Protein AF-A0A7K1YS25-F1 (afdb_monomer)

Mean predicted aligned error: 20.57 Å

Sequence (494 aa):
AAAEADLADLREGASRGEIESARARVLAAEEDYDLYRFYSTDHTERVAAAAELSLAREALADLLEGASESELDAAEAAVLSAEEALADLLEGASESELDAAEAAVLSAEEALADLLEGASESELDEAEAEVQAALEALDAIENPSEADRMAARAELANAKEALEDLLEGPTPAEIELAEAAVLAADDALADLMAGHSSEEIEALEASVASAEASVASAEADLAELGAGQNSLIVMYGSTPVYRTMKVGSSGEDVRQLEENLAELGHGDEDGFTVDGVFDEATGEAVRGWQAAGGQDPDGMVGVADILFVAGPVRVGSWSQGIEVGQQLASGTALATLTVIQAPVDGQMSTTQRVIASVPLSDRDLVSEGIIVNVELPDDTDIAGTLTSINPSPVLDEQTGENAVEVTILLAEPASEVWIGATVDVEITETLIEDALVVPATALLALVEGGYALEVVAVDGSLRLIGVETGLFVDGDVEVRSPELSAGMSVVVPR

Radius of gyration: 55.9 Å; Cα contacts (8 Å, |Δi|>4): 605; chains: 1; bounding box: 129×67×178 Å

Structure (mmCIF, N/CA/C/O backbone):
data_AF-A0A7K1YS25-F1
#
_entry.id   AF-A0A7K1YS25-F1
#
loop_
_atom_site.group_PDB
_atom_site.id
_atom_site.type_symbol
_atom_site.label_atom_id
_atom_site.label_alt_id
_atom_site.label_comp_id
_atom_site.label_asym_id
_atom_site.label_entity_id
_atom_site.label_seq_id
_atom_site.pdbx_PDB_ins_code
_atom_site.Cartn_x
_atom_site.Cartn_y
_atom_site.Cartn_z
_atom_site.occupancy
_atom_site.B_iso_or_equiv
_atom_site.auth_seq_id
_atom_site.auth_comp_id
_atom_site.auth_asym_id
_atom_site.auth_atom_id
_atom_site.pdbx_PDB_model_num
ATOM 1 N N . ALA A 1 1 ? 22.144 30.565 -17.916 1.00 41.09 1 ALA A N 1
ATOM 2 C CA . ALA A 1 1 ? 21.521 31.825 -18.372 1.00 41.09 1 ALA A CA 1
ATOM 3 C C . ALA A 1 1 ? 20.396 31.568 -19.374 1.00 41.09 1 ALA A C 1
ATOM 5 O O . ALA A 1 1 ? 19.263 31.672 -18.940 1.00 41.09 1 ALA A O 1
ATOM 6 N N . ALA A 1 2 ? 20.647 31.178 -20.637 1.00 27.66 2 ALA A N 1
ATOM 7 C CA . ALA A 1 2 ? 19.565 30.729 -21.540 1.00 27.66 2 ALA A CA 1
ATOM 8 C C . ALA A 1 2 ? 18.945 29.401 -21.048 1.00 27.66 2 ALA A C 1
ATOM 10 O O . ALA A 1 2 ? 17.773 29.371 -20.712 1.00 27.66 2 ALA A O 1
ATOM 11 N N . ALA A 1 3 ? 19.788 28.408 -20.742 1.00 28.44 3 ALA A N 1
ATOM 12 C CA . ALA A 1 3 ? 19.375 27.130 -20.140 1.00 28.44 3 ALA A CA 1
ATOM 13 C C . ALA A 1 3 ? 18.738 27.220 -18.729 1.00 28.44 3 ALA A C 1
ATOM 15 O O . ALA A 1 3 ? 18.203 26.242 -18.231 1.00 28.44 3 ALA A O 1
ATOM 16 N N . GLU A 1 4 ? 18.808 28.375 -18.053 1.00 32.38 4 GLU A N 1
ATOM 17 C CA . GLU A 1 4 ? 18.131 28.575 -16.753 1.00 32.38 4 GLU A CA 1
ATOM 18 C C . GLU A 1 4 ? 16.772 29.271 -16.910 1.00 32.38 4 GLU A C 1
ATOM 20 O O . GLU A 1 4 ? 15.951 29.191 -16.000 1.00 32.38 4 GLU A O 1
ATOM 25 N N . ALA A 1 5 ? 16.540 29.952 -18.040 1.00 30.47 5 ALA A N 1
ATOM 26 C CA . ALA A 1 5 ? 15.239 30.507 -18.397 1.00 30.47 5 ALA A CA 1
ATOM 27 C C . ALA A 1 5 ? 14.325 29.407 -18.962 1.00 30.47 5 ALA A C 1
ATOM 29 O O . ALA A 1 5 ? 13.173 29.325 -18.553 1.00 30.47 5 ALA A O 1
ATOM 30 N N . ASP A 1 6 ? 14.875 28.491 -19.766 1.00 33.34 6 ASP A N 1
ATOM 31 C CA . ASP A 1 6 ? 14.136 27.337 -20.304 1.00 33.34 6 ASP A CA 1
ATOM 32 C C . ASP A 1 6 ? 13.685 26.368 -19.185 1.00 33.34 6 ASP A C 1
ATOM 34 O O . ASP A 1 6 ? 12.600 25.796 -19.235 1.00 33.34 6 ASP A O 1
ATOM 38 N N . LEU A 1 7 ? 14.459 26.265 -18.094 1.00 32.69 7 LEU A N 1
ATOM 39 C CA . LEU A 1 7 ? 14.115 25.472 -16.902 1.00 32.69 7 LEU A CA 1
ATOM 40 C C . LEU A 1 7 ? 12.962 26.073 -16.067 1.00 32.69 7 LEU A C 1
ATOM 42 O O . LEU A 1 7 ? 12.378 25.390 -15.223 1.00 32.69 7 LEU A O 1
ATOM 46 N N . ALA A 1 8 ? 12.678 27.369 -16.229 1.00 30.77 8 ALA A N 1
ATOM 47 C CA . ALA A 1 8 ? 11.583 28.040 -15.531 1.00 30.77 8 ALA A CA 1
ATOM 48 C C . ALA A 1 8 ? 10.253 27.874 -16.280 1.00 30.77 8 ALA A C 1
ATOM 50 O O . ALA A 1 8 ? 9.232 27.701 -15.618 1.00 30.77 8 ALA A O 1
ATOM 51 N N . ASP A 1 9 ? 10.290 27.836 -17.615 1.00 33.88 9 ASP A N 1
ATOM 52 C CA . ASP A 1 9 ? 9.120 27.550 -18.453 1.00 33.88 9 ASP A CA 1
ATOM 53 C C . ASP A 1 9 ? 8.757 26.045 -18.427 1.00 33.88 9 ASP A C 1
ATOM 55 O O . ASP A 1 9 ? 7.580 25.704 -18.380 1.00 33.88 9 ASP A O 1
ATOM 59 N N . LEU A 1 10 ? 9.737 25.134 -18.286 1.00 37.78 10 LEU A N 1
ATOM 60 C CA . LEU A 1 10 ? 9.512 23.683 -18.085 1.00 37.78 10 LEU A CA 1
ATOM 61 C C . LEU A 1 10 ? 8.853 23.304 -16.742 1.00 37.78 10 LEU A C 1
ATOM 63 O O . LEU A 1 10 ? 8.446 22.161 -16.544 1.00 37.78 10 LEU A O 1
ATOM 67 N N . ARG A 1 11 ? 8.768 24.232 -15.779 1.00 37.62 11 ARG A N 1
ATOM 68 C CA . ARG A 1 11 ? 8.165 23.975 -14.457 1.00 37.62 11 ARG A CA 1
ATOM 69 C C . ARG A 1 11 ? 6.666 24.237 -14.392 1.00 37.62 11 ARG A C 1
ATOM 71 O O . ARG A 1 11 ? 6.056 23.918 -13.373 1.00 37.62 11 ARG A O 1
ATOM 78 N N . GLU A 1 12 ? 6.069 24.777 -15.447 1.00 43.41 12 GLU A N 1
ATOM 79 C CA . GLU A 1 12 ? 4.621 24.972 -15.544 1.00 43.41 12 GLU A CA 1
ATOM 80 C C . GLU A 1 12 ? 3.976 23.798 -16.304 1.00 43.41 12 GLU A C 1
ATOM 82 O O . GLU A 1 12 ? 3.230 23.974 -17.259 1.00 43.41 12 GLU A O 1
ATOM 87 N N . GLY A 1 13 ? 4.306 22.568 -15.891 1.00 53.56 13 GLY A N 1
ATOM 88 C CA . GLY A 1 13 ? 3.671 21.349 -16.396 1.00 53.56 13 GLY A CA 1
ATOM 89 C C . GLY A 1 13 ? 2.216 21.232 -15.931 1.00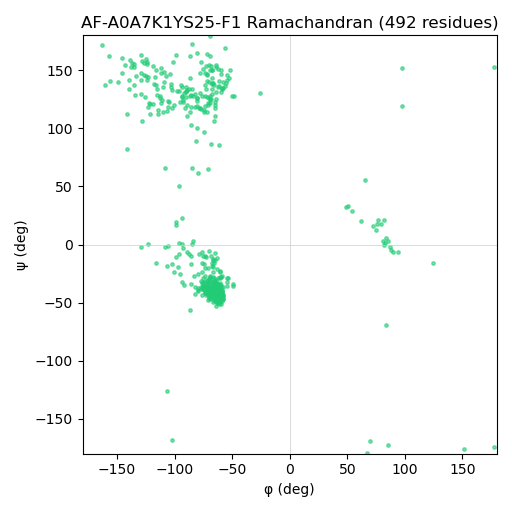 53.56 13 GLY A C 1
ATOM 90 O O . GLY A 1 13 ? 1.847 21.714 -14.854 1.00 53.56 13 GLY A O 1
ATOM 91 N N . ALA A 1 14 ? 1.383 20.585 -16.748 1.00 51.72 14 ALA A N 1
ATOM 92 C CA . ALA A 1 14 ? -0.042 20.423 -16.485 1.00 51.72 14 ALA A CA 1
ATOM 93 C C . ALA A 1 14 ? -0.323 19.712 -15.152 1.00 51.72 14 ALA A C 1
ATOM 95 O O . ALA A 1 14 ? 0.329 18.736 -14.777 1.00 51.72 14 ALA A O 1
ATOM 96 N N . SER A 1 15 ? -1.335 20.180 -14.423 1.00 52.50 15 SER A N 1
ATOM 97 C CA . SER A 1 15 ? -1.722 19.575 -13.154 1.00 52.50 15 SER A CA 1
ATOM 98 C C . SER A 1 15 ? -2.300 18.170 -13.362 1.00 52.50 15 SER A C 1
ATOM 100 O O . SER A 1 15 ? -2.954 17.873 -14.362 1.00 52.50 15 SER A O 1
ATOM 102 N N . ARG A 1 16 ? -2.134 17.290 -12.368 1.00 50.66 16 ARG A N 1
ATOM 103 C CA . ARG A 1 16 ? -2.677 15.918 -12.386 1.00 50.66 16 ARG A CA 1
ATOM 104 C C . ARG A 1 16 ? -4.169 15.851 -12.757 1.00 50.66 16 ARG A C 1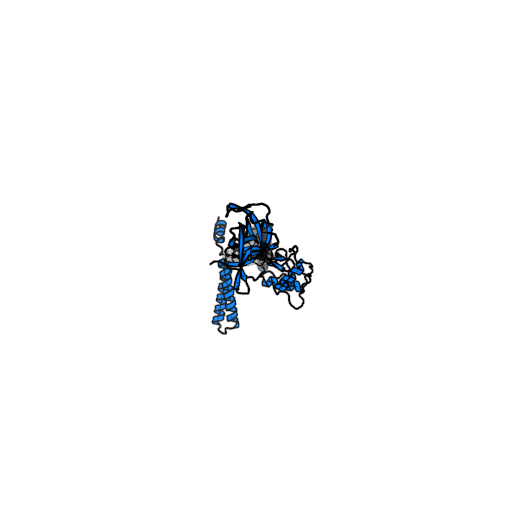
ATOM 106 O O . ARG A 1 16 ? -4.583 14.939 -13.465 1.00 50.66 16 ARG A O 1
ATOM 113 N N . GLY A 1 17 ? -4.965 16.837 -12.334 1.00 51.69 17 GLY A N 1
ATOM 114 C CA . GLY A 1 17 ? -6.389 16.921 -12.682 1.00 51.69 17 GLY A CA 1
ATOM 115 C C . GLY A 1 17 ? -6.656 17.233 -14.161 1.00 51.69 17 GLY A C 1
ATOM 116 O O . GLY A 1 17 ? -7.682 16.818 -14.703 1.00 51.69 17 GLY A O 1
ATOM 117 N N . GLU A 1 18 ? -5.737 17.921 -14.840 1.00 56.31 18 GLU A N 1
ATOM 118 C CA . GLU A 1 18 ? -5.819 18.221 -16.275 1.00 56.31 18 GLU A CA 1
ATOM 119 C C . GLU A 1 18 ? -5.466 16.993 -17.122 1.00 56.31 18 GLU A C 1
ATOM 121 O O . GLU A 1 18 ? -6.172 16.712 -18.093 1.00 56.31 18 GLU A O 1
ATOM 126 N N . ILE A 1 19 ? -4.472 16.205 -16.692 1.00 56.12 19 ILE A N 1
ATOM 127 C CA . ILE A 1 19 ? -4.098 14.925 -17.317 1.00 56.12 19 ILE A CA 1
ATOM 128 C C . ILE A 1 19 ? -5.222 13.893 -17.154 1.00 56.12 19 ILE A C 1
ATOM 130 O O . ILE A 1 19 ? -5.631 13.265 -18.130 1.00 56.12 19 ILE A O 1
ATOM 134 N N . GLU A 1 20 ? -5.789 13.745 -15.951 1.00 57.84 20 GLU A N 1
ATOM 135 C CA . GLU A 1 20 ? -6.926 12.842 -15.708 1.00 57.84 20 GLU A CA 1
ATOM 136 C C . GLU A 1 20 ? -8.157 13.250 -16.542 1.00 57.84 20 GLU A C 1
ATOM 138 O O . GLU A 1 20 ? -8.817 12.404 -17.150 1.00 57.84 20 GLU A O 1
ATOM 143 N N . SER A 1 21 ? -8.415 14.556 -16.677 1.00 63.91 21 SER A N 1
ATOM 144 C CA . SER A 1 21 ? -9.497 15.078 -17.525 1.00 63.91 21 SER A CA 1
ATOM 145 C C . SER A 1 21 ? -9.245 14.890 -19.027 1.00 63.91 21 SER A C 1
ATOM 147 O O . SER A 1 21 ? -10.201 14.834 -19.803 1.00 63.91 21 SER A O 1
ATOM 149 N N . ALA A 1 22 ? -7.987 14.841 -19.470 1.00 66.19 22 ALA A N 1
ATOM 150 C CA . ALA A 1 22 ? -7.620 14.571 -20.860 1.00 66.19 22 ALA A CA 1
ATOM 151 C C . ALA A 1 22 ? -7.679 13.073 -21.188 1.00 66.19 22 ALA A C 1
ATOM 153 O O . ALA A 1 22 ? -8.247 12.703 -22.214 1.00 66.19 22 ALA A O 1
ATOM 154 N N . ARG A 1 23 ? -7.229 12.203 -20.272 1.00 65.56 23 ARG A N 1
ATOM 155 C CA . ARG A 1 23 ? -7.383 10.741 -20.382 1.00 65.56 23 ARG A CA 1
ATOM 156 C C . ARG A 1 23 ? -8.851 10.330 -20.472 1.00 65.56 23 ARG A C 1
ATOM 158 O O . ARG A 1 23 ? -9.210 9.545 -21.342 1.00 65.56 23 ARG A O 1
ATOM 165 N N . ALA A 1 24 ? -9.716 10.921 -19.646 1.00 70.25 24 ALA A N 1
ATOM 166 C CA . ALA A 1 24 ? -11.157 10.671 -19.711 1.00 70.25 24 ALA A CA 1
ATOM 167 C C . ALA A 1 24 ? -11.777 11.098 -21.058 1.00 70.25 24 ALA A C 1
ATOM 169 O O . ALA A 1 24 ? -12.690 10.440 -21.553 1.00 70.25 24 ALA A O 1
ATOM 170 N N . ARG A 1 25 ? -11.268 12.175 -21.675 1.00 73.19 25 ARG A N 1
ATOM 171 C CA . ARG A 1 25 ? -11.704 12.626 -23.008 1.00 73.19 25 ARG A CA 1
ATOM 172 C C . ARG A 1 25 ? -11.261 11.679 -24.122 1.00 73.19 25 ARG A C 1
ATOM 174 O O . ARG A 1 25 ? -12.050 11.447 -25.029 1.00 73.19 25 ARG A O 1
ATOM 181 N N . VAL A 1 26 ? -10.053 11.113 -24.041 1.00 69.19 26 VAL A N 1
ATOM 182 C CA . VAL A 1 26 ? -9.595 10.076 -24.984 1.00 69.19 26 VAL A CA 1
ATOM 183 C C . VAL A 1 26 ? -10.475 8.840 -24.878 1.00 69.19 26 VAL A C 1
ATOM 185 O O . VAL A 1 26 ? -10.994 8.393 -25.891 1.00 69.19 26 VAL A O 1
ATOM 188 N N . LEU A 1 27 ? -10.717 8.346 -23.662 1.00 72.75 27 LEU A N 1
ATOM 189 C CA . LEU A 1 27 ? -11.504 7.129 -23.449 1.00 72.75 27 LEU A CA 1
ATOM 190 C C . LEU A 1 27 ? -12.947 7.275 -23.967 1.00 72.75 27 LEU A C 1
ATOM 192 O O . LEU A 1 27 ? -13.467 6.382 -24.628 1.00 72.75 27 LEU A O 1
ATOM 196 N N . ALA A 1 28 ? -13.570 8.436 -23.733 1.00 73.69 28 ALA A N 1
ATOM 197 C CA . ALA A 1 28 ? -14.894 8.741 -24.272 1.00 73.69 28 ALA A CA 1
ATOM 198 C C . ALA A 1 28 ? -14.896 8.834 -25.811 1.00 73.69 28 ALA A C 1
ATOM 200 O O . ALA A 1 28 ? -15.814 8.335 -26.458 1.00 73.69 28 ALA A O 1
ATOM 201 N N . ALA A 1 29 ? -13.861 9.437 -26.407 1.00 63.75 29 ALA A N 1
ATOM 202 C CA . ALA A 1 29 ? -13.730 9.528 -27.860 1.00 63.75 29 ALA A CA 1
ATOM 203 C C . ALA A 1 29 ? -13.417 8.168 -28.517 1.00 63.75 29 ALA A C 1
ATOM 205 O O . ALA A 1 29 ? -13.814 7.939 -29.659 1.00 63.75 29 ALA A O 1
ATOM 206 N N . GLU A 1 30 ? -12.737 7.256 -27.813 1.00 68.06 30 GLU A N 1
ATOM 207 C CA . GLU A 1 30 ? -12.514 5.870 -28.248 1.00 68.06 30 GLU A CA 1
ATOM 208 C C . GLU A 1 30 ? -13.815 5.076 -28.260 1.00 68.06 30 GLU A C 1
ATOM 210 O O . GLU A 1 30 ? -14.117 4.416 -29.255 1.00 68.06 30 GLU A O 1
ATOM 215 N N . GLU A 1 31 ? -14.614 5.194 -27.198 1.00 75.38 31 GLU A N 1
ATOM 216 C CA . GLU A 1 31 ? -15.911 4.527 -27.099 1.00 75.38 31 GLU A CA 1
ATOM 217 C C . GLU A 1 31 ? -16.872 5.005 -28.202 1.00 75.38 31 GLU A C 1
ATOM 219 O O . GLU A 1 31 ? -17.495 4.185 -28.887 1.00 75.38 31 GLU A O 1
ATOM 224 N N . ASP A 1 32 ? -16.927 6.318 -28.457 1.00 66.75 32 ASP A N 1
ATOM 225 C CA . ASP A 1 32 ? -17.709 6.880 -29.562 1.00 66.75 32 ASP A CA 1
ATOM 226 C C . ASP A 1 32 ? -17.160 6.440 -30.928 1.00 66.75 32 ASP A C 1
ATOM 228 O O . A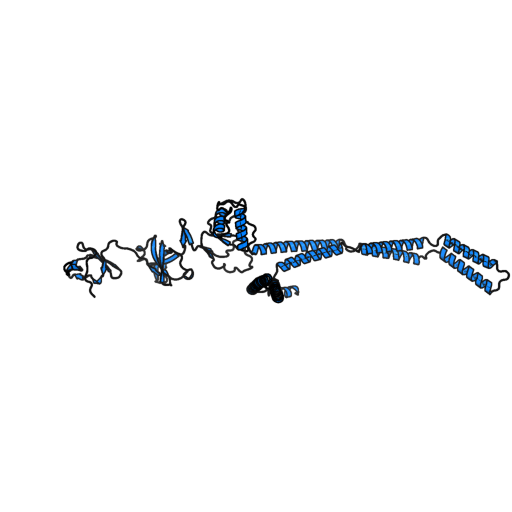SP A 1 32 ? -17.925 6.018 -31.802 1.00 66.75 32 ASP A O 1
ATOM 232 N N . TYR A 1 33 ? -15.840 6.475 -31.138 1.00 57.00 33 TYR A N 1
ATOM 233 C CA . TYR A 1 33 ? -15.236 6.014 -32.388 1.00 57.00 33 TYR A CA 1
ATOM 234 C C . TYR A 1 33 ? -15.560 4.544 -32.679 1.00 57.00 33 TYR A C 1
ATOM 236 O O . TYR A 1 33 ? -15.956 4.231 -33.806 1.00 57.00 33 TYR A O 1
ATOM 244 N N . ASP A 1 34 ? -15.461 3.654 -31.692 1.00 63.69 34 ASP A N 1
ATOM 245 C CA . ASP A 1 34 ? -15.773 2.233 -31.860 1.00 63.69 34 ASP A CA 1
ATOM 246 C C . ASP A 1 34 ? -17.266 1.993 -32.109 1.00 63.69 34 ASP A C 1
ATOM 248 O O . ASP A 1 34 ? -17.633 1.208 -32.997 1.00 63.69 34 ASP A O 1
ATOM 252 N N . LEU A 1 35 ? -18.139 2.734 -31.422 1.00 68.44 35 LEU A N 1
ATOM 253 C CA . LEU A 1 35 ? -19.579 2.707 -31.662 1.00 68.44 35 LEU A CA 1
ATOM 254 C C . LEU A 1 35 ? -19.913 3.118 -33.108 1.00 68.44 35 LEU A C 1
ATOM 256 O O . LEU A 1 35 ? -20.606 2.382 -33.822 1.00 68.44 35 LEU A O 1
ATOM 260 N N . TYR A 1 36 ? -19.396 4.255 -33.584 1.00 62.97 36 TYR A N 1
ATOM 261 C CA . TYR A 1 36 ? -19.674 4.748 -34.937 1.00 62.97 36 TYR A CA 1
ATOM 262 C C . TYR A 1 36 ? -18.997 3.900 -36.016 1.00 62.97 36 TYR A C 1
ATOM 264 O O . TYR A 1 36 ? -19.598 3.645 -37.065 1.00 62.97 36 TYR A O 1
ATOM 272 N N . ARG A 1 37 ? -17.780 3.405 -35.774 1.00 54.25 37 ARG A N 1
ATOM 273 C CA . ARG A 1 37 ? -17.051 2.515 -36.688 1.00 54.25 37 ARG A CA 1
ATOM 274 C C . ARG A 1 37 ? -17.821 1.225 -36.959 1.00 54.25 37 ARG A C 1
ATOM 276 O O . ARG A 1 37 ? -17.807 0.760 -38.103 1.00 54.25 37 ARG A O 1
ATOM 283 N N . PHE A 1 38 ? -18.454 0.650 -35.935 1.00 47.62 38 PHE A N 1
ATOM 284 C CA . PHE A 1 38 ? -19.093 -0.663 -36.023 1.00 47.62 38 PHE A CA 1
ATOM 285 C C . PHE A 1 38 ? -20.586 -0.597 -36.377 1.00 47.62 38 PHE A C 1
ATOM 287 O O . PHE A 1 38 ? -21.085 -1.487 -37.069 1.00 47.62 38 PHE A O 1
ATOM 294 N N . TYR A 1 39 ? -21.297 0.455 -35.953 1.00 50.91 39 TYR A N 1
ATOM 295 C CA . TYR A 1 39 ? -22.759 0.523 -36.067 1.00 50.91 39 TYR A CA 1
ATOM 296 C C . TYR A 1 39 ? -23.298 1.638 -36.974 1.00 50.91 39 TYR A C 1
ATOM 298 O O . TYR A 1 39 ? -24.453 1.537 -37.397 1.00 50.91 39 TYR A O 1
ATOM 306 N N . SER A 1 40 ? -22.508 2.660 -37.338 1.00 48.84 40 SER A N 1
ATOM 307 C CA . SER A 1 40 ? -22.971 3.700 -38.270 1.00 48.84 40 SER A CA 1
ATOM 308 C C . SER A 1 40 ? -22.631 3.376 -39.726 1.00 48.84 40 SER A C 1
ATOM 310 O O . SER A 1 40 ? -21.496 3.064 -40.095 1.00 48.84 40 SER A O 1
ATOM 312 N N . THR A 1 41 ? -23.639 3.481 -40.596 1.00 50.88 41 THR A N 1
ATOM 313 C CA . THR A 1 41 ? -23.461 3.415 -42.055 1.00 50.88 41 THR A CA 1
ATOM 314 C C . THR A 1 41 ? -23.111 4.771 -42.668 1.00 50.88 41 THR A C 1
ATOM 316 O O . THR A 1 41 ? -22.769 4.825 -43.852 1.00 50.88 41 THR A O 1
ATOM 319 N N . ASP A 1 42 ? -23.203 5.858 -41.895 1.00 52.56 42 ASP A N 1
ATOM 320 C CA . ASP A 1 42 ? -22.879 7.203 -42.356 1.00 52.56 42 ASP A CA 1
ATOM 321 C C . ASP A 1 42 ? -21.357 7.410 -42.326 1.00 52.56 42 ASP A C 1
ATOM 323 O O . ASP A 1 42 ? -20.665 7.182 -41.332 1.00 52.56 42 ASP A O 1
ATOM 327 N N . HIS A 1 43 ? -20.788 7.767 -43.476 1.00 45.22 43 HIS A N 1
ATOM 328 C CA . HIS A 1 43 ? -19.348 7.966 -43.596 1.00 45.22 43 HIS A CA 1
ATOM 329 C C . HIS A 1 43 ? -18.888 9.241 -42.884 1.00 45.22 43 HIS A C 1
ATOM 331 O O . HIS 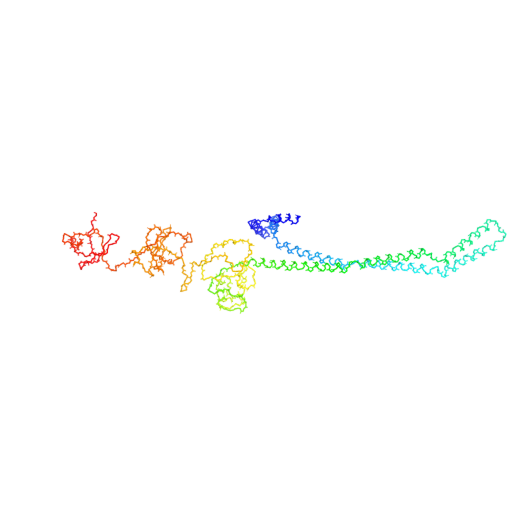A 1 43 ? -17.777 9.272 -42.362 1.00 45.22 43 HIS A O 1
ATOM 337 N N . THR A 1 44 ? -19.734 10.269 -42.830 1.00 53.12 44 THR A N 1
ATOM 338 C CA . THR A 1 44 ? -19.391 11.555 -42.225 1.00 53.12 44 THR A CA 1
ATOM 339 C C . THR A 1 44 ? -19.314 11.448 -40.703 1.00 53.12 44 THR A C 1
ATOM 341 O O . THR A 1 44 ? -18.393 12.005 -40.116 1.00 53.12 44 THR A O 1
ATOM 344 N N . GLU A 1 45 ? -20.192 10.663 -40.075 1.00 55.16 45 GLU A N 1
ATOM 345 C CA . GLU A 1 45 ? -20.159 10.405 -38.625 1.00 55.16 45 GLU A CA 1
ATOM 346 C C . GLU A 1 45 ? -18.899 9.635 -38.206 1.00 55.16 45 GLU A C 1
ATOM 348 O O . GLU A 1 45 ? -18.243 9.990 -37.231 1.00 55.16 45 GLU A O 1
ATOM 353 N N . ARG A 1 46 ? -18.488 8.636 -38.998 1.00 47.66 46 ARG A N 1
ATOM 354 C CA . ARG A 1 46 ? -17.260 7.866 -38.735 1.00 47.66 46 ARG A CA 1
ATOM 355 C C . ARG A 1 46 ? -15.990 8.701 -38.872 1.00 47.66 46 ARG A C 1
ATOM 357 O O . ARG A 1 46 ? -15.053 8.513 -38.106 1.00 47.66 46 ARG A O 1
ATOM 364 N N . VAL A 1 47 ? -15.950 9.605 -39.850 1.00 49.38 47 VAL A N 1
ATOM 365 C CA . VAL A 1 47 ? -14.806 10.509 -40.045 1.00 49.38 47 VAL A CA 1
ATOM 366 C C . VAL A 1 47 ? -14.753 11.572 -38.944 1.00 49.38 47 VAL A C 1
ATOM 368 O O . VAL A 1 47 ? -13.664 11.897 -38.485 1.00 49.38 47 VAL A O 1
ATOM 371 N N . ALA A 1 48 ? -15.904 12.070 -38.480 1.00 56.66 48 ALA A N 1
ATOM 372 C CA . ALA A 1 48 ? -15.969 13.015 -37.367 1.00 56.66 48 ALA A CA 1
ATOM 373 C C . ALA A 1 48 ? -15.501 12.384 -36.044 1.00 56.66 48 ALA A C 1
ATOM 375 O O . ALA A 1 48 ? -14.629 12.948 -35.391 1.00 56.66 48 ALA A O 1
ATOM 376 N N . ALA A 1 49 ? -15.984 11.183 -35.704 1.00 48.03 49 ALA A N 1
ATOM 377 C CA . ALA A 1 49 ? -15.562 10.473 -34.494 1.00 48.03 49 ALA A CA 1
ATOM 378 C C . ALA A 1 49 ? -14.063 10.111 -34.517 1.00 48.03 49 ALA A C 1
ATOM 380 O O . ALA A 1 49 ? -13.369 10.229 -33.512 1.00 48.03 49 ALA A O 1
ATOM 381 N N . ALA A 1 50 ? -13.526 9.743 -35.688 1.00 49.22 50 ALA A N 1
ATOM 382 C CA . ALA A 1 50 ? -12.091 9.507 -35.852 1.00 49.22 50 ALA A CA 1
ATOM 383 C C . ALA A 1 50 ? -11.253 10.781 -35.636 1.00 49.22 50 ALA A C 1
ATOM 385 O O . ALA A 1 50 ? -10.171 10.719 -35.054 1.00 49.22 50 ALA A O 1
ATOM 386 N N . ALA A 1 51 ? -11.745 11.932 -36.103 1.00 51.94 51 ALA A N 1
ATOM 387 C CA . ALA A 1 51 ? -11.068 13.214 -35.932 1.00 51.94 51 ALA A CA 1
ATOM 388 C C . ALA A 1 51 ? -11.092 13.687 -34.470 1.00 51.94 51 ALA A C 1
ATOM 390 O O . ALA A 1 51 ? -10.083 14.189 -33.982 1.00 51.94 51 ALA A O 1
ATOM 391 N N . GLU A 1 52 ? -12.204 13.491 -33.757 1.00 62.12 52 GLU A N 1
ATOM 392 C CA . GLU A 1 52 ? -12.306 13.826 -32.330 1.00 62.12 52 GLU A CA 1
ATOM 393 C C . GLU A 1 52 ? -11.405 12.944 -31.461 1.00 62.12 52 GLU A C 1
ATOM 395 O O . GLU A 1 52 ? -10.730 13.461 -30.571 1.00 62.12 52 GLU A O 1
ATOM 400 N N . LEU A 1 53 ? -11.301 11.648 -31.772 1.00 55.31 53 LEU A N 1
ATOM 401 C CA . LEU A 1 53 ? -10.346 10.756 -31.118 1.00 55.31 53 LEU A CA 1
ATOM 402 C C . LEU A 1 53 ? -8.892 11.188 -31.361 1.00 55.31 53 LEU A C 1
ATOM 404 O O . LEU A 1 53 ? -8.087 11.217 -30.431 1.00 55.31 53 LEU A O 1
ATOM 408 N N . SER A 1 54 ? -8.556 11.557 -32.599 1.00 51.78 54 SER A N 1
ATOM 409 C CA . SER A 1 54 ? -7.214 12.043 -32.936 1.00 51.78 54 SER A CA 1
ATOM 410 C C . SER A 1 54 ? -6.863 13.314 -32.157 1.00 51.78 54 SER A C 1
ATOM 412 O O . SER A 1 54 ? -5.795 13.381 -31.559 1.00 51.78 54 SER A O 1
ATOM 414 N N . LEU A 1 55 ? -7.781 14.285 -32.097 1.00 56.03 55 LEU A N 1
ATOM 415 C CA . LEU A 1 55 ? -7.588 15.541 -31.365 1.00 56.03 55 LEU A CA 1
ATOM 416 C C . LEU A 1 55 ? -7.502 15.336 -29.846 1.00 56.03 55 LEU A C 1
ATOM 418 O O . LEU A 1 55 ? -6.743 16.028 -29.173 1.00 56.03 55 LEU A O 1
ATOM 422 N N . ALA A 1 56 ? -8.272 14.395 -29.291 1.00 51.94 56 ALA A N 1
ATOM 423 C CA . ALA A 1 56 ? -8.217 14.073 -27.868 1.00 51.94 56 ALA A CA 1
ATOM 424 C C . ALA A 1 56 ? -6.879 13.425 -27.479 1.00 51.94 56 ALA A C 1
ATOM 426 O O . ALA A 1 56 ? -6.356 13.719 -26.405 1.00 51.94 56 ALA A O 1
ATOM 427 N N . ARG A 1 57 ? -6.326 12.567 -28.347 1.00 55.78 57 ARG A N 1
ATOM 428 C CA . ARG A 1 57 ? -5.023 11.921 -28.137 1.00 55.78 57 ARG A CA 1
ATOM 429 C C . ARG A 1 57 ? -3.865 12.906 -28.267 1.00 55.78 57 ARG A C 1
ATOM 431 O O . ARG A 1 57 ? -2.982 12.883 -27.423 1.00 55.78 57 ARG A O 1
ATOM 438 N N . GLU A 1 58 ? -3.913 13.798 -29.252 1.00 54.28 58 GLU A N 1
ATOM 439 C CA . GLU A 1 58 ? -2.914 14.862 -29.438 1.00 54.28 58 GLU A CA 1
ATOM 440 C C . GLU A 1 58 ? -2.895 15.820 -28.236 1.00 54.28 58 GLU A C 1
ATOM 442 O O . GLU A 1 58 ? -1.854 16.044 -27.635 1.00 54.28 58 GLU A O 1
ATOM 447 N N . ALA A 1 59 ? -4.067 16.247 -27.754 1.00 57.66 59 ALA A N 1
ATOM 448 C CA . ALA A 1 59 ? -4.163 17.082 -26.556 1.00 57.66 59 ALA A CA 1
ATOM 449 C C . ALA A 1 59 ? -3.740 16.373 -25.252 1.00 57.66 59 ALA A C 1
ATOM 451 O O . ALA A 1 59 ? -3.432 17.045 -24.271 1.00 57.66 59 ALA A O 1
ATOM 452 N N . LEU A 1 60 ? -3.787 15.037 -25.193 1.00 57.53 60 LEU A N 1
ATOM 453 C CA . LEU A 1 60 ? -3.249 14.265 -24.069 1.00 57.53 60 LEU A CA 1
ATOM 454 C C . LEU A 1 60 ? -1.726 14.121 -24.180 1.00 57.53 60 LEU A C 1
ATOM 456 O O . LEU A 1 60 ? -1.060 14.200 -23.154 1.00 57.53 60 LEU A O 1
ATOM 460 N N . ALA A 1 61 ? -1.191 13.948 -25.390 1.00 56.22 61 ALA A N 1
ATOM 461 C CA . ALA A 1 61 ? 0.246 13.895 -25.646 1.00 56.22 61 ALA A CA 1
ATOM 462 C C . ALA A 1 61 ? 0.932 15.215 -25.253 1.00 56.22 61 ALA A C 1
ATOM 464 O O . ALA A 1 61 ? 1.886 15.184 -24.483 1.00 56.22 61 ALA A O 1
ATOM 465 N N . ASP A 1 62 ? 0.353 16.360 -25.629 1.00 57.47 62 ASP A N 1
ATOM 466 C CA . ASP A 1 62 ? 0.841 17.692 -25.228 1.00 57.47 62 ASP A CA 1
ATOM 467 C C . ASP A 1 62 ? 0.841 17.898 -23.695 1.00 57.47 62 ASP A C 1
ATOM 469 O O . ASP A 1 62 ? 1.636 18.658 -23.150 1.00 57.47 62 ASP A O 1
ATOM 473 N N . LEU A 1 63 ? -0.064 17.231 -22.963 1.00 55.38 63 LEU A N 1
ATOM 474 C CA . LEU A 1 63 ? -0.143 17.298 -21.493 1.00 55.38 63 LEU A CA 1
ATOM 475 C C . LEU A 1 63 ? 0.788 16.298 -20.789 1.00 55.38 63 LEU A C 1
ATOM 477 O O . LEU A 1 63 ? 1.010 16.428 -19.584 1.00 55.38 63 LEU A O 1
ATOM 481 N N . LEU A 1 64 ? 1.280 15.288 -21.510 1.00 54.00 64 LEU A N 1
ATOM 482 C CA . LEU A 1 64 ? 2.201 14.258 -21.020 1.00 54.00 64 LEU A CA 1
ATOM 483 C C . LEU A 1 64 ? 3.671 14.578 -21.338 1.00 54.00 64 LEU A C 1
ATOM 485 O O . LEU A 1 64 ? 4.547 13.815 -20.939 1.00 54.00 64 LEU A O 1
ATOM 489 N N . GLU A 1 65 ? 3.944 15.717 -21.978 1.00 49.88 65 GLU A N 1
ATOM 490 C CA . GLU A 1 65 ? 5.277 16.261 -22.262 1.00 49.88 65 GLU A CA 1
ATOM 491 C C . GLU A 1 65 ? 5.961 16.763 -20.966 1.00 49.88 65 GLU A C 1
ATOM 493 O O . GLU A 1 65 ? 6.171 17.951 -20.726 1.00 49.88 65 GLU A O 1
ATOM 498 N N . GLY A 1 66 ? 6.246 15.821 -20.065 1.00 44.84 66 GLY A N 1
ATOM 499 C CA . GLY A 1 66 ? 6.887 16.020 -18.772 1.00 44.84 66 GLY A CA 1
ATOM 500 C C . GLY A 1 66 ? 7.859 14.882 -18.460 1.00 44.84 66 GLY A C 1
ATOM 501 O O . GLY A 1 66 ? 7.534 13.978 -17.694 1.00 44.84 66 GLY A O 1
ATOM 502 N N . ALA A 1 67 ? 9.060 15.001 -19.029 1.00 45.06 67 ALA A N 1
ATOM 503 C CA . ALA A 1 67 ? 10.315 14.291 -18.753 1.00 45.06 67 ALA A CA 1
ATOM 504 C C . ALA A 1 67 ? 10.544 12.904 -19.402 1.00 45.06 67 ALA A C 1
ATOM 506 O O . ALA A 1 67 ? 11.371 12.831 -20.299 1.00 45.06 67 ALA A O 1
ATOM 507 N N . SER A 1 68 ? 9.860 11.809 -19.059 1.00 50.62 68 SER A N 1
ATOM 508 C CA . SER A 1 68 ? 10.462 10.476 -19.312 1.00 50.62 68 SER A CA 1
ATOM 509 C C . SER A 1 68 ? 10.459 9.953 -20.762 1.00 50.62 68 SER A C 1
ATOM 511 O O . SER A 1 68 ? 11.459 9.400 -21.206 1.00 50.62 68 SER A O 1
ATOM 513 N N . GLU A 1 69 ? 9.361 10.092 -21.513 1.00 46.72 69 GLU A N 1
ATOM 514 C CA . GLU A 1 69 ? 9.286 9.586 -22.903 1.00 46.72 69 GLU A CA 1
ATOM 515 C C . GLU A 1 69 ? 10.034 10.525 -23.861 1.00 46.72 69 GLU A C 1
ATOM 517 O O . GLU A 1 69 ? 10.789 10.078 -24.713 1.00 46.72 69 GLU A O 1
ATOM 522 N N . SER A 1 70 ? 9.966 11.837 -23.606 1.00 45.22 70 SER A N 1
ATOM 523 C CA . SER A 1 70 ? 10.766 12.844 -24.308 1.00 45.22 70 SER A CA 1
ATOM 524 C C . SER A 1 70 ? 12.274 12.710 -24.073 1.00 45.22 70 SER A C 1
ATOM 526 O O . SER A 1 70 ? 13.048 13.043 -24.962 1.00 45.22 70 SER A O 1
ATOM 528 N N . GLU A 1 71 ? 12.715 12.263 -22.891 1.00 48.53 71 GLU A N 1
ATOM 529 C CA . GLU A 1 71 ? 14.140 12.045 -22.596 1.00 48.53 71 GLU A CA 1
ATOM 530 C C . GLU A 1 71 ? 14.672 10.782 -23.283 1.00 48.53 71 GLU A C 1
ATOM 532 O O . GLU A 1 71 ? 15.801 10.800 -23.773 1.00 48.53 71 GLU A O 1
ATOM 537 N N . LEU A 1 72 ? 13.854 9.728 -23.383 1.00 49.25 72 LEU A N 1
ATOM 538 C CA . LEU A 1 72 ? 14.185 8.515 -24.129 1.00 49.25 72 LEU A CA 1
ATOM 539 C C . LEU A 1 72 ? 14.181 8.773 -25.642 1.00 49.25 72 LEU A C 1
ATOM 541 O O . LEU A 1 72 ? 15.184 8.498 -26.290 1.00 49.25 72 LEU A O 1
ATOM 545 N N . ASP A 1 73 ? 13.146 9.420 -26.181 1.00 51.25 73 ASP A N 1
ATOM 546 C CA . ASP A 1 73 ? 13.081 9.817 -27.594 1.00 51.25 73 ASP A CA 1
ATOM 547 C C . ASP A 1 73 ? 14.218 10.783 -27.966 1.00 51.25 73 ASP A C 1
ATOM 549 O O . ASP A 1 73 ? 14.804 10.682 -29.045 1.00 51.25 73 ASP A O 1
ATOM 553 N N . ALA A 1 74 ? 14.583 11.715 -27.075 1.00 52.62 74 ALA A N 1
ATOM 554 C CA . ALA A 1 74 ? 15.718 12.610 -27.292 1.00 52.62 74 ALA A CA 1
ATOM 555 C C . ALA A 1 74 ? 17.066 11.875 -27.219 1.00 52.62 74 ALA A C 1
ATOM 557 O O . ALA A 1 74 ? 17.974 12.211 -27.982 1.00 52.62 74 ALA A O 1
ATOM 558 N N . ALA A 1 75 ? 17.214 10.888 -26.330 1.00 47.19 75 ALA A N 1
ATOM 559 C CA . ALA A 1 75 ? 18.421 10.073 -26.229 1.00 47.19 75 ALA A CA 1
ATOM 560 C C . ALA A 1 75 ? 18.566 9.127 -27.433 1.00 47.19 75 ALA A C 1
ATOM 562 O O . ALA A 1 75 ? 19.648 9.045 -28.010 1.00 47.19 75 ALA A O 1
ATOM 563 N N . GLU A 1 76 ? 17.484 8.484 -27.870 1.00 49.44 76 GLU A N 1
ATOM 564 C CA . GLU A 1 76 ? 17.451 7.630 -29.060 1.00 49.44 76 GLU A CA 1
ATOM 565 C C . GLU A 1 76 ? 17.679 8.439 -30.342 1.00 49.44 76 GLU A C 1
ATOM 567 O O . GLU A 1 76 ? 18.477 8.040 -31.188 1.00 49.44 76 GLU A O 1
ATOM 572 N N . ALA A 1 77 ? 17.071 9.623 -30.469 1.00 53.16 77 ALA A N 1
ATOM 573 C CA . ALA A 1 77 ? 17.340 10.528 -31.584 1.00 53.16 77 ALA A CA 1
ATOM 574 C C . ALA A 1 77 ? 18.789 11.043 -31.579 1.00 53.16 77 ALA A C 1
ATOM 576 O O . ALA A 1 77 ? 19.377 11.233 -32.645 1.00 53.16 77 ALA A O 1
ATOM 577 N N . ALA A 1 78 ? 19.388 11.252 -30.401 1.00 49.66 78 ALA A N 1
ATOM 578 C CA . ALA A 1 78 ? 20.795 11.623 -30.281 1.00 49.66 78 ALA A CA 1
ATOM 579 C C . ALA A 1 78 ? 21.738 10.471 -30.667 1.00 49.66 78 ALA A C 1
ATOM 581 O O . ALA A 1 78 ? 22.757 10.734 -31.305 1.00 49.66 78 ALA A O 1
ATOM 582 N N . VAL A 1 79 ? 21.396 9.218 -30.335 1.00 50.12 79 VAL A N 1
ATOM 583 C CA . VAL A 1 79 ? 22.121 8.023 -30.805 1.00 50.12 79 VAL A CA 1
ATOM 584 C C . VAL A 1 79 ? 22.012 7.907 -32.320 1.00 50.12 79 VAL A C 1
ATOM 586 O O . VAL A 1 79 ? 23.040 7.900 -32.988 1.00 50.12 79 VAL A O 1
ATOM 589 N N . LEU A 1 80 ? 20.797 7.935 -32.874 1.00 47.22 80 LEU A N 1
ATOM 590 C CA . LEU A 1 80 ? 20.565 7.831 -34.316 1.00 47.22 80 LEU A CA 1
ATOM 591 C C . LEU A 1 80 ? 21.295 8.941 -35.088 1.00 47.22 80 LEU A C 1
ATOM 593 O O . LEU A 1 80 ? 21.971 8.671 -36.073 1.00 47.22 80 LEU A O 1
ATOM 597 N N . SER A 1 81 ? 21.228 10.189 -34.614 1.00 48.19 81 SER A N 1
ATOM 598 C CA . SER A 1 81 ? 21.934 11.309 -35.243 1.00 48.19 81 SER A CA 1
ATOM 599 C C . SER A 1 81 ? 23.459 11.184 -35.146 1.00 48.19 81 SER A C 1
ATOM 601 O O . SER A 1 81 ? 24.149 11.644 -36.055 1.00 48.19 81 SER A O 1
ATOM 603 N N . ALA A 1 82 ? 24.000 10.614 -34.064 1.00 44.53 82 ALA A N 1
ATOM 604 C CA . ALA A 1 82 ? 25.437 10.383 -33.912 1.00 44.53 82 ALA A CA 1
ATOM 605 C C . ALA A 1 82 ? 25.920 9.197 -34.766 1.00 44.53 82 ALA A C 1
ATOM 607 O O . ALA A 1 82 ? 27.018 9.252 -35.316 1.00 44.53 82 ALA A O 1
ATOM 608 N N . GLU A 1 83 ? 25.094 8.161 -34.918 1.00 47.00 83 GLU A N 1
ATOM 609 C CA . GLU A 1 83 ? 25.332 7.017 -35.799 1.00 47.00 83 GLU A CA 1
ATOM 610 C C . GLU A 1 83 ? 25.246 7.404 -37.280 1.00 47.00 83 GLU A C 1
ATOM 612 O O . GLU A 1 83 ? 26.106 6.996 -38.053 1.00 47.00 83 GLU A O 1
ATOM 617 N N . GLU A 1 84 ? 24.271 8.229 -37.677 1.00 49.97 84 GLU A N 1
ATOM 618 C CA . GLU A 1 84 ? 24.168 8.785 -39.034 1.00 49.97 84 GLU A CA 1
ATOM 619 C C . GLU A 1 84 ? 25.349 9.711 -39.341 1.00 49.97 84 GLU A C 1
ATOM 621 O O . GLU A 1 84 ? 25.974 9.579 -40.388 1.00 49.97 84 GLU A O 1
ATOM 626 N N . ALA A 1 85 ? 25.739 10.576 -38.397 1.00 49.03 85 ALA A N 1
ATOM 627 C CA . ALA A 1 85 ? 26.925 11.416 -38.551 1.00 49.03 85 ALA A CA 1
ATOM 628 C C . ALA A 1 85 ? 28.223 10.597 -38.652 1.00 49.03 85 ALA A C 1
ATOM 630 O O . ALA A 1 85 ? 29.134 11.016 -39.357 1.00 49.03 85 ALA A O 1
ATOM 631 N N . LEU A 1 86 ? 28.316 9.448 -37.969 1.00 48.06 86 LEU A N 1
ATOM 632 C CA . LEU A 1 86 ? 29.427 8.499 -38.086 1.00 48.06 86 LEU A CA 1
ATOM 633 C C . LEU A 1 86 ? 29.371 7.719 -39.413 1.00 48.06 86 LEU A C 1
ATOM 635 O O . LEU A 1 86 ? 30.413 7.472 -40.013 1.00 48.06 86 LEU A O 1
ATOM 639 N N . ALA A 1 87 ? 28.180 7.354 -39.890 1.00 49.06 87 ALA A N 1
ATOM 640 C CA . ALA A 1 87 ? 27.971 6.638 -41.147 1.00 49.06 87 ALA A CA 1
ATOM 641 C C . ALA A 1 87 ? 28.277 7.514 -42.372 1.00 49.06 87 ALA A C 1
ATOM 643 O O . ALA A 1 87 ? 29.030 7.072 -43.236 1.00 49.06 87 ALA A O 1
ATOM 644 N N . ASP A 1 88 ? 27.801 8.762 -42.395 1.00 50.16 88 ASP A N 1
ATOM 645 C CA . ASP A 1 88 ? 28.136 9.767 -43.414 1.00 50.16 88 ASP A CA 1
ATOM 646 C C . ASP A 1 88 ? 29.643 10.098 -43.411 1.00 50.16 88 ASP A C 1
ATOM 648 O O . ASP A 1 88 ? 30.211 10.442 -44.445 1.00 50.16 88 ASP A O 1
ATOM 652 N N . LEU A 1 89 ? 30.314 9.975 -42.254 1.00 48.97 89 LEU A N 1
ATOM 653 C CA . LEU A 1 89 ? 31.769 10.136 -42.124 1.00 48.97 89 LEU A CA 1
ATOM 654 C C . LEU A 1 89 ? 32.559 8.943 -42.680 1.00 48.97 89 LEU A C 1
ATOM 656 O O . LEU A 1 89 ? 33.659 9.109 -43.206 1.00 48.97 89 LEU A O 1
ATOM 660 N N . LEU A 1 90 ? 32.032 7.729 -42.491 1.00 50.03 90 LEU A N 1
ATOM 661 C CA . LEU A 1 90 ? 32.635 6.477 -42.956 1.00 50.03 90 LEU A CA 1
ATOM 662 C C . LEU A 1 90 ? 32.360 6.231 -44.448 1.00 50.03 90 LEU A C 1
ATOM 664 O O . LEU A 1 90 ? 33.153 5.562 -45.114 1.00 50.03 90 LEU A O 1
ATOM 668 N N . GLU A 1 91 ? 31.277 6.794 -44.982 1.00 50.00 91 GLU A N 1
ATOM 669 C CA . GLU A 1 91 ? 30.964 6.889 -46.408 1.00 50.00 91 GLU A CA 1
ATOM 670 C C . GLU A 1 91 ? 31.648 8.133 -47.007 1.00 50.00 91 GLU A C 1
ATOM 672 O O . GLU A 1 91 ? 31.018 9.103 -47.419 1.00 50.00 91 GLU A O 1
ATOM 677 N N . GLY A 1 92 ? 32.986 8.118 -47.037 1.00 55.66 92 GLY A N 1
ATOM 678 C CA . GLY A 1 92 ? 33.772 9.092 -47.803 1.00 55.66 92 GLY A CA 1
ATOM 679 C C . GLY A 1 92 ? 33.385 9.119 -49.293 1.00 55.66 92 GLY A C 1
ATOM 680 O O . GLY A 1 92 ? 32.646 8.254 -49.759 1.00 55.66 92 GLY A O 1
ATOM 681 N N . ALA A 1 93 ? 33.893 10.126 -50.024 1.00 53.38 93 ALA A N 1
ATOM 682 C CA . ALA A 1 93 ? 33.588 10.453 -51.428 1.00 53.38 93 ALA A CA 1
ATOM 683 C C . ALA A 1 93 ? 33.122 9.259 -52.284 1.00 53.38 93 ALA A C 1
ATOM 685 O O . ALA A 1 93 ? 33.769 8.211 -52.308 1.00 53.38 93 ALA A O 1
ATOM 686 N N . SER A 1 94 ? 32.009 9.433 -53.007 1.00 54.44 94 SER A N 1
ATOM 687 C CA . SER A 1 94 ? 31.363 8.349 -53.757 1.00 54.44 94 SER A CA 1
ATOM 688 C C . SER A 1 94 ? 32.354 7.620 -54.675 1.00 54.44 94 SER A C 1
ATOM 690 O O . SER A 1 94 ? 33.280 8.235 -55.201 1.00 54.44 94 SER A O 1
ATOM 692 N N . GLU A 1 95 ? 32.145 6.322 -54.935 1.00 53.38 95 GLU A N 1
ATOM 693 C CA . GLU A 1 95 ? 33.002 5.520 -55.838 1.00 53.38 95 GLU A CA 1
ATOM 694 C C . GLU A 1 95 ? 33.226 6.239 -57.188 1.00 53.38 95 GLU A C 1
ATOM 696 O O . GLU A 1 95 ? 34.327 6.249 -57.724 1.00 53.38 95 GLU A O 1
ATOM 701 N N . SER A 1 96 ? 32.221 6.984 -57.669 1.00 50.03 96 SER A N 1
ATOM 702 C CA . SER A 1 96 ? 32.325 7.822 -58.869 1.00 50.03 96 SER A CA 1
ATOM 703 C C . SER A 1 96 ? 33.218 9.064 -58.751 1.00 50.03 96 SER A C 1
ATOM 705 O O . SER A 1 96 ? 33.735 9.532 -59.763 1.00 50.03 96 SER A O 1
ATOM 707 N N . GLU A 1 97 ? 33.365 9.637 -57.559 1.00 50.31 97 GLU A N 1
ATOM 708 C CA . GLU A 1 97 ? 34.228 10.793 -57.288 1.00 50.31 97 GLU A CA 1
ATOM 709 C C . GLU A 1 97 ? 35.683 10.364 -57.077 1.00 50.31 97 GLU A C 1
ATOM 711 O O . GLU A 1 97 ? 36.581 11.042 -57.577 1.00 50.31 97 GLU A O 1
ATOM 716 N N . LEU A 1 98 ? 35.913 9.212 -56.434 1.00 53.41 98 LEU A N 1
ATOM 717 C CA . LEU A 1 98 ? 37.236 8.584 -56.344 1.00 53.41 98 LEU A CA 1
ATOM 718 C C . LEU A 1 98 ? 37.731 8.136 -57.722 1.00 53.41 98 LEU A C 1
ATOM 720 O O . LEU A 1 98 ? 38.832 8.511 -58.114 1.00 53.41 98 LEU A O 1
ATOM 724 N N . ASP A 1 99 ? 36.890 7.460 -58.509 1.00 54.16 99 ASP A N 1
ATOM 725 C CA . ASP A 1 99 ? 37.224 7.068 -59.884 1.00 54.16 99 ASP A CA 1
ATOM 726 C C . ASP A 1 99 ? 37.543 8.288 -60.768 1.00 54.16 99 ASP A C 1
ATOM 728 O O . ASP A 1 99 ? 38.426 8.239 -61.627 1.00 54.16 99 ASP A O 1
ATOM 732 N N . ALA A 1 100 ? 36.838 9.410 -60.571 1.00 54.75 100 ALA A N 1
ATOM 733 C CA . ALA A 1 100 ? 37.089 10.648 -61.308 1.00 54.75 100 ALA A CA 1
ATOM 734 C C . ALA A 1 100 ? 38.390 11.345 -60.874 1.00 54.75 100 ALA A C 1
ATOM 736 O O . ALA A 1 100 ? 39.080 11.914 -61.723 1.00 54.75 100 ALA A O 1
ATOM 737 N N . ALA A 1 101 ? 38.731 11.301 -59.583 1.00 48.16 101 ALA A N 1
ATOM 738 C CA . ALA A 1 101 ? 39.969 11.858 -59.046 1.00 48.16 101 ALA A CA 1
ATOM 739 C C . ALA A 1 101 ? 41.192 11.005 -59.426 1.00 48.16 101 ALA A C 1
ATOM 741 O O . ALA A 1 101 ? 42.188 11.552 -59.893 1.00 48.16 101 ALA A O 1
ATOM 742 N N . GLU A 1 102 ? 41.096 9.675 -59.340 1.00 55.53 102 GLU A N 1
ATOM 743 C CA . GLU A 1 102 ? 42.129 8.749 -59.822 1.00 55.53 102 GLU A CA 1
ATOM 744 C C . GLU A 1 102 ? 42.348 8.895 -61.334 1.00 55.53 102 GLU A C 1
ATOM 746 O O . GLU A 1 102 ? 43.488 8.956 -61.795 1.00 55.53 102 GLU A O 1
ATOM 751 N N . ALA A 1 103 ? 41.272 9.043 -62.117 1.00 57.31 103 ALA A N 1
ATOM 752 C CA . ALA A 1 103 ? 41.379 9.322 -63.547 1.00 57.31 103 ALA A CA 1
ATOM 753 C C . ALA A 1 103 ? 42.021 10.691 -63.841 1.00 57.31 103 ALA A C 1
ATOM 755 O O . ALA A 1 103 ? 42.704 10.838 -64.855 1.00 57.31 103 ALA A O 1
ATOM 756 N N . ALA A 1 104 ? 41.823 11.690 -62.976 1.00 55.53 104 ALA A N 1
ATOM 757 C CA . ALA A 1 104 ? 42.446 13.004 -63.113 1.00 55.53 104 ALA A CA 1
ATOM 758 C C . ALA A 1 104 ? 43.946 12.980 -62.776 1.00 55.53 104 ALA A C 1
ATOM 760 O O . ALA A 1 104 ? 44.720 13.602 -63.503 1.00 55.53 104 ALA A O 1
ATOM 761 N N . VAL A 1 105 ? 44.364 12.233 -61.744 1.00 57.06 105 VAL A N 1
ATOM 762 C CA . VAL A 1 105 ? 45.786 11.996 -61.427 1.00 57.06 105 VAL A CA 1
ATOM 763 C C . VAL A 1 105 ? 46.458 11.247 -62.572 1.00 57.06 105 VAL A C 1
ATOM 765 O O . VAL A 1 105 ? 47.443 11.737 -63.118 1.00 57.06 105 VAL A O 1
ATOM 768 N N . LEU A 1 106 ? 45.864 10.141 -63.030 1.00 62.06 106 LEU A N 1
ATOM 769 C CA . LEU A 1 106 ? 46.383 9.369 -64.160 1.00 62.06 106 LEU A CA 1
ATOM 770 C C . LEU A 1 106 ? 46.507 10.235 -65.427 1.00 62.06 106 LEU A C 1
ATOM 772 O O . LEU A 1 106 ? 47.530 10.207 -66.101 1.00 62.06 106 LEU A O 1
ATOM 776 N N . SER A 1 107 ? 45.497 11.060 -65.729 1.00 59.06 107 SER A N 1
ATOM 777 C CA . SER A 1 107 ? 45.534 11.972 -66.879 1.00 59.06 107 SER A CA 1
ATOM 778 C C . SER A 1 107 ? 46.590 13.076 -66.738 1.00 59.06 107 SER A C 1
ATOM 780 O O . SER A 1 107 ? 47.115 13.526 -67.757 1.00 59.06 107 SER A O 1
ATOM 782 N N . ALA A 1 108 ? 46.880 13.549 -65.522 1.00 53.06 108 ALA A N 1
ATOM 783 C CA . ALA A 1 108 ? 47.913 14.552 -65.267 1.00 53.06 108 ALA A CA 1
ATOM 784 C C . ALA A 1 108 ? 49.325 13.946 -65.347 1.00 53.06 108 ALA A C 1
ATOM 786 O O . ALA A 1 108 ? 50.227 14.573 -65.904 1.00 53.06 108 ALA A O 1
ATOM 787 N N . GLU A 1 109 ? 49.506 12.718 -64.854 1.00 60.91 109 GLU A N 1
ATOM 788 C CA . GLU A 1 109 ? 50.747 11.949 -64.981 1.00 60.91 109 GLU A CA 1
ATOM 789 C C . GLU A 1 109 ? 51.045 11.581 -66.442 1.00 60.91 109 GLU A C 1
ATOM 791 O O . GLU A 1 109 ? 52.182 11.740 -66.883 1.00 60.91 109 GLU A O 1
ATOM 796 N N . GLU A 1 110 ? 50.037 11.151 -67.212 1.00 65.81 110 GLU A N 1
ATOM 797 C CA . GLU A 1 110 ? 50.173 10.882 -68.652 1.00 65.81 110 GLU A CA 1
ATOM 798 C C . GLU A 1 110 ? 50.539 12.157 -69.423 1.00 65.81 110 GLU A C 1
ATOM 800 O O . GLU A 1 110 ? 51.475 12.144 -70.219 1.00 65.81 110 GLU A O 1
ATOM 805 N N . ALA A 1 111 ? 49.895 13.292 -69.128 1.00 63.25 111 ALA A N 1
ATOM 806 C CA . ALA A 1 111 ? 50.235 14.571 -69.753 1.00 63.25 111 ALA A CA 1
ATOM 807 C C . ALA A 1 111 ? 51.664 15.044 -69.417 1.00 63.25 111 ALA A C 1
ATOM 809 O O . ALA A 1 111 ? 52.333 15.631 -70.268 1.00 63.25 111 ALA A O 1
ATOM 810 N N . LEU A 1 112 ? 52.151 14.791 -68.195 1.00 61.81 112 LEU A N 1
ATOM 811 C CA . LEU A 1 112 ? 53.538 15.065 -67.810 1.00 61.81 112 LEU A CA 1
ATOM 812 C C . LEU A 1 112 ? 54.516 14.101 -68.501 1.00 61.81 112 LEU A C 1
ATOM 814 O O . LEU A 1 112 ? 55.591 14.527 -68.921 1.00 61.81 112 LEU A O 1
ATOM 818 N N . ALA A 1 113 ? 54.161 12.822 -68.639 1.00 64.75 113 ALA A N 1
ATOM 819 C CA . ALA A 1 113 ? 54.977 11.827 -69.328 1.00 64.75 113 ALA A CA 1
ATOM 820 C C . ALA A 1 113 ? 55.127 12.147 -70.824 1.00 64.75 113 ALA A C 1
ATOM 822 O O . ALA A 1 113 ? 56.254 12.161 -71.314 1.00 64.75 113 ALA A O 1
ATOM 823 N N . ASP A 1 114 ? 54.032 12.499 -71.503 1.00 63.78 114 ASP A N 1
ATOM 824 C CA . ASP A 1 114 ? 54.033 12.942 -72.903 1.00 63.78 114 ASP A CA 1
ATOM 825 C C . ASP A 1 114 ? 54.878 14.215 -73.084 1.00 63.78 114 ASP A C 1
ATOM 827 O O . ASP A 1 114 ? 55.647 14.345 -74.037 1.00 63.78 114 ASP A O 1
ATOM 831 N N . LEU A 1 115 ? 54.794 15.153 -72.132 1.00 62.00 115 LEU A N 1
ATOM 832 C CA . LEU A 1 115 ? 55.609 16.369 -72.136 1.00 62.00 115 LEU A CA 1
ATOM 833 C C . LEU A 1 115 ? 57.108 16.049 -71.985 1.00 62.00 115 LEU A C 1
ATOM 835 O O . LEU A 1 115 ? 57.934 16.635 -72.683 1.00 62.00 115 LEU A O 1
ATOM 839 N N . LEU A 1 116 ? 57.467 15.117 -71.093 1.00 61.47 116 LEU A N 1
ATOM 840 C CA . LEU A 1 116 ? 58.851 14.692 -70.842 1.00 61.47 116 LEU A CA 1
ATOM 841 C C . LEU A 1 116 ? 59.438 13.815 -71.957 1.00 61.47 116 LEU A C 1
ATOM 843 O O . LEU A 1 116 ? 60.659 13.804 -72.129 1.00 61.47 116 LEU A O 1
ATOM 847 N N . GLU A 1 117 ? 58.604 13.078 -72.694 1.00 65.94 117 GLU A N 1
ATOM 848 C CA . GLU A 1 117 ? 59.019 12.298 -73.865 1.00 65.94 117 GLU A CA 1
ATOM 849 C C . GLU A 1 117 ? 59.469 13.216 -75.017 1.00 65.94 117 GLU A C 1
ATOM 851 O O . GLU A 1 117 ? 60.384 12.861 -75.764 1.00 65.94 117 GLU A O 1
ATOM 856 N N . GLY A 1 118 ? 58.931 14.442 -75.073 1.00 60.91 118 GLY A N 1
ATOM 857 C CA . GLY A 1 118 ? 59.284 15.446 -76.074 1.00 60.91 118 GLY A CA 1
ATOM 858 C C . GLY A 1 118 ? 58.779 15.081 -77.473 1.00 60.91 118 GLY A C 1
ATOM 859 O O . GLY A 1 118 ? 57.975 14.169 -77.646 1.00 60.91 118 GLY A O 1
ATOM 860 N N . ALA A 1 119 ? 59.233 15.812 -78.495 1.00 60.03 119 ALA A N 1
ATOM 861 C CA . ALA A 1 119 ? 58.852 15.532 -79.879 1.00 60.03 119 ALA A CA 1
ATOM 862 C C . ALA A 1 119 ? 59.281 14.113 -80.291 1.00 60.03 119 ALA A C 1
ATOM 864 O O . ALA A 1 119 ? 60.436 13.723 -80.100 1.00 60.03 119 ALA A O 1
ATOM 865 N N . SER A 1 120 ? 58.364 13.344 -80.880 1.00 61.88 120 SER A N 1
ATOM 866 C CA . SER A 1 120 ? 58.654 11.973 -81.299 1.00 61.88 120 SER A CA 1
ATOM 867 C C . SER A 1 120 ? 59.725 11.933 -82.395 1.00 61.88 120 SER A C 1
ATOM 869 O O . SER A 1 120 ? 59.871 12.866 -83.188 1.00 61.88 120 SER A O 1
ATOM 871 N N . GLU A 1 121 ? 60.452 10.815 -82.500 1.00 63.75 121 GLU A N 1
ATOM 872 C CA . GLU A 1 121 ? 61.492 10.623 -83.529 1.00 63.75 121 GLU A CA 1
ATOM 873 C C . GLU A 1 121 ? 60.933 10.864 -84.949 1.00 63.75 121 GLU A C 1
ATOM 875 O O . GLU A 1 121 ? 61.618 11.433 -85.790 1.00 63.75 121 GLU A O 1
ATOM 880 N N . SER A 1 122 ? 59.650 10.552 -85.196 1.00 65.06 122 SER A N 1
ATOM 881 C CA . SER A 1 122 ? 58.989 10.852 -86.474 1.00 65.06 122 SER A CA 1
ATOM 882 C C . SER A 1 122 ? 58.684 12.332 -86.705 1.00 65.06 122 SER A C 1
ATOM 884 O O . SER A 1 122 ? 58.718 12.771 -87.850 1.00 65.06 122 SER A O 1
ATOM 886 N N . GLU A 1 123 ? 58.372 13.096 -85.657 1.00 67.50 123 GLU A N 1
ATOM 887 C CA . GLU A 1 123 ? 58.096 14.536 -85.763 1.00 67.50 123 GLU A CA 1
ATOM 888 C C . GLU A 1 123 ? 59.390 15.330 -85.954 1.00 67.50 123 GLU A C 1
ATOM 890 O O . GLU A 1 123 ? 59.422 16.272 -86.745 1.00 67.50 123 GLU A O 1
ATOM 895 N N . LEU A 1 124 ? 60.476 14.905 -85.300 1.00 65.81 124 LEU A N 1
ATOM 896 C CA . LEU A 1 124 ? 61.817 15.429 -85.555 1.00 65.81 124 LEU A CA 1
ATOM 897 C C . LEU A 1 124 ? 62.274 15.100 -86.978 1.00 65.81 124 LEU A C 1
ATOM 899 O O . LEU A 1 124 ? 62.726 15.997 -87.683 1.00 65.81 124 LEU A O 1
ATOM 903 N N . ASP A 1 125 ? 62.089 13.859 -87.435 1.00 70.81 125 ASP A N 1
ATOM 904 C CA . ASP A 1 125 ? 62.416 13.457 -88.808 1.00 70.81 125 ASP A CA 1
ATOM 905 C C . ASP A 1 125 ? 61.604 14.250 -89.853 1.00 70.81 125 ASP A C 1
ATOM 907 O O . ASP A 1 125 ? 62.135 14.623 -90.902 1.00 70.81 125 ASP A O 1
ATOM 911 N N . GLU A 1 126 ? 60.320 14.525 -89.591 1.00 72.44 126 GLU A N 1
ATOM 912 C CA . GLU A 1 126 ? 59.452 15.302 -90.484 1.00 72.44 126 GLU A CA 1
ATOM 913 C C . GLU A 1 126 ? 59.841 16.790 -90.500 1.00 72.44 126 GLU A C 1
ATOM 915 O O . GLU A 1 126 ? 59.963 17.376 -91.578 1.00 72.44 126 GLU A O 1
ATOM 920 N N . ALA A 1 127 ? 60.156 17.382 -89.344 1.00 65.94 127 ALA A N 1
ATOM 921 C CA . ALA A 1 127 ? 60.652 18.756 -89.247 1.00 65.94 127 ALA A CA 1
ATOM 922 C C . ALA A 1 127 ? 62.058 18.921 -89.860 1.00 65.94 127 ALA A C 1
ATOM 924 O O . ALA A 1 127 ? 62.322 19.889 -90.578 1.00 65.94 127 ALA A O 1
ATOM 925 N N . GLU A 1 128 ? 62.961 17.956 -89.659 1.00 74.69 128 GLU A N 1
ATOM 926 C CA . GLU A 1 128 ? 64.258 17.903 -90.340 1.00 74.69 128 GLU A CA 1
ATOM 927 C C . GLU A 1 128 ? 64.079 17.782 -91.857 1.00 74.69 128 GLU A C 1
ATOM 929 O O . GLU A 1 128 ? 64.776 18.459 -92.624 1.00 74.69 128 GLU A O 1
ATOM 934 N N . ALA A 1 129 ? 63.113 16.975 -92.305 1.00 76.25 129 ALA A N 1
ATOM 935 C CA . ALA A 1 129 ? 62.765 16.851 -93.713 1.00 76.25 129 ALA A CA 1
ATOM 936 C C . ALA A 1 129 ? 62.180 18.152 -94.285 1.00 76.25 129 ALA A C 1
ATOM 938 O O . ALA A 1 129 ? 62.499 18.496 -95.423 1.00 76.25 129 ALA A O 1
ATOM 939 N N . GLU A 1 130 ? 61.389 18.913 -93.524 1.00 75.56 130 GLU A N 1
ATOM 940 C CA . GLU A 1 130 ? 60.893 20.234 -93.930 1.00 75.56 130 GLU A CA 1
ATOM 941 C C . GLU A 1 130 ? 62.014 21.281 -94.007 1.00 75.56 130 GLU A C 1
ATOM 943 O O . GLU A 1 130 ? 62.078 22.042 -94.977 1.00 75.56 130 GLU A O 1
ATOM 948 N N . VAL A 1 131 ? 62.961 21.286 -93.060 1.00 74.94 131 VAL A N 1
ATOM 949 C CA . VAL A 1 131 ? 64.169 22.130 -93.131 1.00 74.94 131 VAL A CA 1
ATOM 950 C C . VAL A 1 131 ? 65.001 21.774 -94.361 1.00 74.94 131 VAL A C 1
ATOM 952 O O . VAL A 1 131 ? 65.457 22.663 -95.090 1.00 74.94 131 VAL A O 1
ATOM 955 N N . GLN A 1 132 ? 65.186 20.480 -94.618 1.00 77.94 132 GLN A N 1
ATOM 956 C CA . GLN A 1 132 ? 65.899 19.973 -95.784 1.00 77.94 132 GLN A CA 1
ATOM 957 C C . GLN A 1 132 ? 65.173 20.357 -97.084 1.00 77.94 132 GLN A C 1
ATOM 959 O O . GLN A 1 132 ? 65.809 20.853 -98.016 1.00 77.94 132 GLN A O 1
ATOM 964 N N . ALA A 1 133 ? 63.847 20.227 -97.135 1.00 76.56 133 ALA A N 1
ATOM 965 C CA . ALA A 1 133 ? 63.030 20.629 -98.276 1.00 76.56 133 ALA A CA 1
ATOM 966 C C . ALA A 1 133 ? 63.096 22.146 -98.521 1.00 76.56 133 ALA A C 1
ATOM 968 O O . ALA A 1 133 ? 63.225 22.573 -99.669 1.00 76.56 133 ALA A O 1
ATOM 969 N N . ALA A 1 134 ? 63.083 22.967 -97.467 1.00 71.69 134 ALA A N 1
ATOM 970 C CA . ALA A 1 134 ? 63.244 24.418 -97.564 1.00 71.69 134 ALA A CA 1
ATOM 971 C C . ALA A 1 134 ? 64.655 24.820 -98.048 1.00 71.69 134 ALA A C 1
ATOM 973 O O . ALA A 1 134 ? 64.801 25.764 -98.830 1.00 71.69 134 ALA A O 1
ATOM 974 N N . LEU A 1 135 ? 65.704 24.090 -97.641 1.00 74.88 135 LEU A N 1
ATOM 975 C CA . LEU A 1 135 ? 67.071 24.264 -98.158 1.00 74.88 135 LEU A CA 1
ATOM 976 C C . LEU A 1 135 ? 67.174 23.904 -99.644 1.00 74.88 135 LEU A C 1
ATOM 978 O O . LEU A 1 135 ? 67.780 24.646 -100.418 1.00 74.88 135 LEU A O 1
ATOM 982 N N . GLU A 1 136 ? 66.582 22.784 -100.049 1.00 75.62 136 GLU A N 1
ATOM 983 C CA . GLU A 1 136 ? 66.577 22.329 -101.441 1.00 75.62 136 GLU A CA 1
ATOM 984 C C . GLU A 1 136 ? 65.760 23.265 -102.338 1.00 75.62 136 GLU A C 1
ATOM 986 O O . GLU A 1 136 ? 66.203 23.621 -103.433 1.00 75.62 136 GLU A O 1
ATOM 991 N N . ALA A 1 137 ? 64.610 23.741 -101.854 1.00 69.00 137 ALA A N 1
ATOM 992 C CA . ALA A 1 137 ? 63.801 24.743 -102.534 1.00 69.00 137 ALA A CA 1
ATOM 993 C C . ALA A 1 137 ? 64.568 26.057 -102.736 1.00 69.00 137 ALA A C 1
ATOM 995 O O . ALA A 1 137 ? 64.435 26.671 -103.793 1.00 69.00 137 ALA A O 1
ATOM 996 N N . LEU A 1 138 ? 65.408 26.467 -101.775 1.00 66.00 138 LEU A N 1
ATOM 997 C CA . LEU A 1 138 ? 66.274 27.643 -101.894 1.00 66.00 138 LEU A CA 1
ATOM 998 C C . LEU A 1 138 ? 67.371 27.468 -102.963 1.00 66.00 138 LEU A C 1
ATOM 1000 O O . LEU A 1 138 ? 67.664 28.425 -103.684 1.00 66.00 138 LEU A O 1
ATOM 1004 N N . ASP A 1 139 ? 67.972 26.279 -103.076 1.00 70.50 139 ASP A N 1
ATOM 1005 C CA . ASP A 1 139 ? 69.048 25.990 -104.043 1.00 70.50 139 ASP A CA 1
ATOM 1006 C C . ASP A 1 139 ? 68.520 25.830 -105.482 1.00 70.50 139 ASP A C 1
ATOM 1008 O O . ASP A 1 139 ? 69.193 26.183 -106.451 1.00 70.50 139 ASP A O 1
ATOM 1012 N N . ALA A 1 140 ? 67.271 25.375 -105.634 1.00 69.94 140 ALA A N 1
ATOM 1013 C CA . ALA A 1 140 ? 66.626 25.147 -106.927 1.00 69.94 140 ALA A CA 1
ATOM 1014 C C . ALA A 1 140 ? 66.201 26.429 -107.677 1.00 69.94 140 ALA A C 1
ATOM 1016 O O . ALA A 1 140 ? 65.815 26.356 -108.849 1.00 69.94 140 ALA A O 1
ATOM 1017 N N . ILE A 1 141 ? 66.249 27.610 -107.045 1.00 69.31 141 ILE A N 1
ATOM 1018 C CA . ILE A 1 141 ? 65.825 28.859 -107.693 1.00 69.31 141 ILE A CA 1
ATOM 1019 C C . ILE A 1 141 ? 66.944 29.398 -108.592 1.00 69.31 141 ILE A C 1
ATOM 1021 O O . ILE A 1 141 ? 67.871 30.073 -108.141 1.00 69.31 141 ILE A O 1
ATOM 1025 N N . GLU A 1 142 ? 66.837 29.172 -109.901 1.00 61.69 142 GLU A N 1
ATOM 1026 C CA . GLU A 1 142 ? 67.751 29.765 -110.879 1.00 61.69 142 GLU A CA 1
ATOM 1027 C C . GLU A 1 142 ? 67.406 31.245 -111.147 1.00 61.69 142 GLU A C 1
ATOM 1029 O O . GLU A 1 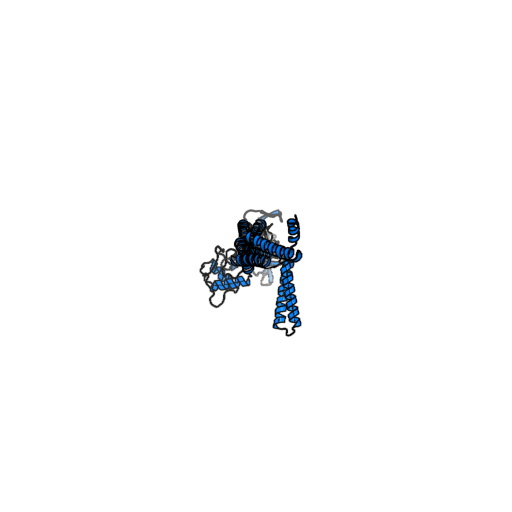142 ? 66.362 31.584 -111.699 1.00 61.69 142 GLU A O 1
ATOM 1034 N N . ASN A 1 143 ? 68.341 32.139 -110.803 1.00 62.06 143 ASN A N 1
ATOM 1035 C CA . ASN A 1 143 ? 68.265 33.600 -110.979 1.00 62.06 143 ASN A CA 1
ATOM 1036 C C . ASN A 1 143 ? 67.168 34.325 -110.137 1.00 62.06 143 ASN A C 1
ATOM 1038 O O . ASN A 1 143 ? 66.351 35.066 -110.689 1.00 62.06 143 ASN A O 1
ATOM 1042 N N . PRO A 1 144 ? 67.162 34.165 -108.795 1.00 64.75 144 PRO A N 1
ATOM 1043 C CA . PRO A 1 144 ? 66.073 34.611 -107.918 1.00 64.75 144 PRO A CA 1
ATOM 1044 C C . PRO A 1 144 ? 66.008 36.131 -107.750 1.00 64.75 144 PRO A C 1
ATOM 1046 O O . PRO A 1 144 ? 67.053 36.776 -107.553 1.00 64.75 144 PRO A O 1
ATOM 1049 N N . SER A 1 145 ? 64.786 36.684 -107.725 1.00 65.69 145 SER A N 1
ATOM 1050 C CA . SER A 1 145 ? 64.542 38.080 -107.343 1.00 65.69 145 SER A CA 1
ATOM 1051 C C . SER A 1 145 ? 64.797 38.301 -105.845 1.00 65.69 145 SER A C 1
ATOM 1053 O O . SER A 1 145 ? 64.864 37.356 -105.060 1.00 65.69 145 SER A O 1
ATOM 1055 N N . GLU A 1 146 ? 64.963 39.558 -105.423 1.00 69.50 146 GLU A N 1
ATOM 1056 C CA . GLU A 1 146 ? 65.160 39.904 -104.003 1.00 69.50 146 GLU A CA 1
ATOM 1057 C C . GLU A 1 146 ? 63.992 39.406 -103.129 1.00 69.50 146 GLU A C 1
ATOM 1059 O O . GLU A 1 146 ? 64.214 38.923 -102.020 1.00 69.50 146 GLU A O 1
ATOM 1064 N N . ALA A 1 147 ? 62.764 39.461 -103.660 1.00 68.44 147 ALA A N 1
ATOM 1065 C CA . ALA A 1 147 ? 61.559 38.994 -102.981 1.00 68.44 147 ALA A CA 1
ATOM 1066 C C . ALA A 1 147 ? 61.552 37.467 -102.808 1.00 68.44 147 ALA A C 1
ATOM 1068 O O . ALA A 1 147 ? 61.246 36.990 -101.718 1.00 68.44 147 ALA A O 1
ATOM 1069 N N . ASP A 1 148 ? 61.974 36.717 -103.831 1.00 66.75 148 ASP A N 1
ATOM 1070 C CA . ASP A 1 148 ? 62.042 35.248 -103.778 1.00 66.75 148 ASP A CA 1
ATOM 1071 C C . ASP A 1 148 ? 63.085 34.779 -102.755 1.00 66.75 148 ASP A C 1
ATOM 1073 O O . ASP A 1 148 ? 62.845 33.851 -101.989 1.00 66.75 148 ASP A O 1
ATOM 1077 N N . ARG A 1 149 ? 64.231 35.472 -102.671 1.00 65.62 149 ARG A N 1
ATOM 1078 C CA . ARG A 1 149 ? 65.261 35.175 -101.658 1.00 65.62 149 ARG A CA 1
ATOM 1079 C C . ARG A 1 149 ? 64.784 35.481 -100.248 1.00 65.62 149 ARG A C 1
ATOM 1081 O O . ARG A 1 149 ? 65.178 34.785 -99.322 1.00 65.62 149 ARG A O 1
ATOM 1088 N N . MET A 1 150 ? 64.013 36.551 -100.070 1.00 71.56 150 MET A N 1
ATOM 1089 C CA . MET A 1 150 ? 63.441 36.901 -98.772 1.00 71.56 150 MET A CA 1
ATOM 1090 C C . MET A 1 150 ? 62.391 35.882 -98.333 1.00 71.56 150 MET A C 1
ATOM 1092 O O . MET A 1 150 ? 62.445 35.450 -97.189 1.00 71.56 150 MET A O 1
ATOM 1096 N N . ALA A 1 151 ? 61.491 35.475 -99.233 1.00 72.12 151 ALA A N 1
ATOM 1097 C CA . ALA A 1 151 ? 60.467 34.473 -98.947 1.00 72.12 151 ALA A CA 1
ATOM 1098 C C . ALA A 1 151 ? 61.090 33.109 -98.612 1.00 72.12 151 ALA A C 1
ATOM 1100 O O . ALA A 1 151 ? 60.817 32.571 -97.549 1.00 72.12 151 ALA A O 1
ATOM 1101 N N . ALA A 1 152 ? 62.022 32.617 -99.435 1.00 65.75 152 ALA A N 1
ATOM 1102 C CA . ALA A 1 152 ? 62.684 31.334 -99.194 1.00 65.75 152 ALA A CA 1
ATOM 1103 C C . ALA A 1 152 ? 63.562 31.339 -97.927 1.00 65.75 152 ALA A C 1
ATOM 1105 O O . ALA A 1 152 ? 63.658 30.341 -97.220 1.00 65.75 152 ALA A O 1
ATOM 1106 N N . ARG A 1 153 ? 64.195 32.475 -97.592 1.00 71.94 153 ARG A N 1
ATOM 1107 C CA . ARG A 1 153 ? 64.914 32.618 -96.313 1.00 71.94 153 ARG A CA 1
ATOM 1108 C C . ARG A 1 153 ? 63.975 32.684 -95.118 1.00 71.94 153 ARG A C 1
ATOM 1110 O O . ARG A 1 153 ? 64.373 32.215 -94.063 1.00 71.94 153 ARG A O 1
ATOM 1117 N N . ALA A 1 154 ? 62.794 33.279 -95.269 1.00 72.81 154 ALA A N 1
ATOM 1118 C CA . ALA A 1 154 ? 61.785 33.306 -94.220 1.00 72.81 154 ALA A CA 1
ATOM 1119 C C . ALA A 1 154 ? 61.202 31.907 -93.993 1.00 72.81 154 ALA A C 1
ATOM 1121 O O . ALA A 1 154 ? 61.112 31.488 -92.853 1.00 72.81 154 ALA A O 1
ATOM 1122 N N . GLU A 1 155 ? 60.904 31.150 -95.051 1.00 75.06 155 GLU A N 1
ATOM 1123 C CA . GLU A 1 155 ? 60.449 29.758 -94.929 1.00 75.06 155 GLU A CA 1
ATOM 1124 C C . GLU A 1 155 ? 61.510 28.862 -94.287 1.00 75.06 155 GLU A C 1
ATOM 1126 O O . GLU A 1 155 ? 61.199 28.120 -93.365 1.00 75.06 155 GLU A O 1
ATOM 1131 N N . LEU A 1 156 ? 62.779 28.988 -94.688 1.00 72.31 156 LEU A N 1
ATOM 1132 C CA . LEU A 1 156 ? 63.874 28.265 -94.040 1.00 72.31 156 LEU A CA 1
ATOM 1133 C C . LEU A 1 156 ? 64.090 28.696 -92.583 1.00 72.31 156 LEU A C 1
ATOM 1135 O O . LEU A 1 156 ? 64.452 27.866 -91.757 1.00 72.31 156 LEU A O 1
ATOM 1139 N N . ALA A 1 157 ? 63.942 29.988 -92.278 1.00 74.06 157 ALA A N 1
ATOM 1140 C CA . ALA A 1 157 ? 64.044 30.484 -90.909 1.00 74.06 157 ALA A CA 1
ATOM 1141 C C . ALA A 1 157 ? 62.911 29.915 -90.053 1.00 74.06 157 ALA A C 1
ATOM 1143 O O . ALA A 1 157 ? 63.201 29.359 -89.009 1.00 74.06 157 ALA A O 1
ATOM 1144 N N . ASN A 1 158 ? 61.675 29.942 -90.553 1.00 73.25 158 ASN A N 1
ATOM 1145 C CA . ASN A 1 158 ? 60.512 29.387 -89.868 1.00 73.25 158 ASN A CA 1
ATOM 1146 C C . ASN A 1 158 ? 60.625 27.865 -89.682 1.00 73.25 158 ASN A C 1
ATOM 1148 O O . ASN A 1 158 ? 60.301 27.370 -88.616 1.00 73.25 158 ASN A O 1
ATOM 1152 N N . ALA A 1 159 ? 61.101 27.121 -90.689 1.00 66.56 159 ALA A N 1
ATOM 1153 C CA . ALA A 1 159 ? 61.292 25.672 -90.579 1.00 66.56 159 ALA A CA 1
ATOM 1154 C C . ALA A 1 159 ? 62.406 25.317 -89.581 1.00 66.56 159 ALA A C 1
ATOM 1156 O O . ALA A 1 159 ? 62.301 24.342 -88.846 1.00 66.56 159 ALA A O 1
ATOM 1157 N N . LYS A 1 160 ? 63.480 26.117 -89.532 1.00 70.81 160 LYS A N 1
ATOM 1158 C CA . LYS A 1 160 ? 64.556 25.942 -88.547 1.00 70.81 160 LYS A CA 1
ATOM 1159 C C . LYS A 1 160 ? 64.128 26.321 -87.142 1.00 70.81 160 LYS A C 1
ATOM 1161 O O . LYS A 1 160 ? 64.515 25.619 -86.227 1.00 70.81 160 LYS A O 1
ATOM 1166 N N . GLU A 1 161 ? 63.365 27.397 -87.000 1.00 70.94 161 GLU A N 1
ATOM 1167 C CA . GLU A 1 161 ? 62.771 27.827 -85.733 1.00 70.94 161 GLU A CA 1
ATOM 1168 C C . GLU A 1 161 ? 61.802 26.752 -85.226 1.00 70.94 161 GLU A C 1
ATOM 1170 O O . GLU A 1 161 ? 61.925 26.330 -84.090 1.00 70.94 161 GLU A O 1
ATOM 1175 N N . ALA A 1 162 ? 60.969 26.174 -86.097 1.00 65.94 162 ALA A N 1
ATOM 1176 C CA . ALA A 1 162 ? 60.101 25.051 -85.742 1.00 65.94 162 ALA A CA 1
ATOM 1177 C C . ALA A 1 162 ? 60.876 23.784 -85.321 1.00 65.94 162 ALA A C 1
ATOM 1179 O O . ALA A 1 162 ? 60.479 23.114 -84.374 1.00 65.94 162 ALA A O 1
ATOM 1180 N N . LEU A 1 163 ? 61.988 23.449 -85.991 1.00 65.81 163 LEU A N 1
ATOM 1181 C CA . LEU A 1 163 ? 62.859 22.338 -85.579 1.00 65.81 163 LEU A CA 1
ATOM 1182 C C . LEU A 1 163 ? 63.612 22.646 -84.271 1.00 65.81 163 LEU A C 1
ATOM 1184 O O . LEU A 1 163 ? 63.819 21.750 -83.462 1.00 65.81 163 LEU A O 1
ATOM 1188 N N . GLU A 1 164 ? 64.037 23.894 -84.067 1.00 68.50 164 GLU A N 1
ATOM 1189 C CA . GLU A 1 164 ? 64.709 24.357 -82.847 1.00 68.50 164 GLU A CA 1
ATOM 1190 C C . GLU A 1 164 ? 63.746 24.310 -81.652 1.00 68.50 164 GLU A C 1
ATOM 1192 O O . GLU A 1 164 ? 64.107 23.736 -80.631 1.00 68.50 164 GLU A O 1
ATOM 1197 N N . ASP A 1 165 ? 62.495 24.744 -81.826 1.00 64.81 165 ASP A N 1
ATOM 1198 C CA . ASP A 1 165 ? 61.424 24.633 -80.828 1.00 64.81 165 ASP A CA 1
ATOM 1199 C C . ASP A 1 165 ? 61.112 23.163 -80.472 1.00 64.81 165 ASP A C 1
ATOM 1201 O O . ASP A 1 165 ? 60.896 22.836 -79.307 1.00 64.81 165 ASP A O 1
ATOM 1205 N N . LEU A 1 166 ? 61.136 22.246 -81.451 1.00 61.44 166 LEU A N 1
ATOM 1206 C CA . LEU A 1 166 ? 60.950 20.805 -81.209 1.00 61.44 166 LEU A CA 1
ATOM 1207 C C . LEU A 1 166 ? 62.152 20.158 -80.494 1.00 61.44 166 LEU A C 1
ATOM 1209 O O . LEU A 1 166 ? 61.972 19.222 -79.715 1.00 61.44 166 LEU A O 1
ATOM 1213 N N . LEU A 1 167 ? 63.375 20.638 -80.751 1.00 61.47 167 LEU A N 1
ATOM 1214 C CA . LEU A 1 167 ? 64.617 20.131 -80.152 1.00 61.47 167 LEU A CA 1
ATOM 1215 C C . LEU A 1 167 ? 64.914 20.715 -78.764 1.00 61.47 167 LEU A C 1
ATOM 1217 O O . LEU A 1 167 ? 65.610 20.067 -77.978 1.00 61.47 167 LEU A O 1
ATOM 1221 N N . GLU A 1 168 ? 64.441 21.926 -78.461 1.00 64.12 168 GLU A N 1
ATOM 1222 C CA . GLU A 1 168 ? 64.613 22.553 -77.145 1.00 64.12 168 GLU A CA 1
ATOM 1223 C C . GLU A 1 168 ? 63.830 21.818 -76.043 1.00 64.12 168 GLU A C 1
ATOM 1225 O O . GLU A 1 168 ? 64.207 21.906 -74.870 1.00 64.12 168 GLU A O 1
ATOM 1230 N N . GLY A 1 169 ? 62.835 21.005 -76.421 1.00 60.56 169 GLY A N 1
ATOM 1231 C CA . GLY A 1 169 ? 61.982 20.274 -75.488 1.00 60.56 169 GLY A CA 1
ATOM 1232 C C . GLY A 1 169 ? 61.095 21.218 -74.666 1.00 60.56 169 GLY A C 1
ATOM 1233 O O . GLY A 1 169 ? 61.141 22.436 -74.847 1.00 60.56 169 GLY A O 1
ATOM 1234 N N . PRO A 1 170 ? 60.265 20.690 -73.751 1.00 59.69 170 PRO A N 1
ATOM 1235 C CA . PRO A 1 170 ? 59.449 21.541 -72.893 1.00 59.69 170 PRO A CA 1
ATOM 1236 C C . PRO A 1 170 ? 60.333 22.485 -72.076 1.00 59.69 170 PRO A C 1
ATOM 1238 O O . PRO A 1 170 ? 61.346 22.086 -71.489 1.00 59.69 170 PRO A O 1
ATOM 1241 N N . THR A 1 171 ? 59.948 23.757 -72.012 1.00 62.84 171 THR A N 1
ATOM 1242 C CA . THR A 1 171 ? 60.704 24.740 -71.238 1.00 62.84 171 THR A CA 1
ATOM 1243 C C . THR A 1 171 ? 60.675 24.374 -69.749 1.00 62.84 171 THR A C 1
ATOM 1245 O O . THR A 1 171 ? 59.697 23.798 -69.266 1.00 62.84 171 THR A O 1
ATOM 1248 N N . PRO A 1 172 ? 61.692 24.761 -68.952 1.00 63.12 172 PRO A N 1
ATOM 1249 C CA . PRO A 1 172 ? 61.673 24.521 -67.508 1.00 63.12 172 PRO A CA 1
ATOM 1250 C C . PRO A 1 172 ? 60.413 25.055 -66.808 1.00 63.12 172 PRO A C 1
ATOM 1252 O O . PRO A 1 172 ? 59.995 24.490 -65.808 1.00 63.12 172 PRO A O 1
ATOM 1255 N N . ALA A 1 173 ? 59.795 26.113 -67.347 1.00 61.16 173 ALA A N 1
ATOM 1256 C CA . ALA A 1 173 ? 58.546 26.670 -66.833 1.00 61.16 173 ALA A CA 1
ATOM 1257 C C . ALA A 1 173 ? 57.315 25.806 -67.166 1.00 61.16 173 ALA A C 1
ATOM 1259 O O . ALA A 1 173 ? 56.371 25.776 -66.384 1.00 61.16 173 ALA A O 1
ATOM 1260 N N . GLU A 1 174 ? 57.309 25.111 -68.306 1.00 58.34 174 GLU A N 1
ATOM 1261 C CA . GLU A 1 174 ? 56.241 24.177 -68.684 1.00 58.34 174 GLU A CA 1
ATOM 1262 C C . GLU A 1 174 ? 56.338 22.871 -67.895 1.00 58.34 174 GLU A C 1
ATOM 1264 O O . GLU A 1 174 ? 55.314 22.373 -67.434 1.00 58.34 174 GLU A O 1
ATOM 1269 N N . ILE A 1 175 ? 57.558 22.376 -67.651 1.00 62.72 175 ILE A N 1
ATOM 1270 C CA . ILE A 1 175 ? 57.794 21.244 -66.743 1.00 62.72 175 ILE A CA 1
ATOM 1271 C C . ILE A 1 175 ? 57.357 21.612 -65.320 1.00 62.72 175 ILE A C 1
ATOM 1273 O O . ILE A 1 175 ? 56.587 20.875 -64.717 1.00 62.72 175 ILE A O 1
ATOM 1277 N N . GLU A 1 176 ? 57.766 22.776 -64.802 1.00 67.12 176 GLU A N 1
ATOM 1278 C CA . GLU A 1 176 ? 57.380 23.241 -63.460 1.00 67.12 176 GLU A CA 1
ATOM 1279 C C . GLU A 1 176 ? 55.854 23.408 -63.326 1.00 67.12 176 GLU A C 1
ATOM 1281 O O . GLU A 1 176 ? 55.282 23.102 -62.281 1.00 67.12 176 GLU A O 1
ATOM 1286 N N . LEU A 1 177 ? 55.170 23.847 -64.389 1.00 64.19 177 LEU A N 1
ATOM 1287 C CA . LEU A 1 177 ? 53.712 23.971 -64.412 1.00 64.19 177 LEU A CA 1
ATOM 1288 C C . LEU A 1 177 ? 53.002 22.607 -64.467 1.00 64.19 177 LEU A C 1
ATOM 1290 O O . LEU A 1 177 ? 51.968 22.444 -63.819 1.00 64.19 177 LEU A O 1
ATOM 1294 N N . ALA A 1 178 ? 53.547 21.632 -65.198 1.00 52.28 178 ALA A N 1
ATOM 1295 C CA . ALA A 1 178 ? 53.009 20.274 -65.267 1.00 52.28 178 ALA A CA 1
ATOM 1296 C C . ALA A 1 178 ? 53.265 19.480 -63.971 1.00 52.28 178 ALA A C 1
ATOM 1298 O O . ALA A 1 178 ? 52.349 18.849 -63.450 1.00 52.28 178 ALA A O 1
ATOM 1299 N N . GLU A 1 179 ? 54.459 19.588 -63.381 1.00 65.06 179 GLU A N 1
ATOM 1300 C CA . GLU A 1 179 ? 54.776 19.026 -62.060 1.00 65.06 179 GLU A CA 1
ATOM 1301 C C . GLU A 1 179 ? 53.884 19.633 -60.962 1.00 65.06 179 GLU A C 1
ATOM 1303 O O . GLU A 1 179 ? 53.388 18.913 -60.096 1.00 65.06 179 GLU A O 1
ATOM 1308 N N . ALA A 1 180 ? 53.610 20.943 -61.021 1.00 61.53 180 ALA A N 1
ATOM 1309 C CA . ALA A 1 180 ? 52.677 21.597 -60.103 1.00 61.53 180 ALA A CA 1
ATOM 1310 C C . ALA A 1 180 ? 51.223 21.125 -60.286 1.00 61.53 180 ALA A C 1
ATOM 1312 O O . ALA A 1 180 ? 50.471 21.094 -59.312 1.00 61.53 180 ALA A O 1
ATOM 1313 N N . ALA A 1 181 ? 50.817 20.754 -61.505 1.00 60.84 181 ALA A N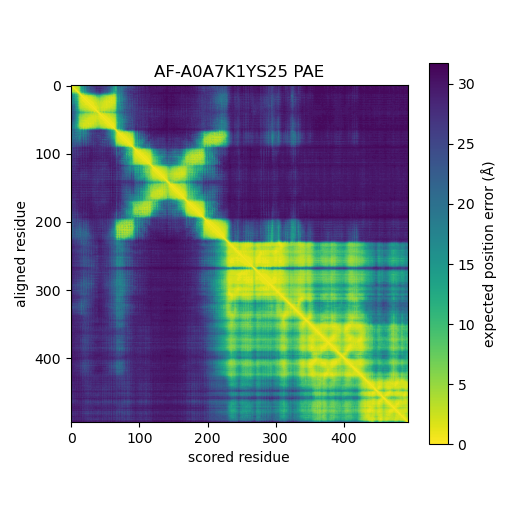 1
ATOM 1314 C CA . ALA A 1 181 ? 49.489 20.206 -61.774 1.00 60.84 181 ALA A CA 1
ATOM 1315 C C . ALA A 1 181 ? 49.330 18.773 -61.235 1.00 60.84 181 ALA A C 1
ATOM 1317 O O . ALA A 1 181 ? 48.282 18.471 -60.670 1.00 60.84 181 ALA A O 1
ATOM 1318 N N . VAL A 1 182 ? 50.367 17.930 -61.343 1.00 64.12 182 VAL A N 1
ATOM 1319 C CA . VAL A 1 182 ? 50.395 16.592 -60.720 1.00 64.12 182 VAL A CA 1
ATOM 1320 C C . VAL A 1 182 ? 50.345 16.711 -59.198 1.00 64.12 182 VAL A C 1
ATOM 1322 O O . VAL A 1 182 ? 49.488 16.098 -58.574 1.00 64.12 182 VAL A O 1
ATOM 1325 N N . LEU A 1 183 ? 51.166 17.585 -58.602 1.00 62.19 183 LEU A N 1
ATOM 1326 C CA . LEU A 1 183 ? 51.149 17.829 -57.155 1.00 62.19 183 LEU A CA 1
ATOM 1327 C C . LEU A 1 183 ? 49.773 18.319 -56.667 1.00 62.19 183 LEU A C 1
ATOM 1329 O O . LEU A 1 183 ? 49.296 17.881 -55.630 1.00 62.19 183 LEU A O 1
ATOM 1333 N N . ALA A 1 184 ? 49.117 19.211 -57.416 1.00 59.78 184 ALA A N 1
ATOM 1334 C CA . ALA A 1 184 ? 47.783 19.699 -57.067 1.00 59.78 184 ALA A CA 1
ATOM 1335 C C . ALA A 1 184 ? 46.690 18.623 -57.210 1.00 59.78 184 ALA A C 1
ATOM 1337 O O . ALA A 1 184 ? 45.715 18.655 -56.461 1.00 59.78 184 ALA A O 1
ATOM 1338 N N . ALA A 1 185 ? 46.831 17.692 -58.160 1.00 47.38 185 ALA A N 1
ATOM 1339 C CA . ALA A 1 185 ? 45.927 16.552 -58.317 1.00 47.38 185 ALA A CA 1
ATOM 1340 C C . ALA A 1 185 ? 46.132 15.510 -57.202 1.00 47.38 185 ALA A C 1
ATOM 1342 O O . ALA A 1 185 ? 45.147 15.013 -56.659 1.00 47.38 185 ALA A O 1
ATOM 1343 N N . ASP A 1 186 ? 47.383 15.260 -56.806 1.00 54.03 186 ASP A N 1
ATOM 1344 C CA . ASP A 1 186 ? 47.741 14.408 -55.667 1.00 54.03 186 ASP A CA 1
ATOM 1345 C C . ASP A 1 186 ? 47.276 15.003 -54.334 1.00 54.03 186 ASP A C 1
ATOM 1347 O O . ASP A 1 186 ? 46.718 14.280 -53.516 1.00 54.03 186 ASP A O 1
ATOM 1351 N N . ASP A 1 187 ? 47.444 16.312 -54.115 1.00 53.97 187 ASP A N 1
ATOM 1352 C CA . ASP A 1 187 ? 46.949 16.996 -52.913 1.00 53.97 187 ASP A CA 1
ATOM 1353 C C . ASP A 1 187 ? 45.410 16.981 -52.867 1.00 53.97 187 ASP A C 1
ATOM 1355 O O . ASP A 1 187 ? 44.831 16.761 -51.809 1.00 53.97 187 ASP A O 1
ATOM 1359 N N . ALA A 1 188 ? 44.726 17.133 -54.008 1.00 54.25 188 ALA A N 1
ATOM 1360 C CA . ALA A 1 188 ? 43.267 17.020 -54.079 1.00 54.25 188 ALA A CA 1
ATOM 1361 C C . ALA A 1 188 ? 42.771 15.585 -53.822 1.00 54.25 188 ALA A C 1
ATOM 1363 O O . ALA A 1 188 ? 41.750 15.407 -53.159 1.00 54.25 188 ALA A O 1
ATOM 1364 N N . LEU A 1 189 ? 43.490 14.567 -54.310 1.00 52.44 189 LEU A N 1
ATOM 1365 C CA . LEU A 1 189 ? 43.229 13.160 -53.998 1.00 52.44 189 LEU A CA 1
ATOM 1366 C C . LEU A 1 189 ? 43.517 12.868 -52.517 1.00 52.44 189 LEU A C 1
ATOM 1368 O O . LEU A 1 189 ? 42.730 12.190 -51.865 1.00 52.44 189 LEU A O 1
ATOM 1372 N N . ALA A 1 190 ? 44.595 13.423 -51.961 1.00 54.03 190 ALA A N 1
ATOM 1373 C CA . ALA A 1 190 ? 44.957 13.287 -50.556 1.00 54.03 190 ALA A CA 1
ATOM 1374 C C . ALA A 1 190 ? 43.956 13.986 -49.628 1.00 54.03 190 ALA A C 1
ATOM 1376 O O . ALA A 1 190 ? 43.622 13.412 -48.601 1.00 54.03 190 ALA A O 1
ATOM 1377 N N . ASP A 1 191 ? 43.428 15.157 -49.990 1.00 54.62 191 ASP A N 1
ATOM 1378 C CA . ASP A 1 191 ? 42.364 15.855 -49.257 1.00 54.62 191 ASP A CA 1
ATOM 1379 C C . ASP A 1 191 ? 41.030 15.086 -49.322 1.00 54.62 191 ASP A C 1
ATOM 1381 O O . ASP A 1 191 ? 40.300 15.032 -48.332 1.00 54.62 191 ASP A O 1
ATOM 1385 N N . LEU A 1 192 ? 40.732 14.434 -50.455 1.00 50.75 192 LEU A N 1
ATOM 1386 C CA . LEU A 1 192 ? 39.569 13.550 -50.618 1.00 50.75 192 LEU A CA 1
ATOM 1387 C C . LEU A 1 192 ? 39.717 12.256 -49.792 1.00 50.75 192 LEU A C 1
ATOM 1389 O O . LEU A 1 192 ? 38.751 11.780 -49.200 1.00 50.75 192 LEU A O 1
ATOM 1393 N N . MET A 1 193 ? 40.937 11.710 -49.715 1.00 50.06 193 MET A N 1
ATOM 1394 C CA . MET A 1 193 ? 41.292 10.560 -48.873 1.00 50.06 193 MET A CA 1
ATOM 1395 C C . MET A 1 193 ? 41.435 10.925 -47.385 1.00 50.06 193 MET A C 1
ATOM 1397 O O . MET A 1 193 ? 41.295 10.054 -46.528 1.00 50.06 193 MET A O 1
ATOM 1401 N N . ALA A 1 194 ? 41.712 12.191 -47.066 1.00 54.00 194 ALA A N 1
ATOM 1402 C CA . ALA A 1 194 ? 41.838 12.739 -45.717 1.00 54.00 194 ALA A CA 1
ATOM 1403 C C . ALA A 1 194 ? 40.527 13.347 -45.196 1.00 54.00 194 ALA A C 1
ATOM 1405 O O . ALA A 1 194 ? 40.555 14.176 -44.282 1.00 54.00 194 ALA A O 1
ATOM 1406 N N . GLY A 1 195 ? 39.381 12.926 -45.739 1.00 55.28 195 GLY A N 1
ATOM 1407 C CA . GLY A 1 195 ? 38.077 13.186 -45.146 1.00 55.28 195 GLY A CA 1
ATOM 1408 C C . GLY A 1 195 ? 37.986 12.548 -43.760 1.00 55.28 195 GLY A C 1
ATOM 1409 O O . GLY A 1 195 ? 37.466 11.450 -43.636 1.00 55.28 195 GLY A O 1
ATOM 1410 N N . HIS A 1 196 ? 38.466 13.276 -42.746 1.00 55.88 196 HIS A N 1
ATOM 1411 C CA . HIS A 1 196 ? 38.402 13.050 -41.294 1.00 55.88 196 HIS A CA 1
ATOM 1412 C C . HIS A 1 196 ? 39.640 12.392 -40.649 1.00 55.88 196 HIS A C 1
ATOM 1414 O O . HIS A 1 196 ? 40.053 11.273 -40.948 1.00 55.88 196 HIS A O 1
ATOM 1420 N N . SER A 1 197 ? 40.259 13.130 -39.723 1.00 58.19 197 SER A N 1
ATOM 1421 C CA . SER A 1 197 ? 41.411 12.706 -38.923 1.00 58.19 197 SER A CA 1
ATOM 1422 C C . SER A 1 197 ? 41.023 11.637 -37.891 1.00 58.19 197 SER A C 1
ATOM 1424 O O . SER A 1 197 ? 39.890 11.595 -37.413 1.00 58.19 197 SER A O 1
ATOM 1426 N N . SER A 1 198 ? 41.975 10.792 -37.473 1.00 59.22 198 SER A N 1
ATOM 1427 C CA . SER A 1 198 ? 41.743 9.778 -36.424 1.00 59.22 198 SER A CA 1
ATOM 1428 C C . SER A 1 198 ? 41.201 10.375 -35.118 1.00 59.22 198 SER A C 1
ATOM 1430 O O . SER A 1 198 ? 40.468 9.715 -34.395 1.00 59.22 198 SER A O 1
ATOM 1432 N N . GLU A 1 199 ? 41.534 11.634 -34.834 1.00 58.44 199 GLU A N 1
ATOM 1433 C CA . GLU A 1 199 ? 41.067 12.378 -33.660 1.00 58.44 199 GLU A CA 1
ATOM 1434 C C . GLU A 1 199 ? 39.580 12.772 -33.771 1.00 58.44 199 GLU A C 1
ATOM 1436 O O . GLU A 1 199 ? 38.886 12.831 -32.757 1.00 58.44 199 GLU A O 1
ATOM 1441 N N . GLU A 1 200 ? 39.067 13.003 -34.984 1.00 55.12 200 GLU A N 1
ATOM 1442 C CA . GLU A 1 200 ? 37.647 13.295 -35.238 1.00 55.12 200 GLU A CA 1
ATOM 1443 C C . GLU A 1 200 ? 36.786 12.029 -35.160 1.00 55.12 200 GLU A C 1
ATOM 1445 O O . GLU A 1 200 ? 35.691 12.071 -34.597 1.00 55.12 200 GLU A O 1
ATOM 1450 N N . ILE A 1 201 ? 37.307 10.891 -35.634 1.00 55.81 201 ILE A N 1
ATOM 1451 C CA . ILE A 1 201 ? 36.652 9.580 -35.498 1.00 55.81 201 ILE A CA 1
ATOM 1452 C C . ILE A 1 201 ? 36.578 9.177 -34.022 1.00 55.81 201 ILE A C 1
ATOM 1454 O O . ILE A 1 201 ? 35.497 8.863 -33.531 1.00 55.81 201 ILE A O 1
ATOM 1458 N N . GLU A 1 202 ? 37.685 9.272 -33.278 1.00 67.88 202 GLU A N 1
ATOM 1459 C CA . GLU A 1 202 ? 37.701 8.970 -31.839 1.00 67.88 202 GLU A CA 1
ATOM 1460 C C . GLU A 1 202 ? 36.747 9.884 -31.039 1.00 67.88 202 GLU A C 1
ATOM 1462 O O . GLU A 1 202 ? 36.127 9.443 -30.068 1.00 67.88 202 GLU A O 1
ATOM 1467 N N . ALA A 1 203 ? 36.589 11.152 -31.440 1.00 64.06 203 ALA A N 1
ATOM 1468 C CA . ALA A 1 203 ? 35.649 12.077 -30.806 1.00 64.06 203 ALA A CA 1
ATOM 1469 C C . ALA A 1 203 ? 34.176 11.714 -31.078 1.00 64.06 203 ALA A C 1
ATOM 1471 O O . ALA A 1 203 ? 33.344 11.841 -30.175 1.00 64.06 203 ALA A O 1
ATOM 1472 N N . LEU A 1 204 ? 33.851 11.246 -32.286 1.00 53.75 204 LEU A N 1
ATOM 1473 C CA . LEU A 1 204 ? 32.504 10.790 -32.644 1.00 53.75 204 LEU A CA 1
ATOM 1474 C C . LEU A 1 204 ? 32.172 9.437 -32.014 1.00 53.75 204 LEU A C 1
ATOM 1476 O O . LEU A 1 204 ? 31.093 9.297 -31.448 1.00 53.75 204 LEU A O 1
ATOM 1480 N N . GLU A 1 205 ? 33.107 8.487 -31.995 1.00 62.62 205 GLU A N 1
ATOM 1481 C CA . GLU A 1 205 ? 32.951 7.216 -31.273 1.00 62.62 205 GLU A CA 1
ATOM 1482 C C . GLU A 1 205 ? 32.711 7.450 -29.772 1.00 62.62 205 GLU A C 1
ATOM 1484 O O . GLU A 1 205 ? 31.850 6.813 -29.163 1.00 62.62 205 GLU A O 1
ATOM 1489 N N . ALA A 1 206 ? 33.412 8.418 -29.168 1.00 66.88 206 ALA A N 1
ATOM 1490 C CA . ALA A 1 206 ? 33.158 8.827 -27.788 1.00 66.88 206 ALA A CA 1
ATOM 1491 C C . ALA A 1 206 ? 31.776 9.488 -27.607 1.00 66.88 206 ALA A C 1
ATOM 1493 O O . ALA A 1 206 ? 31.149 9.317 -26.559 1.00 66.88 206 ALA A O 1
ATOM 1494 N N . SER A 1 207 ? 31.292 10.224 -28.612 1.00 57.75 207 SER A N 1
ATOM 1495 C CA . SER A 1 207 ? 29.951 10.821 -28.613 1.00 57.75 207 SER A CA 1
ATOM 1496 C C . SER A 1 207 ? 28.854 9.758 -28.724 1.00 57.75 207 SER A C 1
ATOM 1498 O O . SER A 1 207 ? 27.881 9.834 -27.976 1.00 57.75 207 SER A O 1
ATOM 1500 N N . VAL A 1 208 ? 29.031 8.745 -29.581 1.00 61.19 208 VAL A N 1
ATOM 1501 C CA . VAL A 1 208 ? 28.129 7.586 -29.701 1.00 61.19 208 VAL A CA 1
ATOM 1502 C C . VAL A 1 208 ? 28.087 6.819 -28.382 1.00 61.19 208 VAL A C 1
ATOM 1504 O O . VAL A 1 208 ? 27.016 6.660 -27.808 1.00 61.19 208 VAL A O 1
ATOM 1507 N N . ALA A 1 209 ? 29.244 6.464 -27.815 1.00 64.81 209 ALA A N 1
ATOM 1508 C CA . ALA A 1 209 ? 29.305 5.757 -26.533 1.00 64.81 209 ALA A CA 1
ATOM 1509 C C . ALA A 1 209 ? 28.645 6.545 -25.380 1.00 64.81 209 ALA A C 1
ATOM 1511 O O . ALA A 1 209 ? 28.039 5.962 -24.478 1.00 64.81 209 ALA A O 1
ATOM 1512 N N . SER A 1 210 ? 28.745 7.880 -25.388 1.00 59.72 210 SER A N 1
ATOM 1513 C CA . SER A 1 210 ? 28.053 8.738 -24.417 1.00 59.72 210 SER A CA 1
ATOM 1514 C C . SER A 1 210 ? 26.537 8.789 -24.644 1.00 59.72 210 SER A C 1
ATOM 1516 O O . SER A 1 210 ? 25.785 8.864 -23.669 1.00 59.72 210 SER A O 1
ATOM 1518 N N . ALA A 1 211 ? 26.082 8.779 -25.897 1.00 51.75 211 ALA A N 1
ATOM 1519 C CA . ALA A 1 211 ? 24.665 8.766 -26.246 1.00 51.75 211 ALA A CA 1
ATOM 1520 C C . ALA A 1 211 ? 24.023 7.412 -25.894 1.00 51.75 211 ALA A C 1
ATOM 1522 O O . ALA A 1 211 ? 22.999 7.387 -25.219 1.00 51.75 211 ALA A O 1
ATOM 1523 N N . GLU A 1 212 ? 24.686 6.294 -26.203 1.00 59.62 212 GLU A N 1
ATOM 1524 C CA . GLU A 1 212 ? 24.262 4.941 -25.813 1.00 59.62 212 GLU A CA 1
ATOM 1525 C C . GLU A 1 212 ? 24.146 4.789 -24.289 1.00 59.62 212 GLU A C 1
ATOM 1527 O O . GLU A 1 212 ? 23.176 4.232 -23.778 1.00 59.62 212 GLU A O 1
ATOM 1532 N N . ALA A 1 213 ? 25.110 5.326 -23.532 1.00 62.12 213 ALA A N 1
ATOM 1533 C CA . ALA A 1 213 ? 25.042 5.329 -22.072 1.00 62.12 213 ALA A CA 1
ATOM 1534 C C . ALA A 1 213 ? 23.868 6.171 -21.538 1.00 62.12 213 ALA A C 1
ATOM 1536 O O . ALA A 1 213 ? 23.319 5.858 -20.481 1.00 62.12 213 ALA A O 1
ATOM 1537 N N . SER A 1 214 ? 23.483 7.226 -22.263 1.00 52.94 214 SER A N 1
ATOM 1538 C CA . SER A 1 214 ? 22.331 8.067 -21.921 1.00 52.94 214 SER A CA 1
ATOM 1539 C C . SER A 1 214 ? 21.013 7.345 -22.209 1.00 52.94 214 SER A C 1
ATOM 1541 O O . SER A 1 214 ? 20.129 7.378 -21.358 1.00 52.94 214 SER A O 1
ATOM 1543 N N . VAL A 1 215 ? 20.914 6.615 -23.329 1.00 53.16 215 VAL A N 1
ATOM 1544 C CA . VAL A 1 215 ? 19.774 5.727 -23.632 1.00 53.16 215 VAL A CA 1
ATOM 1545 C C . VAL A 1 215 ? 19.638 4.645 -22.567 1.00 53.16 215 VAL A C 1
ATOM 1547 O O . VAL A 1 215 ? 18.573 4.508 -21.982 1.00 53.16 215 VAL A O 1
ATOM 1550 N N . ALA A 1 216 ? 20.721 3.948 -22.218 1.00 59.16 216 ALA A N 1
ATOM 1551 C CA . ALA A 1 216 ? 20.678 2.906 -21.191 1.00 59.16 216 ALA A CA 1
ATOM 1552 C C . ALA A 1 216 ? 20.249 3.441 -19.809 1.00 59.16 216 ALA A C 1
ATOM 1554 O O . ALA A 1 216 ? 19.600 2.733 -19.038 1.00 59.16 216 ALA A O 1
ATOM 1555 N N . SER A 1 217 ? 20.610 4.687 -19.479 1.00 56.81 217 SER A N 1
ATOM 1556 C CA . SER A 1 217 ? 20.117 5.359 -18.271 1.00 56.81 217 SER A CA 1
ATOM 1557 C C . SER A 1 217 ? 18.627 5.679 -18.382 1.00 56.81 217 SER A C 1
ATOM 1559 O O . SER A 1 217 ? 17.884 5.363 -17.462 1.00 56.81 217 SER A O 1
ATOM 1561 N N . ALA A 1 218 ? 18.184 6.248 -19.505 1.00 49.19 218 ALA A N 1
ATOM 1562 C CA . ALA A 1 218 ? 16.783 6.592 -19.736 1.00 49.19 218 ALA A CA 1
ATOM 1563 C C . ALA A 1 218 ? 15.876 5.350 -19.758 1.00 49.19 218 ALA A C 1
ATOM 1565 O O . ALA A 1 218 ? 14.784 5.377 -19.205 1.00 49.19 218 ALA A O 1
ATOM 1566 N N . GLU A 1 219 ? 16.336 4.233 -20.324 1.00 53.88 219 GLU A N 1
ATOM 1567 C CA . GLU A 1 219 ? 15.648 2.941 -20.273 1.00 53.88 219 GLU A CA 1
ATOM 1568 C C . GLU A 1 219 ? 15.548 2.405 -18.840 1.00 53.88 219 GLU A C 1
ATOM 1570 O O . GLU A 1 219 ? 14.521 1.844 -18.460 1.00 53.88 219 GLU A O 1
ATOM 1575 N N . ALA A 1 220 ? 16.597 2.575 -18.028 1.00 54.34 220 ALA A N 1
ATOM 1576 C CA . ALA A 1 220 ? 16.575 2.191 -16.620 1.00 54.34 220 ALA A CA 1
ATOM 1577 C C . ALA A 1 220 ? 15.604 3.065 -15.810 1.00 54.34 220 ALA A C 1
ATOM 1579 O O . ALA A 1 220 ? 14.841 2.534 -15.002 1.00 54.34 220 ALA A O 1
ATOM 1580 N N . ASP A 1 221 ? 15.585 4.370 -16.073 1.00 53.22 221 ASP A N 1
ATOM 1581 C CA . ASP A 1 221 ? 14.658 5.318 -15.457 1.00 53.22 221 ASP A CA 1
ATOM 1582 C C . ASP A 1 221 ? 13.209 5.039 -15.904 1.00 53.22 221 ASP A C 1
ATOM 1584 O O . ASP A 1 221 ? 12.296 5.017 -15.078 1.00 53.22 221 ASP A O 1
ATOM 1588 N N . LEU A 1 222 ? 12.977 4.728 -17.186 1.00 52.28 222 LEU A N 1
ATOM 1589 C CA . LEU A 1 222 ? 11.675 4.307 -17.713 1.00 52.28 222 LEU A CA 1
ATOM 1590 C C . LEU A 1 222 ? 11.229 2.971 -17.110 1.00 52.28 222 LEU A C 1
ATOM 1592 O O . LEU A 1 222 ? 10.058 2.816 -16.773 1.00 52.28 222 LEU A O 1
ATOM 1596 N N . ALA A 1 223 ? 12.141 2.015 -16.935 1.00 51.50 223 ALA A N 1
ATOM 1597 C CA . ALA A 1 223 ? 11.850 0.758 -16.255 1.00 51.50 223 ALA A CA 1
ATOM 1598 C C . ALA A 1 223 ? 11.504 0.984 -14.774 1.00 51.50 223 ALA A C 1
ATOM 1600 O O . ALA A 1 223 ? 10.591 0.341 -14.259 1.00 51.50 223 ALA A O 1
ATOM 1601 N N . GLU A 1 224 ? 12.172 1.920 -14.093 1.00 50.66 224 GLU A N 1
ATOM 1602 C CA . GLU A 1 224 ? 11.846 2.319 -12.718 1.00 50.66 224 GLU A CA 1
ATOM 1603 C C . GLU A 1 224 ? 10.490 3.040 -12.638 1.00 50.66 224 GLU A C 1
ATOM 1605 O O . GLU A 1 224 ? 9.711 2.788 -11.720 1.00 50.66 224 GLU A O 1
ATOM 1610 N N . LEU A 1 225 ? 10.151 3.875 -13.623 1.00 48.09 225 LEU A N 1
ATOM 1611 C CA . LEU A 1 225 ? 8.855 4.557 -13.716 1.00 48.09 225 LEU A CA 1
ATOM 1612 C C . LEU A 1 225 ? 7.710 3.615 -14.114 1.00 48.09 225 LEU A C 1
ATOM 1614 O O . LEU A 1 225 ? 6.602 3.750 -13.591 1.00 48.09 225 LEU A O 1
ATOM 1618 N N . GLY A 1 226 ? 7.971 2.631 -14.977 1.00 47.22 226 GLY A N 1
ATOM 1619 C CA . GLY A 1 226 ? 7.054 1.535 -15.294 1.00 47.22 226 GLY A CA 1
ATOM 1620 C C . GLY A 1 226 ? 6.808 0.642 -14.077 1.00 47.22 226 GLY A C 1
ATOM 1621 O O . GLY A 1 226 ? 5.659 0.352 -13.743 1.00 47.22 226 GLY A O 1
ATOM 1622 N N . ALA A 1 227 ? 7.867 0.323 -13.327 1.00 46.75 227 ALA A N 1
ATOM 1623 C CA . ALA A 1 227 ? 7.773 -0.296 -12.003 1.00 46.75 227 ALA A CA 1
ATOM 1624 C C . ALA A 1 227 ? 7.120 0.632 -10.951 1.00 46.75 227 ALA A C 1
ATOM 1626 O O . ALA A 1 227 ? 6.659 0.180 -9.902 1.00 46.75 227 ALA A O 1
ATOM 1627 N N . GLY A 1 228 ? 7.024 1.934 -11.234 1.00 45.97 228 GLY A N 1
ATOM 1628 C CA . GLY A 1 228 ? 6.340 2.947 -10.429 1.00 45.97 228 GLY A CA 1
ATOM 1629 C C . GLY A 1 228 ? 4.811 2.830 -10.425 1.00 45.97 228 GLY A C 1
ATOM 1630 O O . GLY A 1 228 ? 4.154 3.535 -9.657 1.00 45.97 228 GLY A O 1
ATOM 1631 N N . GLN A 1 229 ? 4.235 1.924 -11.226 1.00 52.62 229 GLN A N 1
ATOM 1632 C CA . GLN A 1 229 ? 2.840 1.491 -11.094 1.00 52.62 229 GLN A CA 1
ATOM 1633 C C . GLN A 1 229 ? 2.673 0.162 -10.346 1.00 52.62 229 GLN A C 1
ATOM 1635 O O . GLN A 1 229 ? 1.599 -0.439 -10.417 1.00 52.62 229 GLN A O 1
ATOM 1640 N N . ASN A 1 230 ? 3.665 -0.283 -9.565 1.00 60.34 230 ASN A N 1
ATOM 1641 C CA . ASN A 1 230 ? 3.448 -1.376 -8.617 1.00 60.34 230 ASN A CA 1
ATOM 1642 C C . ASN A 1 230 ? 2.526 -0.882 -7.496 1.00 60.34 230 ASN A C 1
ATOM 1644 O O . ASN A 1 230 ? 2.939 -0.367 -6.454 1.00 60.34 230 ASN A O 1
ATOM 1648 N N . SER A 1 231 ? 1.227 -0.995 -7.757 1.00 70.44 231 SER A N 1
ATOM 1649 C CA . SER A 1 231 ? 0.184 -0.793 -6.771 1.00 70.44 231 SER A CA 1
ATOM 1650 C C . SER A 1 231 ? 0.339 -1.879 -5.721 1.00 70.44 231 SER A C 1
ATOM 1652 O O . SER A 1 231 ? 0.083 -3.043 -5.997 1.00 70.44 231 SER A O 1
ATOM 1654 N N . LEU A 1 232 ? 0.751 -1.498 -4.513 1.00 80.94 232 LEU A N 1
ATOM 1655 C CA . LEU A 1 232 ? 0.784 -2.425 -3.390 1.00 80.94 232 LEU A CA 1
ATOM 1656 C C . LEU A 1 232 ? -0.653 -2.831 -3.045 1.00 80.94 232 LEU A C 1
ATOM 1658 O O . LEU A 1 232 ? -1.409 -2.044 -2.466 1.00 80.94 232 LEU A O 1
ATOM 1662 N N . ILE A 1 233 ? -1.032 -4.058 -3.388 1.00 88.06 233 ILE A N 1
ATOM 1663 C CA . ILE A 1 233 ? -2.373 -4.579 -3.133 1.00 88.06 233 ILE A CA 1
ATOM 1664 C C . ILE A 1 233 ? -2.427 -5.233 -1.755 1.00 88.06 233 ILE A C 1
ATOM 1666 O O . ILE A 1 233 ? -1.580 -6.038 -1.376 1.00 88.06 233 ILE A O 1
ATOM 1670 N N . VAL A 1 234 ? -3.455 -4.904 -0.980 1.00 89.62 234 VAL A N 1
ATOM 1671 C CA . VAL A 1 234 ? -3.694 -5.554 0.310 1.00 89.62 234 VAL A CA 1
ATOM 1672 C C . VAL A 1 234 ? -4.468 -6.852 0.085 1.00 89.62 234 VAL A C 1
ATOM 1674 O O . VAL A 1 234 ? -5.527 -6.839 -0.536 1.00 89.62 234 VAL A O 1
ATOM 1677 N N . MET A 1 235 ? -3.953 -7.956 0.622 1.00 92.44 235 MET A N 1
ATOM 1678 C CA . MET A 1 235 ? -4.585 -9.280 0.606 1.00 92.44 235 MET A CA 1
ATOM 1679 C C . MET A 1 235 ? -4.713 -9.830 2.026 1.00 92.44 235 MET A C 1
ATOM 1681 O O . MET A 1 235 ? -3.991 -9.408 2.932 1.00 92.44 235 MET A O 1
ATOM 1685 N N . TYR A 1 236 ? -5.609 -10.789 2.245 1.00 91.50 236 TYR A N 1
ATOM 1686 C CA . TYR A 1 236 ? -5.785 -11.399 3.558 1.00 91.50 236 TYR A CA 1
ATOM 1687 C C . TYR A 1 236 ? -4.812 -12.549 3.799 1.00 91.50 236 TYR A C 1
ATOM 1689 O O . TYR A 1 236 ? -4.667 -13.454 2.989 1.00 91.50 236 TYR A O 1
ATOM 1697 N N . GLY A 1 237 ? -4.113 -12.519 4.927 1.00 91.62 237 GLY A N 1
ATOM 1698 C CA . GLY A 1 237 ? -3.120 -13.530 5.255 1.00 91.62 237 GLY A CA 1
ATOM 1699 C C . GLY A 1 237 ? -2.408 -13.234 6.564 1.00 91.62 237 GLY A C 1
ATOM 1700 O O . GLY A 1 237 ? -2.287 -12.086 6.991 1.00 91.62 237 GLY A O 1
ATOM 1701 N N . SER A 1 238 ? -1.931 -14.290 7.218 1.00 88.81 238 SER A N 1
ATOM 1702 C CA . SER A 1 238 ? -1.149 -14.176 8.457 1.00 88.81 238 SER A CA 1
ATOM 1703 C C . SER A 1 238 ? 0.351 -14.359 8.228 1.00 88.81 238 SER A C 1
ATOM 1705 O O . SER A 1 238 ? 1.154 -13.956 9.072 1.00 88.81 238 SER A O 1
ATOM 1707 N N . THR A 1 239 ? 0.740 -14.915 7.077 1.00 90.81 239 THR A N 1
ATOM 1708 C CA . THR A 1 239 ? 2.143 -15.053 6.687 1.00 90.81 239 THR A CA 1
ATOM 1709 C C . THR A 1 239 ? 2.560 -13.842 5.854 1.00 90.81 239 THR A C 1
ATOM 1711 O O . THR A 1 239 ? 1.911 -13.545 4.855 1.00 90.81 239 THR A O 1
ATOM 1714 N N . PRO A 1 240 ? 3.618 -13.104 6.221 1.00 89.06 240 PRO A N 1
ATOM 1715 C CA . PRO A 1 240 ? 4.087 -11.986 5.409 1.00 89.06 240 PRO A CA 1
ATOM 1716 C C . PRO A 1 240 ? 4.688 -12.486 4.090 1.00 89.06 240 PRO A C 1
ATOM 1718 O O . PRO A 1 240 ? 5.249 -13.580 4.038 1.00 89.06 240 PRO A O 1
ATOM 1721 N N . VAL A 1 241 ? 4.663 -11.659 3.043 1.00 88.50 241 VAL A N 1
ATOM 1722 C CA . VAL A 1 241 ? 5.467 -11.930 1.842 1.00 88.50 241 VAL A CA 1
ATOM 1723 C C . VAL A 1 241 ? 6.935 -11.706 2.187 1.00 88.50 241 VAL A C 1
ATOM 1725 O O . VAL A 1 241 ? 7.328 -10.612 2.583 1.00 88.50 241 VAL A O 1
ATOM 1728 N N . TYR A 1 242 ? 7.761 -12.739 2.052 1.00 87.62 242 TYR A N 1
ATOM 1729 C CA . TYR A 1 242 ? 9.202 -12.664 2.342 1.00 87.62 242 TYR A CA 1
ATOM 1730 C C . TYR A 1 242 ? 10.083 -13.057 1.149 1.00 87.62 242 TYR A C 1
ATOM 1732 O O . TYR A 1 242 ? 11.309 -13.088 1.261 1.00 87.62 242 TYR A O 1
ATOM 1740 N N . ARG A 1 243 ? 9.470 -13.400 0.015 1.00 89.06 243 ARG A N 1
ATOM 1741 C CA . ARG A 1 243 ? 10.133 -13.806 -1.227 1.00 89.06 243 ARG A CA 1
ATOM 1742 C C . ARG A 1 243 ? 9.205 -13.568 -2.413 1.00 89.06 243 ARG A C 1
ATOM 1744 O O . ARG A 1 243 ? 7.995 -13.517 -2.234 1.00 89.06 243 ARG A O 1
ATOM 1751 N N . THR A 1 244 ? 9.772 -13.536 -3.613 1.00 92.00 244 THR A N 1
ATOM 1752 C CA . THR A 1 244 ? 8.989 -13.622 -4.849 1.00 92.00 244 THR A CA 1
ATOM 1753 C C . THR A 1 244 ? 8.393 -15.025 -5.008 1.00 92.00 244 THR A C 1
ATOM 1755 O O . THR A 1 244 ? 9.120 -16.025 -4.992 1.00 92.00 244 THR A O 1
ATOM 1758 N N . MET A 1 245 ? 7.075 -15.096 -5.164 1.00 93.31 245 MET A N 1
ATOM 1759 C CA . MET A 1 245 ? 6.306 -16.294 -5.490 1.00 93.31 245 MET A CA 1
ATOM 1760 C C . MET A 1 245 ? 6.182 -16.423 -7.011 1.00 93.31 245 MET A C 1
ATOM 1762 O O . MET A 1 245 ? 5.986 -15.436 -7.713 1.00 93.31 245 MET A O 1
ATOM 1766 N N . LYS A 1 246 ? 6.385 -17.637 -7.518 1.00 93.62 246 LYS A N 1
ATOM 1767 C CA . LYS A 1 246 ? 6.417 -17.976 -8.945 1.00 93.62 246 LYS A CA 1
ATOM 1768 C C . LYS A 1 246 ? 6.257 -19.483 -9.099 1.00 93.62 246 LYS A C 1
ATOM 1770 O O . LYS A 1 246 ? 6.394 -20.203 -8.110 1.00 93.62 246 LYS A O 1
ATOM 1775 N N . VAL A 1 247 ? 6.092 -19.958 -10.331 1.00 92.50 247 VAL A N 1
ATOM 1776 C CA . VAL A 1 247 ? 5.995 -21.395 -10.632 1.00 92.50 247 VAL A CA 1
ATOM 1777 C C . VAL A 1 247 ? 7.121 -22.197 -9.958 1.00 92.50 247 VAL A C 1
ATOM 1779 O O . VAL A 1 247 ? 8.307 -21.873 -10.083 1.00 92.50 247 VAL A O 1
ATOM 1782 N N . GLY A 1 248 ? 6.736 -23.242 -9.224 1.00 88.88 248 GLY A N 1
ATOM 1783 C CA . GLY A 1 248 ? 7.612 -24.096 -8.419 1.00 88.88 248 GLY A CA 1
ATOM 1784 C C . GLY A 1 248 ? 7.812 -23.639 -6.968 1.00 88.88 248 GLY A C 1
ATOM 1785 O O . GLY A 1 248 ? 8.432 -24.367 -6.187 1.00 88.88 248 GLY A O 1
ATOM 1786 N N . SER A 1 249 ? 7.308 -22.465 -6.579 1.00 93.62 249 SER A N 1
ATOM 1787 C CA . SER A 1 249 ? 7.229 -22.064 -5.173 1.00 93.62 249 SER A CA 1
ATOM 1788 C C . SER A 1 249 ? 6.153 -22.866 -4.447 1.00 93.62 249 SER A C 1
ATOM 1790 O O . SER A 1 249 ? 5.115 -23.189 -5.005 1.00 93.62 249 SER A O 1
ATOM 1792 N N . SER A 1 250 ? 6.384 -23.169 -3.174 1.00 95.56 250 SER A N 1
ATOM 1793 C CA . SER A 1 250 ? 5.392 -23.835 -2.329 1.00 95.56 250 SER A CA 1
ATOM 1794 C C . SER A 1 250 ? 5.479 -23.343 -0.895 1.00 95.56 250 SER A C 1
ATOM 1796 O O . SER A 1 250 ? 6.589 -23.059 -0.422 1.00 95.56 250 SER A O 1
ATOM 1798 N N . GLY A 1 251 ? 4.359 -23.303 -0.187 1.00 95.69 251 GLY A N 1
ATOM 1799 C CA . GLY A 1 251 ? 4.309 -22.892 1.207 1.00 95.69 251 GLY A CA 1
ATOM 1800 C C . GLY A 1 251 ? 2.983 -22.267 1.606 1.00 95.69 251 GLY A C 1
ATOM 1801 O O . GLY A 1 251 ? 2.034 -22.188 0.833 1.00 95.69 251 GLY A O 1
ATOM 1802 N N . GLU A 1 252 ? 2.950 -21.812 2.851 1.00 95.75 252 GLU A N 1
ATOM 1803 C CA . GLU A 1 252 ? 1.795 -21.134 3.431 1.00 95.75 252 GLU A CA 1
ATOM 1804 C C . GLU A 1 252 ? 1.524 -19.774 2.772 1.00 95.75 252 GLU A C 1
ATOM 1806 O O . GLU A 1 252 ? 0.371 -19.419 2.574 1.00 95.75 252 GLU A O 1
ATOM 1811 N N . ASP A 1 253 ? 2.586 -19.057 2.387 1.00 94.75 253 ASP A N 1
ATOM 1812 C CA . ASP A 1 253 ? 2.539 -17.797 1.635 1.00 94.75 253 ASP A CA 1
ATOM 1813 C C . ASP A 1 253 ? 1.836 -17.962 0.281 1.00 94.75 253 ASP A C 1
ATOM 1815 O O . ASP A 1 253 ? 1.013 -17.133 -0.102 1.00 94.75 253 ASP A O 1
ATOM 1819 N N . VAL A 1 254 ? 2.121 -19.074 -0.399 1.00 97.00 254 VAL A N 1
ATOM 1820 C CA . VAL A 1 254 ? 1.479 -19.447 -1.662 1.00 97.00 254 VAL A CA 1
ATOM 1821 C C . VAL A 1 254 ? 0.022 -19.842 -1.439 1.00 97.00 254 VAL A C 1
ATOM 1823 O O . VAL A 1 254 ? -0.849 -19.350 -2.144 1.00 97.00 254 VAL A O 1
ATOM 1826 N N . ARG A 1 255 ? -0.261 -20.667 -0.425 1.00 96.81 255 ARG A N 1
ATOM 1827 C CA . ARG A 1 255 ? -1.629 -21.123 -0.142 1.00 96.81 255 ARG A CA 1
ATOM 1828 C C . ARG A 1 255 ? -2.576 -19.953 0.107 1.00 96.81 255 ARG A C 1
ATOM 1830 O O . ARG A 1 255 ? -3.654 -19.904 -0.467 1.00 96.81 255 ARG A O 1
ATOM 1837 N N . GLN A 1 256 ? -2.170 -18.995 0.938 1.00 96.38 256 GLN A N 1
ATOM 1838 C CA . GLN A 1 256 ? -3.007 -17.826 1.205 1.00 96.38 256 GLN A CA 1
ATOM 1839 C C . GLN A 1 256 ? -3.114 -16.900 -0.022 1.00 96.38 256 GLN A C 1
ATOM 1841 O O . GLN A 1 256 ? -4.161 -16.295 -0.222 1.00 96.38 256 GLN A O 1
ATOM 1846 N N . LEU A 1 257 ? -2.088 -16.805 -0.883 1.00 96.81 257 LEU A N 1
ATOM 1847 C CA . LEU A 1 257 ? -2.218 -16.111 -2.171 1.00 96.81 257 LEU A CA 1
ATOM 1848 C C . LEU A 1 257 ? -3.305 -16.776 -3.029 1.00 96.81 257 LEU A C 1
ATOM 1850 O O . LEU A 1 257 ? -4.179 -16.085 -3.540 1.00 96.81 257 LEU A O 1
ATOM 1854 N N . GLU A 1 258 ? -3.282 -18.103 -3.144 1.00 96.94 258 GLU A N 1
ATOM 1855 C CA . GLU A 1 258 ? -4.271 -18.869 -3.907 1.00 96.94 258 GLU A CA 1
ATOM 1856 C C . GLU A 1 258 ? -5.693 -18.690 -3.356 1.00 96.94 258 GLU A C 1
ATOM 1858 O O . GLU A 1 258 ? -6.633 -18.513 -4.128 1.00 96.94 258 GLU A O 1
ATOM 1863 N N . GLU A 1 259 ? -5.858 -18.663 -2.030 1.00 95.88 259 GLU A N 1
ATOM 1864 C CA . GLU A 1 259 ? -7.142 -18.361 -1.376 1.00 95.88 259 GLU A CA 1
ATOM 1865 C C . GLU A 1 259 ? -7.668 -16.982 -1.785 1.00 95.88 259 GLU A C 1
ATOM 1867 O O . GLU A 1 259 ? -8.823 -16.860 -2.191 1.00 95.88 259 GLU A O 1
ATOM 1872 N N . ASN A 1 260 ? -6.812 -15.956 -1.759 1.00 95.75 260 ASN A N 1
ATOM 1873 C CA . ASN A 1 260 ? -7.203 -14.611 -2.183 1.00 95.75 260 ASN A CA 1
ATOM 1874 C C . ASN A 1 260 ? -7.534 -14.561 -3.677 1.00 95.75 260 ASN A C 1
ATOM 1876 O O . ASN A 1 260 ? -8.524 -13.945 -4.056 1.00 95.75 260 ASN A O 1
ATOM 1880 N N . LEU A 1 261 ? -6.740 -15.206 -4.536 1.00 95.62 261 LEU A N 1
ATOM 1881 C CA . LEU A 1 261 ? -7.007 -15.255 -5.976 1.00 95.62 261 LEU A CA 1
ATOM 1882 C C . LEU A 1 261 ? -8.348 -15.936 -6.272 1.00 95.62 261 LEU A C 1
ATOM 1884 O O . LEU A 1 261 ? -9.106 -15.445 -7.107 1.00 95.62 261 LEU A O 1
ATOM 1888 N N . ALA A 1 262 ? -8.678 -17.016 -5.560 1.00 94.94 262 ALA A N 1
ATOM 1889 C CA . ALA A 1 262 ? -9.979 -17.667 -5.664 1.00 94.94 262 ALA A CA 1
ATOM 1890 C C . ALA A 1 262 ? -11.122 -16.740 -5.222 1.00 94.94 262 ALA A C 1
ATOM 1892 O O . ALA A 1 262 ? -12.114 -16.609 -5.937 1.00 94.94 262 ALA A O 1
ATOM 1893 N N . GLU A 1 263 ? -10.981 -16.068 -4.075 1.00 92.94 263 GLU A N 1
ATOM 1894 C CA . GLU A 1 263 ? -11.989 -15.131 -3.557 1.00 92.94 263 GLU A CA 1
ATOM 1895 C C . GLU A 1 263 ? -12.192 -13.910 -4.465 1.00 92.94 263 GLU A C 1
ATOM 1897 O O . GLU A 1 263 ? -13.317 -13.433 -4.623 1.00 92.94 263 GLU A O 1
ATOM 1902 N N . LEU A 1 264 ? -11.124 -13.436 -5.109 1.00 92.56 264 LEU A N 1
ATOM 1903 C CA . LEU A 1 264 ? -11.160 -12.361 -6.101 1.00 92.56 264 LEU A CA 1
ATOM 1904 C C . LEU A 1 264 ? -11.706 -12.820 -7.467 1.00 92.56 264 LEU A C 1
ATOM 1906 O O . LEU A 1 264 ? -11.935 -11.987 -8.342 1.00 92.56 264 LEU A O 1
ATOM 1910 N N . GLY A 1 265 ? -11.953 -14.121 -7.653 1.00 93.75 265 GLY A N 1
ATOM 1911 C CA . GLY A 1 265 ? -12.514 -14.685 -8.883 1.00 93.75 265 GLY A CA 1
ATOM 1912 C C . GLY A 1 265 ? -11.492 -14.924 -9.999 1.00 93.75 265 GLY A C 1
ATOM 1913 O O . GLY A 1 265 ? -11.877 -15.014 -11.162 1.00 93.75 265 GLY A O 1
ATOM 1914 N N . HIS A 1 266 ? -10.206 -15.018 -9.659 1.00 93.06 266 HIS A N 1
ATOM 1915 C CA . HIS A 1 266 ? -9.115 -15.310 -10.593 1.00 93.06 266 HIS A CA 1
ATOM 1916 C C . HIS A 1 266 ? -8.711 -16.788 -10.629 1.00 93.06 266 HIS A C 1
ATOM 1918 O O . HIS A 1 266 ? -7.934 -17.167 -11.498 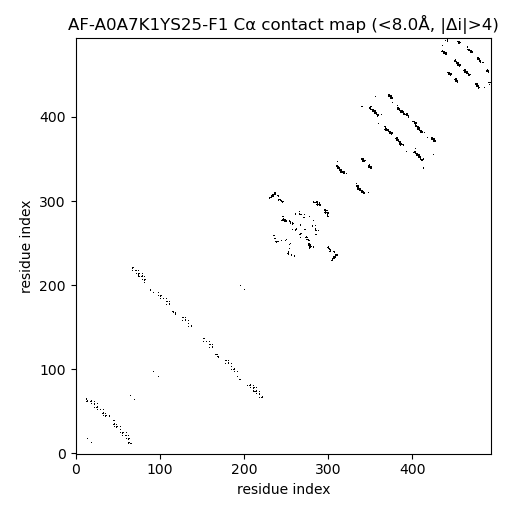1.00 93.06 266 HIS A O 1
ATOM 1924 N N . GLY A 1 267 ? -9.238 -17.620 -9.726 1.00 83.50 267 GLY A N 1
ATOM 1925 C CA . GLY A 1 267 ? -9.134 -19.074 -9.842 1.00 83.50 267 GLY A CA 1
ATOM 1926 C C . GLY A 1 267 ? -10.141 -19.603 -10.863 1.00 83.50 267 GLY A C 1
ATOM 1927 O O . GLY A 1 267 ? -11.349 -19.443 -10.689 1.00 83.50 267 GLY A O 1
ATOM 1928 N N . ASP A 1 268 ? -9.660 -20.215 -11.935 1.00 72.44 268 ASP A N 1
ATOM 1929 C CA . ASP A 1 268 ? -10.475 -20.886 -12.940 1.00 72.44 268 ASP A CA 1
ATOM 1930 C C . ASP A 1 268 ? -10.943 -22.274 -12.462 1.00 72.44 268 ASP A C 1
ATOM 1932 O O . ASP A 1 268 ? -10.267 -22.965 -11.705 1.00 72.44 268 ASP A O 1
ATOM 1936 N N . GLU A 1 269 ? -12.136 -22.712 -12.887 1.00 64.62 269 GLU A N 1
ATOM 1937 C CA . GLU A 1 269 ? -12.701 -24.006 -12.449 1.00 64.62 269 GLU A CA 1
ATOM 1938 C C . GLU A 1 269 ? -11.914 -25.225 -12.986 1.00 64.62 269 GLU A C 1
ATOM 1940 O O . GLU A 1 269 ? -12.067 -26.336 -12.470 1.00 64.62 269 GLU A O 1
ATOM 1945 N N . ASP A 1 270 ? -11.062 -25.028 -13.999 1.00 69.62 270 ASP A N 1
ATOM 1946 C CA . ASP A 1 270 ? -10.342 -26.073 -14.730 1.00 69.62 270 ASP A CA 1
ATOM 1947 C C . ASP A 1 270 ? -8.835 -26.091 -14.401 1.00 69.62 270 ASP A C 1
ATOM 1949 O O . ASP A 1 270 ? -7.987 -25.919 -15.270 1.00 69.62 270 ASP A O 1
ATOM 1953 N N . GLY A 1 271 ? -8.483 -26.413 -13.155 1.00 79.81 271 GLY A N 1
ATOM 1954 C CA . GLY A 1 271 ? -7.106 -26.781 -12.788 1.00 79.81 271 GLY A CA 1
ATOM 1955 C C . GLY A 1 271 ? -6.484 -25.952 -11.675 1.00 79.81 271 GLY A C 1
ATOM 1956 O O . GLY A 1 271 ? -5.536 -26.431 -11.060 1.00 79.81 271 GLY A O 1
ATOM 1957 N N . PHE A 1 272 ? -7.049 -24.790 -11.347 1.00 93.00 272 PHE A N 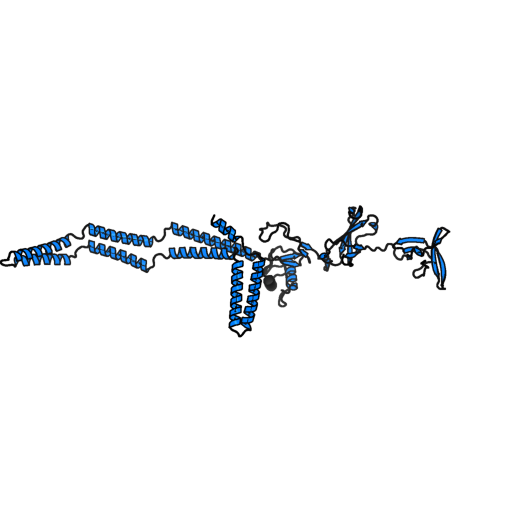1
ATOM 1958 C CA . PHE A 1 272 ? -6.628 -24.025 -10.180 1.00 93.00 272 PHE A CA 1
ATOM 1959 C C . PHE A 1 272 ? -7.015 -24.740 -8.881 1.00 93.00 272 PHE A C 1
ATOM 1961 O O . PHE A 1 272 ? -8.175 -25.107 -8.659 1.00 93.00 272 PHE A O 1
ATOM 1968 N N . THR A 1 273 ? -6.045 -24.919 -7.988 1.00 94.44 273 THR A N 1
ATOM 1969 C CA . THR A 1 273 ? -6.269 -25.516 -6.671 1.00 94.44 273 THR A CA 1
ATOM 1970 C C . THR A 1 273 ? -5.562 -24.731 -5.587 1.00 94.44 273 THR A C 1
ATOM 1972 O O . THR A 1 273 ? -4.400 -24.384 -5.725 1.00 94.44 273 THR A O 1
ATOM 1975 N N . VAL A 1 274 ? -6.253 -24.528 -4.466 1.00 96.38 274 VAL A N 1
ATOM 1976 C CA . VAL A 1 274 ? -5.650 -23.996 -3.243 1.00 96.38 274 VAL A CA 1
ATOM 1977 C C . VAL A 1 274 ? -4.963 -25.144 -2.503 1.00 96.38 274 VAL A C 1
ATOM 1979 O O . VAL A 1 274 ? -5.581 -25.834 -1.686 1.00 96.38 274 VAL A O 1
ATOM 1982 N N . ASP A 1 275 ? -3.697 -25.394 -2.815 1.00 96.00 275 ASP A N 1
ATOM 1983 C CA . ASP A 1 275 ? -2.909 -26.469 -2.204 1.00 96.00 275 ASP A CA 1
ATOM 1984 C C . ASP A 1 275 ? -1.543 -26.004 -1.670 1.00 96.00 275 ASP A C 1
ATOM 1986 O O . ASP A 1 275 ? -0.827 -26.777 -1.020 1.00 96.00 275 ASP A O 1
ATOM 1990 N N . GLY A 1 276 ? -1.218 -24.721 -1.854 1.00 96.62 276 GLY A N 1
ATOM 1991 C CA . GLY A 1 276 ? 0.045 -24.127 -1.449 1.00 96.62 276 GLY A CA 1
ATOM 1992 C C . GLY A 1 276 ? 1.202 -24.466 -2.380 1.00 96.62 276 GLY A C 1
ATOM 1993 O O . GLY A 1 276 ? 2.357 -24.380 -1.943 1.00 96.62 276 GLY A O 1
ATOM 1994 N N . VAL A 1 277 ? 0.930 -24.864 -3.624 1.00 97.44 277 VAL A N 1
ATOM 1995 C CA . VAL A 1 277 ? 1.918 -25.111 -4.674 1.00 97.44 277 VAL A CA 1
ATOM 1996 C C . VAL A 1 277 ? 1.627 -24.205 -5.864 1.00 97.44 277 VAL A C 1
ATOM 1998 O O . VAL A 1 277 ? 0.697 -24.408 -6.626 1.00 97.44 277 VAL A O 1
ATOM 2001 N N . PHE A 1 278 ? 2.531 -23.258 -6.095 1.00 96.25 278 PHE A N 1
ATOM 2002 C CA . PHE A 1 278 ? 2.424 -22.319 -7.195 1.00 96.25 278 PHE A CA 1
ATOM 2003 C C . PHE A 1 278 ? 2.779 -23.055 -8.488 1.00 96.25 278 PHE A C 1
ATOM 2005 O O . PHE A 1 278 ? 3.959 -23.227 -8.814 1.00 96.25 278 PHE A O 1
ATOM 2012 N N . ASP A 1 279 ? 1.774 -23.516 -9.216 1.00 93.44 279 ASP A N 1
ATOM 2013 C CA . ASP A 1 279 ? 1.918 -24.199 -10.496 1.00 93.44 279 ASP A CA 1
ATOM 2014 C C . ASP A 1 279 ? 1.594 -23.269 -11.683 1.00 93.44 279 ASP A C 1
ATOM 2016 O O . ASP A 1 279 ? 1.567 -22.042 -11.544 1.00 93.44 279 ASP A O 1
ATOM 2020 N N . GLU A 1 280 ? 1.448 -23.834 -12.885 1.00 94.19 280 GLU A N 1
ATOM 2021 C CA . GLU A 1 280 ? 1.104 -23.048 -14.077 1.00 94.19 280 GLU A CA 1
ATOM 2022 C C . GLU A 1 280 ? -0.289 -22.410 -13.970 1.00 94.19 280 GLU A C 1
ATOM 2024 O O . GLU A 1 280 ? -0.437 -21.265 -14.396 1.00 94.19 280 GLU A O 1
ATOM 2029 N N . ALA A 1 281 ? -1.261 -23.088 -13.346 1.00 93.56 281 ALA A N 1
ATOM 2030 C CA . ALA A 1 281 ? -2.612 -22.565 -13.159 1.00 93.56 281 ALA A CA 1
ATOM 2031 C C . ALA A 1 281 ? -2.610 -21.392 -12.168 1.00 93.56 281 ALA A C 1
ATOM 2033 O O . ALA A 1 281 ? -3.157 -20.330 -12.467 1.00 93.56 281 ALA A O 1
ATOM 2034 N N . THR A 1 282 ? -1.893 -21.508 -11.042 1.00 95.25 282 THR A N 1
ATOM 2035 C CA . THR A 1 282 ? -1.693 -20.376 -10.119 1.00 95.25 282 THR A CA 1
ATOM 2036 C C . THR A 1 282 ? -1.002 -19.202 -10.822 1.00 95.25 282 THR A C 1
ATOM 2038 O O . THR A 1 282 ? -1.380 -18.047 -10.626 1.00 95.25 282 THR A O 1
ATOM 2041 N N . GLY A 1 283 ? -0.030 -19.470 -11.701 1.00 95.19 283 GLY A N 1
ATOM 2042 C CA . GLY A 1 283 ? 0.616 -18.433 -12.510 1.00 95.19 283 GLY A CA 1
ATOM 2043 C C . GLY A 1 283 ? -0.329 -17.723 -13.481 1.00 95.19 283 GLY A C 1
ATOM 2044 O O . GLY A 1 283 ? -0.241 -16.507 -13.629 1.00 95.19 283 GLY A O 1
ATOM 2045 N N . GLU A 1 284 ? -1.241 -18.443 -14.134 1.00 94.62 284 GLU A N 1
ATOM 2046 C CA . GLU A 1 284 ? -2.271 -17.843 -14.992 1.00 94.62 284 GLU A CA 1
ATOM 2047 C C . GLU A 1 284 ? -3.274 -17.003 -14.194 1.00 94.62 284 GLU A C 1
ATOM 2049 O O . GLU A 1 284 ? -3.562 -15.871 -14.593 1.00 94.62 284 GLU A O 1
ATOM 2054 N N . ALA A 1 285 ? -3.714 -17.491 -13.031 1.00 95.38 285 ALA A N 1
ATOM 2055 C CA . ALA A 1 285 ? -4.560 -16.737 -12.109 1.00 95.38 285 ALA A CA 1
ATOM 2056 C C . ALA A 1 285 ? -3.896 -15.418 -11.673 1.00 95.38 285 ALA A C 1
ATOM 2058 O O . ALA A 1 285 ? -4.532 -14.362 -11.698 1.00 95.38 285 ALA A O 1
ATOM 2059 N N . VAL A 1 286 ? -2.596 -15.450 -11.348 1.00 95.19 286 VAL A N 1
ATOM 2060 C CA . VAL A 1 286 ? -1.816 -14.245 -11.016 1.00 95.19 286 VAL A CA 1
ATOM 2061 C C . VAL A 1 286 ? -1.765 -13.271 -12.191 1.00 95.19 286 VAL A C 1
ATOM 2063 O O . VAL A 1 286 ? -2.018 -12.089 -11.982 1.00 95.19 286 VAL A O 1
ATOM 2066 N N . ARG A 1 287 ? -1.520 -13.732 -13.425 1.00 93.06 287 ARG A N 1
ATOM 2067 C CA . ARG A 1 287 ? -1.534 -12.843 -14.605 1.00 93.06 287 ARG A CA 1
ATOM 2068 C C . ARG A 1 287 ? -2.894 -12.193 -14.820 1.00 93.06 287 ARG A C 1
ATOM 2070 O O . ARG A 1 287 ? -2.962 -11.010 -15.143 1.00 93.06 287 ARG A O 1
ATOM 2077 N N . GLY A 1 288 ? -3.976 -12.950 -14.634 1.00 92.69 288 GLY A N 1
ATOM 2078 C CA . GLY A 1 288 ? -5.338 -12.425 -14.712 1.00 92.69 288 GLY A CA 1
ATOM 2079 C C . GLY A 1 288 ? -5.604 -11.353 -13.653 1.00 92.69 288 GLY A C 1
ATOM 2080 O O . GLY A 1 288 ? -6.156 -10.299 -13.968 1.00 92.69 288 GLY A O 1
ATOM 2081 N N . TRP A 1 289 ? -5.162 -11.598 -12.420 1.00 93.50 289 TRP A N 1
ATOM 2082 C CA . TRP A 1 289 ? -5.239 -10.641 -11.317 1.00 93.50 289 TRP A CA 1
ATOM 2083 C C . TRP A 1 289 ? -4.407 -9.375 -11.572 1.00 93.50 289 TRP A C 1
ATOM 2085 O O . TRP A 1 289 ? -4.920 -8.265 -11.429 1.00 93.50 289 TRP A O 1
ATOM 2095 N N . GLN A 1 290 ? -3.156 -9.522 -12.009 1.00 90.44 290 GLN A N 1
ATOM 2096 C CA . GLN A 1 290 ? -2.270 -8.408 -12.355 1.00 90.44 290 GLN A CA 1
ATOM 2097 C C . GLN A 1 290 ? -2.870 -7.550 -13.469 1.00 90.44 290 GLN A C 1
ATOM 2099 O O . GLN A 1 290 ? -3.001 -6.339 -13.297 1.00 90.44 290 GLN A O 1
ATOM 2104 N N . ALA A 1 291 ? -3.334 -8.177 -14.555 1.00 89.00 291 ALA A N 1
ATOM 2105 C CA . ALA A 1 291 ? -3.970 -7.479 -15.668 1.00 89.00 291 ALA A CA 1
ATOM 2106 C C . ALA A 1 291 ? -5.238 -6.724 -15.233 1.00 89.00 291 ALA A C 1
ATOM 2108 O O . ALA A 1 291 ? -5.442 -5.578 -15.632 1.00 89.00 291 ALA A O 1
ATOM 2109 N N . ALA A 1 292 ? -6.076 -7.329 -14.384 1.00 88.06 292 ALA A N 1
ATOM 2110 C CA . ALA A 1 292 ? -7.264 -6.669 -13.840 1.00 88.06 292 ALA A CA 1
ATOM 2111 C C . ALA A 1 292 ? -6.917 -5.489 -12.914 1.00 88.06 292 ALA A C 1
ATOM 2113 O O . ALA A 1 292 ? -7.662 -4.511 -12.854 1.00 88.06 292 ALA A O 1
ATOM 2114 N N . GLY A 1 293 ? -5.786 -5.572 -12.209 1.00 82.12 293 GLY A N 1
ATOM 2115 C CA . GLY A 1 293 ? -5.257 -4.523 -11.338 1.00 82.12 293 GLY A CA 1
ATOM 2116 C C . GLY A 1 293 ? -4.416 -3.455 -12.043 1.00 82.12 293 GLY A C 1
ATOM 2117 O O . GLY A 1 293 ? -3.930 -2.554 -11.365 1.00 82.12 293 GLY A O 1
ATOM 2118 N N . GLY A 1 294 ? -4.224 -3.543 -13.365 1.00 79.06 294 GLY A N 1
ATOM 2119 C CA . GLY A 1 294 ? -3.377 -2.618 -14.130 1.00 79.06 294 GLY A CA 1
ATOM 2120 C C . GLY A 1 294 ? -1.868 -2.788 -13.900 1.00 79.06 294 GLY A C 1
ATOM 2121 O O . GLY A 1 294 ? -1.108 -1.885 -14.232 1.00 79.06 294 GLY A O 1
ATOM 2122 N N . GLN A 1 295 ? -1.444 -3.917 -13.327 1.00 81.88 295 GLN A N 1
ATOM 2123 C CA . GLN A 1 295 ? -0.038 -4.303 -13.162 1.00 81.88 295 GLN A CA 1
ATOM 2124 C C . GLN A 1 295 ? 0.467 -5.040 -14.417 1.00 81.88 295 GLN A C 1
ATOM 2126 O O . GLN A 1 295 ? -0.337 -5.559 -15.196 1.00 81.88 295 GLN A O 1
ATOM 2131 N N . ASP A 1 296 ? 1.790 -5.137 -14.592 1.00 81.44 296 ASP A N 1
ATOM 2132 C CA . ASP A 1 296 ? 2.395 -5.983 -15.632 1.00 81.44 296 ASP A CA 1
ATOM 2133 C C . ASP A 1 296 ? 2.090 -7.471 -15.344 1.00 81.44 296 ASP A C 1
ATOM 2135 O O . ASP A 1 296 ? 2.428 -7.957 -14.260 1.00 81.44 296 ASP A O 1
ATOM 2139 N N . PRO A 1 297 ? 1.413 -8.210 -16.248 1.00 87.94 297 PRO A N 1
ATOM 2140 C CA . PRO A 1 297 ? 1.005 -9.592 -16.008 1.00 87.94 297 PRO A CA 1
ATOM 2141 C C . PRO A 1 297 ? 2.162 -10.588 -16.210 1.00 87.94 297 PRO A C 1
ATOM 2143 O O . PRO A 1 297 ? 2.102 -11.483 -17.061 1.00 87.94 297 PRO A O 1
ATOM 2146 N N . ASP A 1 298 ? 3.221 -10.461 -15.411 1.00 83.69 298 ASP A N 1
ATOM 2147 C CA . ASP A 1 298 ? 4.405 -11.327 -15.451 1.00 83.69 298 ASP A CA 1
ATOM 2148 C C . ASP A 1 298 ? 4.158 -12.728 -14.842 1.00 83.69 298 ASP A C 1
ATOM 2150 O O . ASP A 1 298 ? 4.880 -13.694 -15.131 1.00 83.69 298 ASP A O 1
ATOM 2154 N N . GLY A 1 299 ? 3.081 -12.884 -14.066 1.00 89.56 299 GLY A N 1
ATOM 2155 C CA . GLY A 1 299 ? 2.701 -14.127 -13.396 1.00 89.56 299 GLY A CA 1
ATOM 2156 C C . GLY A 1 299 ? 3.543 -14.438 -12.158 1.00 89.56 299 GLY A C 1
ATOM 2157 O O . GLY A 1 299 ? 3.593 -15.595 -11.728 1.00 89.56 299 GLY A O 1
ATOM 2158 N N . MET A 1 300 ? 4.239 -13.445 -11.608 1.00 92.62 300 MET A N 1
ATOM 2159 C CA . MET A 1 300 ? 5.018 -13.534 -10.378 1.00 92.62 300 MET A CA 1
ATOM 2160 C C . MET A 1 300 ? 4.468 -12.556 -9.340 1.00 92.62 300 MET A C 1
ATOM 2162 O O . MET A 1 300 ? 3.867 -11.547 -9.668 1.00 92.62 300 MET A O 1
ATOM 2166 N N . VAL A 1 301 ? 4.663 -12.859 -8.059 1.00 91.44 301 VAL A N 1
ATOM 2167 C CA . VAL A 1 301 ? 4.241 -11.963 -6.973 1.00 91.44 301 VAL A CA 1
ATOM 2168 C C . VAL A 1 301 ? 5.414 -11.726 -6.040 1.00 91.44 301 VAL A C 1
ATOM 2170 O O . VAL A 1 301 ? 5.839 -12.612 -5.296 1.00 91.44 301 VAL A O 1
ATOM 2173 N N . GLY A 1 302 ? 5.985 -10.536 -6.116 1.00 88.31 302 GLY A N 1
ATOM 2174 C CA . GLY A 1 302 ? 7.069 -10.028 -5.297 1.00 88.31 302 GLY A CA 1
ATOM 2175 C C . GLY A 1 302 ? 6.616 -9.423 -3.968 1.00 88.31 302 GLY A C 1
ATOM 2176 O O . GLY A 1 302 ? 5.440 -9.218 -3.682 1.00 88.31 302 GLY A O 1
ATOM 2177 N N . VAL A 1 303 ? 7.610 -9.089 -3.140 1.00 84.12 303 VAL A N 1
ATOM 2178 C CA . VAL A 1 303 ? 7.426 -8.428 -1.831 1.00 84.12 303 VAL A CA 1
ATOM 2179 C C . VAL A 1 303 ? 6.896 -6.992 -1.931 1.00 84.12 303 VAL A C 1
ATOM 2181 O O . VAL A 1 303 ? 6.516 -6.425 -0.912 1.00 84.12 303 VAL A O 1
ATOM 2184 N N . ALA A 1 304 ? 6.924 -6.399 -3.127 1.00 80.56 304 ALA A N 1
ATOM 2185 C CA . ALA A 1 304 ? 6.441 -5.047 -3.396 1.00 80.56 304 ALA A CA 1
ATOM 2186 C C . ALA A 1 304 ? 5.030 -5.024 -4.008 1.00 80.56 304 ALA A C 1
ATOM 2188 O O . ALA A 1 304 ? 4.426 -3.958 -4.065 1.00 80.56 304 ALA A O 1
ATOM 2189 N N . ASP A 1 305 ? 4.502 -6.179 -4.420 1.00 85.56 305 ASP A N 1
ATOM 2190 C CA . ASP A 1 305 ? 3.244 -6.243 -5.173 1.00 85.56 305 ASP A CA 1
ATOM 2191 C C . ASP A 1 305 ? 2.049 -6.408 -4.239 1.00 85.56 305 ASP A C 1
ATOM 2193 O O . ASP A 1 305 ? 0.980 -5.847 -4.473 1.00 85.56 305 ASP A O 1
ATOM 2197 N N . ILE A 1 306 ? 2.232 -7.142 -3.133 1.00 91.12 306 ILE A N 1
ATOM 2198 C CA . ILE A 1 306 ? 1.170 -7.359 -2.151 1.00 91.12 306 ILE A CA 1
ATOM 2199 C C . ILE A 1 306 ? 1.633 -7.188 -0.704 1.00 91.12 306 ILE A C 1
ATOM 2201 O O . ILE A 1 306 ? 2.778 -7.460 -0.336 1.00 91.12 306 ILE A O 1
ATOM 2205 N N . LEU A 1 307 ? 0.682 -6.815 0.148 1.00 91.44 307 LEU A N 1
ATOM 2206 C CA . LEU A 1 307 ? 0.803 -6.817 1.599 1.00 91.44 307 LEU A CA 1
ATOM 2207 C C . LEU A 1 307 ? -0.280 -7.707 2.205 1.00 91.44 307 LEU A C 1
ATOM 2209 O O . LEU A 1 307 ? -1.470 -7.426 2.072 1.00 91.44 307 LEU A O 1
ATOM 2213 N N . PHE A 1 308 ? 0.133 -8.735 2.944 1.00 92.44 308 PHE A N 1
ATOM 2214 C CA . PHE A 1 308 ? -0.801 -9.560 3.699 1.00 92.44 308 PHE A CA 1
ATOM 2215 C C . PHE A 1 308 ? -1.180 -8.924 5.037 1.00 92.44 308 PHE A C 1
ATOM 2217 O O . PHE A 1 308 ? -0.316 -8.549 5.834 1.00 92.44 308 PHE A O 1
ATOM 2224 N N . VAL A 1 309 ? -2.483 -8.840 5.293 1.00 91.25 309 VAL A N 1
ATOM 2225 C CA . VAL A 1 309 ? -3.064 -8.389 6.560 1.00 91.25 309 VAL A CA 1
ATOM 2226 C C . VAL A 1 309 ? -4.014 -9.449 7.102 1.00 91.25 309 VAL A C 1
ATOM 2228 O O . VAL A 1 309 ? -4.723 -10.110 6.354 1.00 91.25 309 VAL A O 1
ATOM 2231 N N . ALA A 1 310 ? -4.074 -9.615 8.421 1.00 87.62 310 ALA A N 1
ATOM 2232 C CA . ALA A 1 310 ? -4.865 -10.691 9.029 1.00 87.62 310 ALA A CA 1
ATOM 2233 C C . ALA A 1 310 ? -6.394 -10.518 8.882 1.00 87.62 310 ALA A C 1
ATOM 2235 O O . ALA A 1 310 ? -7.146 -11.420 9.235 1.00 87.62 310 ALA A O 1
ATOM 2236 N N . GLY A 1 311 ? -6.857 -9.361 8.413 1.00 85.50 311 GLY A N 1
ATOM 2237 C CA . GLY A 1 311 ? -8.267 -9.028 8.277 1.00 85.50 311 GLY A CA 1
ATOM 2238 C C . GLY A 1 311 ? -8.460 -7.601 7.774 1.00 85.50 311 GLY A C 1
ATOM 2239 O O . GLY A 1 311 ? -7.476 -6.934 7.445 1.00 85.50 311 GLY A O 1
ATOM 2240 N N . PRO A 1 312 ? -9.707 -7.107 7.717 1.00 86.69 312 PRO A N 1
ATOM 2241 C CA . PRO A 1 312 ? -10.005 -5.733 7.352 1.00 86.69 312 PRO A CA 1
ATOM 2242 C C . PRO A 1 312 ? -9.160 -4.735 8.151 1.00 86.69 312 PRO A C 1
ATOM 2244 O O . PRO A 1 312 ? -9.098 -4.768 9.387 1.00 86.69 312 PRO A O 1
ATOM 2247 N N . VAL A 1 313 ? -8.498 -3.843 7.419 1.00 87.25 313 VAL A N 1
ATOM 2248 C CA . VAL A 1 313 ? -7.656 -2.772 7.952 1.00 87.25 313 VAL A CA 1
ATOM 2249 C C . VAL A 1 313 ? -8.156 -1.433 7.440 1.00 87.25 313 VAL A C 1
ATOM 2251 O O . VAL A 1 313 ? -8.561 -1.302 6.288 1.00 87.25 313 VAL A O 1
ATOM 2254 N N . ARG A 1 314 ? -8.059 -0.415 8.287 1.00 84.69 314 ARG A N 1
ATOM 2255 C CA . ARG A 1 314 ? -8.189 0.977 7.878 1.00 84.69 314 ARG A CA 1
ATOM 2256 C C . ARG A 1 314 ? -6.807 1.541 7.587 1.00 84.69 314 ARG A C 1
ATOM 2258 O O . ARG A 1 314 ? -5.925 1.498 8.451 1.00 84.69 314 ARG A O 1
ATOM 2265 N N . VAL A 1 315 ? -6.647 2.113 6.399 1.00 85.56 315 VAL A N 1
ATOM 2266 C CA . VAL A 1 315 ? -5.462 2.896 6.042 1.00 85.56 315 VAL A CA 1
ATOM 2267 C C . VAL A 1 315 ? -5.610 4.283 6.662 1.00 85.56 315 VAL A C 1
ATOM 2269 O O . VAL A 1 315 ? -6.572 5.000 6.393 1.00 85.56 315 VAL A O 1
ATOM 2272 N N . GLY A 1 316 ? -4.696 4.634 7.561 1.00 82.88 316 GLY A N 1
ATOM 2273 C CA . GLY A 1 316 ? -4.614 5.970 8.136 1.00 82.88 316 GLY A CA 1
ATOM 2274 C C . GLY A 1 316 ? -4.153 7.007 7.111 1.00 82.88 316 GLY A C 1
ATOM 2275 O O . GLY A 1 316 ? -3.843 6.691 5.965 1.00 82.88 316 GLY A O 1
ATOM 2276 N N . SER A 1 317 ? -4.065 8.265 7.538 1.00 81.81 317 SER A N 1
ATOM 2277 C CA . SER A 1 317 ? -3.449 9.303 6.711 1.00 81.81 317 SER A CA 1
ATOM 2278 C C . SER A 1 317 ? -1.992 8.960 6.402 1.00 81.81 317 SER A C 1
ATOM 2280 O O . SER A 1 317 ? -1.296 8.375 7.240 1.00 81.81 317 SER A O 1
ATOM 2282 N N . TRP A 1 318 ? -1.515 9.410 5.242 1.00 84.31 318 TRP A N 1
ATOM 2283 C CA . TRP A 1 318 ? -0.085 9.444 4.953 1.00 84.31 318 TRP A CA 1
ATOM 2284 C C . TRP A 1 318 ? 0.668 10.178 6.068 1.00 84.31 318 TRP A C 1
ATOM 2286 O O . TRP A 1 318 ? 0.166 11.140 6.663 1.00 84.31 318 TRP A O 1
ATOM 2296 N N . SER A 1 319 ? 1.862 9.688 6.378 1.00 83.56 319 SER A N 1
ATOM 2297 C CA . SER A 1 319 ? 2.739 10.273 7.386 1.00 83.56 319 SER A CA 1
ATOM 2298 C C . SER A 1 319 ? 3.082 11.714 7.004 1.00 83.56 319 SER A C 1
ATOM 2300 O O . SER A 1 319 ? 3.161 12.060 5.825 1.00 83.56 319 SER A O 1
ATOM 2302 N N . GLN A 1 320 ? 3.256 12.585 8.002 1.00 80.94 320 GLN A N 1
ATOM 2303 C CA . GLN A 1 320 ? 3.522 14.001 7.738 1.00 80.94 320 GLN A CA 1
ATOM 2304 C C . GLN A 1 320 ? 4.794 14.184 6.902 1.00 80.94 320 GLN A C 1
ATOM 2306 O O . GLN A 1 320 ? 5.836 13.618 7.229 1.00 80.94 320 GLN A O 1
ATOM 2311 N N . GLY A 1 321 ? 4.707 15.023 5.866 1.00 77.31 321 GLY A N 1
ATOM 2312 C CA . GLY A 1 321 ? 5.834 15.331 4.983 1.00 77.31 321 GLY A CA 1
ATOM 2313 C C . GLY A 1 321 ? 6.126 14.266 3.927 1.00 77.31 321 GLY A C 1
ATOM 2314 O O . GLY A 1 321 ? 7.233 14.273 3.401 1.00 77.31 321 GLY A O 1
ATOM 2315 N N . ILE A 1 322 ? 5.172 13.365 3.656 1.00 82.38 322 ILE A N 1
ATOM 2316 C CA . ILE A 1 322 ? 5.169 12.499 2.474 1.00 82.38 322 ILE A CA 1
ATOM 2317 C C . ILE A 1 322 ? 4.398 13.206 1.357 1.00 82.38 322 ILE A C 1
ATOM 2319 O O . ILE A 1 322 ? 3.200 13.463 1.495 1.00 82.38 322 ILE A O 1
ATOM 2323 N N . GLU A 1 323 ? 5.081 13.510 0.258 1.00 78.81 323 GLU A N 1
ATOM 2324 C CA . GLU A 1 323 ? 4.503 14.119 -0.943 1.00 78.81 323 GLU A CA 1
ATOM 2325 C C . GLU A 1 323 ? 4.616 13.167 -2.142 1.00 78.81 323 GLU A C 1
ATOM 2327 O O . GLU A 1 323 ? 5.534 12.351 -2.234 1.00 78.81 323 GLU A O 1
ATOM 2332 N N . VAL A 1 324 ? 3.669 13.255 -3.079 1.00 75.62 324 VAL A N 1
ATOM 2333 C CA . VAL A 1 324 ? 3.734 12.473 -4.323 1.00 75.62 324 VAL A CA 1
ATOM 2334 C C . VAL A 1 324 ? 4.965 12.913 -5.121 1.00 75.62 324 VAL A C 1
ATOM 2336 O O . VAL A 1 324 ? 5.174 14.108 -5.313 1.00 75.62 324 VAL A O 1
ATOM 2339 N N . GLY A 1 325 ? 5.770 11.950 -5.578 1.00 73.88 325 GLY A N 1
ATOM 2340 C CA . GLY A 1 325 ? 7.028 12.202 -6.295 1.00 73.88 325 GLY A CA 1
ATOM 2341 C C . GLY A 1 325 ? 8.250 12.391 -5.389 1.00 73.88 325 GLY A C 1
ATOM 2342 O O . GLY A 1 325 ? 9.364 12.552 -5.879 1.00 73.88 325 GLY A O 1
ATOM 2343 N N . GLN A 1 326 ? 8.080 12.351 -4.065 1.00 77.19 326 GLN A N 1
ATOM 2344 C CA . GLN A 1 326 ? 9.201 12.392 -3.136 1.00 77.19 326 GLN A CA 1
ATOM 2345 C C . GLN A 1 326 ? 9.975 11.069 -3.140 1.00 77.19 326 GLN A C 1
ATOM 2347 O O . GLN A 1 326 ? 9.396 9.995 -2.986 1.00 77.19 326 GLN A O 1
ATOM 2352 N N . GLN A 1 327 ? 11.306 11.151 -3.195 1.00 73.75 327 GLN A N 1
ATOM 2353 C CA . GLN A 1 327 ? 12.164 9.992 -2.970 1.00 73.75 327 GLN A CA 1
ATOM 2354 C C . GLN A 1 327 ? 12.193 9.619 -1.481 1.00 73.75 327 GLN A C 1
ATOM 2356 O O . GLN A 1 327 ? 12.463 10.455 -0.612 1.00 73.75 327 GLN A O 1
ATOM 2361 N N . LEU A 1 328 ? 11.921 8.350 -1.179 1.00 77.62 328 LEU A N 1
ATOM 2362 C CA . LEU A 1 328 ? 11.784 7.852 0.188 1.00 77.62 328 LEU A CA 1
ATOM 2363 C C . LEU A 1 328 ? 12.948 6.934 0.556 1.00 77.62 328 LEU A C 1
ATOM 2365 O O . LEU A 1 328 ? 13.339 6.052 -0.204 1.00 77.62 328 LEU A O 1
ATOM 2369 N N . ALA A 1 329 ? 13.494 7.116 1.759 1.00 82.06 329 ALA A N 1
ATOM 2370 C CA . ALA A 1 329 ? 14.486 6.193 2.292 1.00 82.06 329 ALA A CA 1
ATOM 2371 C C . ALA A 1 329 ? 13.818 4.879 2.727 1.00 82.06 329 ALA A C 1
ATOM 2373 O O . ALA A 1 329 ? 12.692 4.878 3.235 1.00 82.06 329 ALA A O 1
ATOM 2374 N N . SER A 1 330 ? 14.536 3.760 2.608 1.00 79.19 330 SER A N 1
ATOM 2375 C CA . SER A 1 330 ? 14.068 2.472 3.128 1.00 79.19 330 SER A CA 1
ATOM 2376 C C . SER A 1 330 ? 13.755 2.557 4.629 1.00 79.19 330 SER A C 1
ATOM 2378 O O . SER A 1 330 ? 14.505 3.158 5.402 1.00 79.19 330 SER A O 1
ATOM 2380 N N . GLY A 1 331 ? 12.632 1.965 5.038 1.00 79.62 331 GLY A N 1
ATOM 2381 C CA . GLY A 1 331 ? 12.140 2.014 6.417 1.00 79.62 331 GLY A CA 1
ATOM 2382 C C . GLY A 1 331 ? 11.352 3.278 6.779 1.00 79.62 331 GLY A C 1
ATOM 2383 O O . GLY A 1 331 ? 10.906 3.395 7.920 1.00 79.62 331 GLY A O 1
ATOM 2384 N N . THR A 1 332 ? 11.144 4.206 5.839 1.00 85.25 332 THR A N 1
ATOM 2385 C CA . THR A 1 332 ? 10.229 5.338 6.043 1.00 85.25 332 THR A CA 1
ATOM 2386 C C . THR A 1 332 ? 8.799 4.824 6.205 1.00 85.25 332 THR A C 1
ATOM 2388 O O . THR A 1 332 ? 8.289 4.102 5.351 1.00 85.25 332 THR A O 1
ATOM 2391 N N . ALA A 1 333 ? 8.140 5.191 7.304 1.00 85.12 333 ALA A N 1
ATOM 2392 C CA . ALA A 1 333 ? 6.737 4.858 7.513 1.00 85.12 333 ALA A CA 1
ATOM 2393 C C . ALA A 1 333 ? 5.862 5.682 6.556 1.00 85.12 333 ALA A C 1
ATOM 2395 O O . ALA A 1 333 ? 5.897 6.910 6.589 1.00 85.12 333 ALA A O 1
ATOM 2396 N N . LEU A 1 334 ? 5.075 5.008 5.714 1.00 83.94 334 LEU A N 1
ATOM 2397 C CA . LEU A 1 334 ? 4.198 5.673 4.745 1.00 83.94 334 LEU A CA 1
ATOM 2398 C C . LEU A 1 334 ? 2.850 6.013 5.361 1.00 83.94 334 LEU A C 1
ATOM 2400 O O . LEU A 1 334 ? 2.468 7.174 5.408 1.00 83.94 334 LEU A O 1
ATOM 2404 N N . ALA A 1 335 ? 2.163 5.006 5.883 1.00 85.19 335 ALA A N 1
ATOM 2405 C CA . ALA A 1 335 ? 0.860 5.129 6.509 1.00 85.19 335 ALA A CA 1
ATOM 2406 C C . ALA A 1 335 ? 0.749 4.134 7.666 1.00 85.19 335 ALA A C 1
ATOM 2408 O O . ALA A 1 335 ? 1.479 3.142 7.734 1.00 85.19 335 ALA A O 1
ATOM 2409 N N . THR A 1 336 ? -0.193 4.389 8.566 1.00 85.50 336 THR A N 1
ATOM 2410 C CA . THR A 1 336 ? -0.529 3.453 9.641 1.00 85.50 336 THR A CA 1
ATOM 2411 C C . THR A 1 336 ? -1.686 2.575 9.195 1.00 85.50 336 THR A C 1
ATOM 2413 O O . THR A 1 336 ? -2.733 3.092 8.814 1.00 85.50 336 THR A O 1
ATOM 2416 N N . LEU A 1 337 ? -1.538 1.257 9.300 1.00 86.81 337 LEU A N 1
ATOM 2417 C CA . LEU A 1 337 ? -2.647 0.320 9.139 1.00 86.81 337 LEU A CA 1
ATOM 2418 C C . LEU A 1 337 ? -3.220 -0.013 10.511 1.00 86.81 337 LEU A C 1
ATOM 2420 O O . LEU A 1 337 ? -2.507 -0.483 11.395 1.00 86.81 337 LEU A O 1
ATOM 2424 N N . THR A 1 338 ? -4.510 0.246 10.696 1.00 85.31 338 THR A N 1
ATOM 2425 C CA . THR A 1 338 ? -5.229 -0.134 11.916 1.00 85.31 338 THR A CA 1
ATOM 2426 C C . THR A 1 338 ? -6.141 -1.304 11.595 1.00 85.31 338 THR A C 1
ATOM 2428 O O . THR A 1 338 ? -7.071 -1.155 10.810 1.00 85.31 338 THR A O 1
ATOM 2431 N N . VAL A 1 339 ? -5.884 -2.464 12.194 1.00 84.62 339 VAL A N 1
ATOM 2432 C CA . VAL A 1 339 ? -6.764 -3.634 12.079 1.00 84.62 339 VAL A CA 1
ATOM 2433 C C . VAL A 1 339 ? -8.096 -3.294 12.735 1.00 84.62 339 VAL A C 1
ATOM 2435 O O . VAL A 1 339 ? -8.093 -2.926 13.908 1.00 84.62 339 VAL A O 1
ATOM 2438 N N . ILE A 1 340 ? -9.203 -3.395 11.996 1.00 85.06 340 ILE A N 1
ATOM 2439 C CA . ILE A 1 340 ? -10.567 -3.136 12.500 1.00 85.06 340 ILE A CA 1
ATOM 2440 C C . ILE A 1 340 ? -11.310 -4.435 12.831 1.00 85.06 340 ILE A C 1
ATOM 2442 O O . ILE A 1 340 ? -12.205 -4.436 13.674 1.00 85.06 340 ILE A O 1
ATOM 2446 N N . GLN A 1 341 ? -10.906 -5.550 12.217 1.00 87.56 341 GLN A N 1
ATOM 2447 C CA . GLN A 1 341 ? -11.345 -6.887 12.597 1.00 87.56 341 GLN A CA 1
ATOM 2448 C C . GLN A 1 341 ? -10.177 -7.867 12.530 1.00 87.56 341 GLN A C 1
ATOM 2450 O O . GLN A 1 341 ? -9.354 -7.802 11.619 1.00 87.56 341 GLN A O 1
ATOM 2455 N N . ALA A 1 342 ? -10.120 -8.787 13.485 1.00 83.75 342 ALA A N 1
ATOM 2456 C CA . ALA A 1 342 ? -9.094 -9.811 13.577 1.00 83.75 342 ALA A CA 1
ATOM 2457 C C . ALA A 1 342 ? -9.730 -11.199 13.746 1.00 83.75 342 ALA A C 1
ATOM 2459 O O . ALA A 1 342 ? -10.779 -11.317 14.387 1.00 83.75 342 ALA A O 1
ATOM 2460 N N . PRO A 1 343 ? -9.099 -12.256 13.215 1.00 83.12 343 PRO A N 1
ATOM 2461 C CA . PRO A 1 343 ? -9.560 -13.617 13.424 1.00 83.12 343 PRO A CA 1
ATOM 2462 C C . PRO A 1 343 ? -9.333 -14.032 14.884 1.00 83.12 343 PRO A C 1
ATOM 2464 O O . PRO A 1 343 ? -8.204 -14.045 15.376 1.00 83.12 343 PRO A O 1
ATOM 2467 N N . VAL A 1 344 ? -10.414 -14.400 15.566 1.00 81.12 344 VAL A N 1
ATOM 2468 C CA . VAL A 1 344 ? -10.437 -14.982 16.912 1.00 81.12 344 VAL A CA 1
ATOM 2469 C C . VAL A 1 344 ? -11.158 -16.322 16.806 1.00 81.12 344 VAL A C 1
ATOM 2471 O O . VAL A 1 344 ? -12.299 -16.378 16.358 1.00 81.12 344 VAL A O 1
ATOM 2474 N N . ASP A 1 345 ? -10.470 -17.418 17.132 1.00 83.31 345 ASP A N 1
ATOM 2475 C CA . ASP A 1 345 ? -11.002 -18.790 17.041 1.00 83.31 345 ASP A CA 1
ATOM 2476 C C . ASP A 1 345 ? -11.650 -19.144 15.681 1.00 83.31 345 ASP A C 1
ATOM 2478 O O . ASP A 1 345 ? -12.595 -19.928 15.595 1.00 83.31 345 ASP A O 1
ATOM 2482 N N . GLY A 1 346 ? -11.123 -18.575 14.590 1.00 77.88 346 GLY A N 1
ATOM 2483 C CA . GLY A 1 346 ? -11.607 -18.809 13.224 1.00 77.88 346 GLY A CA 1
ATOM 2484 C C . GLY A 1 346 ? -12.804 -17.949 12.804 1.00 77.88 346 GLY A C 1
ATOM 2485 O O . GLY A 1 346 ? -13.317 -18.139 11.704 1.00 77.88 346 GLY A O 1
ATOM 2486 N N . GLN A 1 347 ? -13.241 -17.000 13.635 1.00 82.69 347 GLN A N 1
ATOM 2487 C CA . GLN A 1 347 ? -14.261 -16.008 13.290 1.00 82.69 347 GLN A CA 1
ATOM 2488 C C . GLN A 1 347 ? -13.683 -14.594 13.332 1.00 82.69 347 GLN A C 1
ATOM 2490 O O . GLN A 1 347 ? -12.848 -14.275 14.175 1.00 82.69 347 GLN A O 1
ATOM 2495 N N . MET A 1 348 ? -14.130 -13.728 12.424 1.00 83.56 348 MET A N 1
ATOM 2496 C CA . MET A 1 348 ? -13.725 -12.324 12.432 1.00 83.56 348 MET A CA 1
ATOM 2497 C C . MET A 1 348 ? -14.430 -11.586 13.568 1.00 83.56 348 MET A C 1
ATOM 2499 O O . MET A 1 348 ? -15.650 -11.444 13.556 1.00 83.56 348 MET A O 1
ATOM 2503 N N . SER A 1 349 ? -13.651 -11.100 14.529 1.00 86.50 349 SER A N 1
ATOM 2504 C CA . SER A 1 349 ? -14.114 -10.260 15.633 1.00 86.50 349 SER A CA 1
ATOM 2505 C C . SER A 1 349 ? -13.638 -8.831 15.423 1.00 86.50 349 SER A C 1
ATOM 2507 O O . SER A 1 349 ? -12.531 -8.608 14.935 1.00 86.50 349 SER A O 1
ATOM 2509 N N . THR A 1 350 ? -14.443 -7.847 15.820 1.00 90.25 350 THR A N 1
ATOM 2510 C CA . THR A 1 350 ? -14.000 -6.447 15.841 1.00 90.25 350 THR A CA 1
ATOM 2511 C C . THR A 1 350 ? -12.839 -6.250 16.816 1.00 90.25 350 THR A C 1
ATOM 2513 O O . THR A 1 350 ? -12.691 -6.979 17.799 1.00 90.25 350 THR A O 1
ATOM 2516 N N . THR A 1 351 ? -11.995 -5.266 16.522 1.00 89.81 351 THR A N 1
ATOM 2517 C CA . THR A 1 351 ? -10.923 -4.776 17.403 1.00 89.81 351 THR A CA 1
ATOM 2518 C C . THR A 1 351 ? -11.273 -3.426 18.031 1.00 89.81 351 THR A C 1
ATOM 2520 O O . THR A 1 351 ? -10.468 -2.877 18.788 1.00 89.81 351 THR A O 1
ATOM 2523 N N . GLN A 1 352 ? -12.443 -2.867 17.701 1.00 91.00 352 GLN A N 1
ATOM 2524 C CA . GLN A 1 352 ? -12.890 -1.578 18.211 1.00 91.00 352 GLN A CA 1
ATOM 2525 C C . GLN A 1 352 ? -13.161 -1.657 19.711 1.00 91.00 352 GLN A C 1
ATOM 2527 O O . GLN A 1 352 ? -13.788 -2.594 20.212 1.00 91.00 352 GLN A O 1
ATOM 2532 N N . ARG A 1 353 ? -12.658 -0.652 20.426 1.00 93.94 353 ARG A N 1
ATOM 2533 C CA . ARG A 1 353 ? -12.668 -0.605 21.884 1.00 93.94 353 ARG A CA 1
ATOM 2534 C C . ARG A 1 353 ? -13.245 0.715 22.365 1.00 93.94 353 ARG A C 1
ATOM 2536 O O . ARG A 1 353 ? -12.926 1.764 21.810 1.00 93.94 353 ARG A O 1
ATOM 2543 N N . VAL A 1 354 ? -14.023 0.641 23.434 1.00 95.69 354 VAL A N 1
ATOM 2544 C CA . VAL A 1 354 ? -14.475 1.786 24.222 1.00 95.69 354 VAL A CA 1
ATOM 2545 C C . VAL A 1 354 ? -13.638 1.845 25.490 1.00 95.69 354 VAL A C 1
ATOM 2547 O O . VAL A 1 354 ? -13.412 0.827 26.149 1.00 95.69 354 VAL A O 1
ATOM 2550 N N . ILE A 1 355 ? -13.152 3.039 25.807 1.00 94.31 355 ILE A N 1
ATOM 2551 C CA . ILE A 1 355 ? -12.472 3.331 27.064 1.00 94.31 355 ILE A CA 1
ATOM 2552 C C . ILE A 1 355 ? -13.452 4.111 27.927 1.00 94.31 355 ILE A C 1
ATOM 2554 O O . ILE A 1 355 ? -13.939 5.155 27.500 1.00 94.31 355 ILE A O 1
ATOM 2558 N N . ALA A 1 356 ? -13.748 3.590 29.113 1.00 92.25 356 ALA A N 1
ATOM 2559 C CA . ALA A 1 356 ? -14.670 4.214 30.050 1.00 92.25 356 ALA A CA 1
ATOM 2560 C C . ALA A 1 356 ? -14.010 4.384 31.421 1.00 92.25 356 ALA A C 1
ATOM 2562 O O . ALA A 1 356 ? -13.214 3.548 31.852 1.00 92.25 356 ALA A O 1
ATOM 2563 N N . SER A 1 357 ? -14.360 5.464 32.111 1.00 91.94 357 SER A N 1
ATOM 2564 C CA . SER A 1 357 ? -13.973 5.706 33.499 1.00 91.94 357 SER A CA 1
ATOM 2565 C C . SER A 1 357 ? -15.058 5.169 34.428 1.00 91.94 357 SER A C 1
ATOM 2567 O O . SER A 1 357 ? -16.201 5.611 34.357 1.00 91.94 357 SER A O 1
ATOM 2569 N N . VAL A 1 358 ? -14.706 4.257 35.334 1.00 91.56 358 VAL A N 1
ATOM 2570 C CA . VAL A 1 358 ? -15.616 3.769 36.382 1.00 91.56 358 VAL A CA 1
ATOM 2571 C C . VAL A 1 358 ? -15.206 4.383 37.723 1.00 91.56 358 VAL A C 1
ATOM 2573 O O . VAL A 1 358 ? -14.054 4.201 38.133 1.00 91.56 358 VAL A O 1
ATOM 2576 N N . PRO A 1 359 ? -16.096 5.099 38.436 1.00 91.25 359 PRO A N 1
ATOM 2577 C CA . PRO A 1 359 ? -15.790 5.656 39.751 1.00 91.25 359 PRO A CA 1
ATOM 2578 C C . PRO A 1 359 ? -15.287 4.591 40.732 1.00 91.25 359 PRO A C 1
ATOM 2580 O O . PRO A 1 359 ? -15.750 3.450 40.734 1.00 91.25 359 PRO A O 1
ATOM 2583 N N . LEU A 1 360 ? -14.366 4.956 41.632 1.00 89.94 360 LEU A N 1
ATOM 2584 C CA . LEU A 1 360 ? -13.846 4.001 42.623 1.00 89.94 360 LEU A CA 1
ATOM 2585 C C . LEU A 1 360 ? -14.922 3.425 43.561 1.00 89.94 360 LEU A C 1
ATOM 2587 O O . LEU A 1 360 ? -14.701 2.350 44.115 1.00 89.94 360 LEU A O 1
ATOM 2591 N N . SER A 1 361 ? -16.051 4.117 43.758 1.00 87.56 361 SER A N 1
ATOM 2592 C CA . SER A 1 361 ? -17.194 3.595 44.524 1.00 87.56 361 SER A CA 1
ATOM 2593 C C . SER A 1 361 ? -17.854 2.391 43.859 1.00 87.56 361 SER A C 1
ATOM 2595 O O . SER A 1 361 ? -18.368 1.525 44.561 1.00 87.56 361 SER A O 1
ATOM 2597 N N . ASP A 1 362 ? -17.784 2.327 42.530 1.00 89.12 362 ASP A N 1
ATOM 2598 C CA . ASP A 1 362 ? -18.527 1.379 41.698 1.00 89.12 362 ASP A CA 1
ATOM 2599 C C . ASP A 1 362 ? -17.594 0.307 41.119 1.00 89.12 362 ASP A C 1
ATOM 2601 O O . ASP A 1 362 ? -18.027 -0.636 40.466 1.00 89.12 362 ASP A O 1
ATOM 2605 N N . ARG A 1 363 ? -16.288 0.402 41.398 1.00 87.75 363 ARG A N 1
ATOM 2606 C CA . ARG A 1 363 ? -15.264 -0.534 40.919 1.00 87.75 363 ARG A CA 1
ATOM 2607 C C . ARG A 1 363 ? -15.574 -1.991 41.259 1.00 87.75 363 ARG A C 1
ATOM 2609 O O . ARG A 1 363 ? -15.203 -2.879 40.499 1.00 87.75 363 ARG A O 1
ATOM 2616 N N . ASP A 1 364 ? -16.165 -2.248 42.422 1.00 87.19 364 ASP A N 1
ATOM 2617 C CA . ASP A 1 364 ? -16.463 -3.616 42.859 1.00 87.19 364 ASP A CA 1
ATOM 2618 C C . ASP A 1 364 ? -17.672 -4.219 42.112 1.00 87.19 364 ASP A C 1
ATOM 2620 O O . ASP A 1 364 ? -17.881 -5.424 42.211 1.00 87.19 364 ASP A O 1
ATOM 2624 N N . LEU A 1 365 ? -18.411 -3.405 41.341 1.00 84.50 365 LEU A N 1
ATOM 2625 C CA . LEU A 1 365 ? -19.540 -3.807 40.486 1.00 84.50 365 LEU A CA 1
ATOM 2626 C C . LEU A 1 365 ? -19.100 -4.246 39.078 1.00 84.50 365 LEU A C 1
ATOM 2628 O O . LEU A 1 365 ? -19.897 -4.718 38.270 1.00 84.50 365 LEU A O 1
ATOM 2632 N N . VAL A 1 366 ? -17.820 -4.054 38.740 1.00 90.50 366 VAL A N 1
ATOM 2633 C CA . VAL A 1 366 ? -17.277 -4.396 37.423 1.00 90.50 366 VAL A CA 1
ATOM 2634 C C . VAL A 1 366 ? -16.240 -5.504 37.528 1.00 90.50 366 VAL A C 1
ATOM 2636 O O . VAL A 1 366 ? -15.329 -5.480 38.357 1.00 90.50 366 VAL A O 1
ATOM 2639 N N . SER A 1 367 ? -16.352 -6.490 36.643 1.00 91.19 367 SER A N 1
ATOM 2640 C CA . SER A 1 367 ? -15.381 -7.573 36.507 1.00 91.19 367 SER A CA 1
ATOM 2641 C C . SER A 1 367 ? -15.114 -7.874 35.036 1.00 91.19 367 SER A C 1
ATOM 2643 O O . SER A 1 367 ? -15.944 -7.607 34.169 1.00 91.19 367 SER A O 1
ATOM 2645 N N . GLU A 1 368 ? -13.922 -8.384 34.729 1.00 93.94 368 GLU A N 1
ATOM 2646 C CA . GLU A 1 368 ? -13.594 -8.796 33.363 1.00 93.94 368 GLU A CA 1
ATOM 2647 C C . GLU A 1 368 ? -14.537 -9.914 32.899 1.00 93.94 368 GLU A C 1
ATOM 2649 O O . GLU A 1 368 ? -14.820 -10.858 33.637 1.00 93.94 368 GLU A O 1
ATOM 2654 N N . GLY A 1 369 ? -15.010 -9.803 31.660 1.00 92.62 369 GLY A N 1
ATOM 2655 C CA . GLY A 1 369 ? -15.932 -10.739 31.027 1.00 92.62 369 GLY A CA 1
ATOM 2656 C C . GLY A 1 369 ? -17.411 -10.367 31.134 1.00 92.62 369 GLY A C 1
ATOM 2657 O O . GLY A 1 369 ? -18.222 -11.037 30.497 1.00 92.62 369 GLY A O 1
ATOM 2658 N N . ILE A 1 370 ? -17.786 -9.319 31.880 1.00 93.12 370 ILE A N 1
ATOM 2659 C CA . ILE A 1 370 ? -19.182 -8.859 31.885 1.00 93.12 370 ILE A CA 1
ATOM 2660 C C . ILE A 1 370 ? -19.567 -8.281 30.519 1.00 93.12 370 ILE A C 1
ATOM 2662 O O . ILE A 1 370 ? -18.761 -7.619 29.855 1.00 93.12 370 ILE A O 1
ATOM 2666 N N . ILE A 1 371 ? -20.812 -8.537 30.122 1.00 94.25 371 ILE A N 1
ATOM 2667 C CA . ILE A 1 371 ? -21.434 -7.923 28.951 1.00 94.25 371 ILE A CA 1
ATOM 2668 C C . ILE A 1 371 ? -22.013 -6.577 29.390 1.00 94.25 371 ILE A C 1
ATOM 2670 O O . ILE A 1 371 ? -22.685 -6.498 30.416 1.00 94.25 371 ILE A O 1
ATOM 2674 N N . VAL A 1 372 ? -21.760 -5.538 28.607 1.00 95.81 372 VAL A N 1
ATOM 2675 C CA . VAL A 1 372 ? -22.275 -4.181 28.809 1.00 95.81 372 VAL A CA 1
ATOM 2676 C C . VAL A 1 372 ? -23.024 -3.737 27.558 1.00 95.81 372 VAL A C 1
ATOM 2678 O O . VAL A 1 372 ? -22.771 -4.263 26.469 1.00 95.81 372 VAL A O 1
ATOM 2681 N N . ASN A 1 373 ? -23.928 -2.775 27.702 1.00 96.31 373 ASN A N 1
ATOM 2682 C CA . ASN A 1 373 ? -24.547 -2.103 26.569 1.00 96.31 373 ASN A CA 1
ATOM 2683 C C . ASN A 1 373 ? -23.801 -0.793 26.288 1.00 96.31 373 ASN A C 1
ATOM 2685 O O . ASN A 1 373 ? -23.497 -0.043 27.214 1.00 96.31 373 ASN A O 1
ATOM 2689 N N . VAL A 1 374 ? -23.457 -0.544 25.028 1.00 96.69 374 VAL A N 1
ATOM 2690 C CA . VAL A 1 374 ? -22.821 0.698 24.582 1.00 96.69 374 VAL A CA 1
ATOM 2691 C C . VAL A 1 374 ? -23.794 1.414 23.659 1.00 96.69 374 VAL A C 1
ATOM 2693 O O . VAL A 1 374 ? -24.043 0.943 22.551 1.00 96.69 374 VAL A O 1
ATOM 2696 N N . GLU A 1 375 ? -24.301 2.554 24.106 1.00 96.44 375 GLU A N 1
ATOM 2697 C CA . GLU A 1 375 ? -25.176 3.419 23.324 1.00 96.44 375 GLU A CA 1
ATOM 2698 C C . GLU A 1 375 ? -24.319 4.417 22.530 1.00 96.44 375 GLU A C 1
ATOM 2700 O O . GLU A 1 375 ? -23.500 5.172 23.071 1.00 96.44 375 GLU A O 1
ATOM 2705 N N . LEU A 1 376 ? -24.453 4.364 21.206 1.00 95.31 376 LEU A N 1
ATOM 2706 C CA . LEU A 1 376 ? -23.764 5.248 20.274 1.00 95.31 376 LEU A CA 1
ATOM 2707 C C . LEU A 1 376 ? -24.471 6.613 20.170 1.00 95.31 376 LEU A C 1
ATOM 2709 O O . LEU A 1 376 ? -25.643 6.730 20.512 1.00 95.31 376 LEU A O 1
ATOM 2713 N N . PRO A 1 377 ? -23.819 7.657 19.614 1.00 95.75 377 PRO A N 1
ATOM 2714 C CA . PRO A 1 377 ? -24.424 8.992 19.501 1.00 95.75 377 PRO A CA 1
ATOM 2715 C C . PRO A 1 377 ? -25.660 9.095 18.590 1.00 95.75 377 PRO A C 1
ATOM 2717 O O . PRO A 1 377 ? -26.249 10.171 18.489 1.00 95.75 377 PRO A O 1
ATOM 2720 N N . ASP A 1 378 ? -26.004 8.030 17.866 1.00 94.06 378 ASP A N 1
ATOM 2721 C CA . ASP A 1 378 ? -27.236 7.897 17.083 1.00 94.06 378 ASP A CA 1
ATOM 2722 C C . ASP A 1 378 ? -28.334 7.102 17.812 1.00 94.06 378 ASP A C 1
ATOM 2724 O O . ASP A 1 378 ? -29.291 6.670 17.168 1.00 94.06 378 ASP A O 1
ATOM 2728 N N . ASP A 1 379 ? -28.200 6.936 19.132 1.00 94.25 379 ASP A N 1
ATOM 2729 C CA . ASP A 1 379 ? -29.085 6.165 20.014 1.00 94.25 379 ASP A CA 1
ATOM 2730 C C . ASP A 1 379 ? -29.135 4.661 19.651 1.00 94.25 379 ASP A C 1
ATOM 2732 O O . ASP A 1 379 ? -30.091 3.952 19.974 1.00 94.25 379 ASP A O 1
ATOM 2736 N N . THR A 1 380 ? -28.130 4.156 18.919 1.00 94.62 380 THR A N 1
ATOM 2737 C CA . THR A 1 380 ? -28.029 2.729 18.582 1.00 94.62 380 THR A CA 1
ATOM 2738 C C . THR A 1 380 ? -27.236 1.977 19.643 1.00 94.62 380 THR A C 1
ATOM 2740 O O . THR A 1 380 ? -26.116 2.358 19.980 1.00 94.62 380 THR A O 1
ATOM 2743 N N . ASP A 1 381 ? -27.777 0.848 20.087 1.00 94.94 381 ASP A N 1
ATOM 2744 C CA . ASP A 1 381 ? -27.150 -0.035 21.066 1.00 94.94 381 ASP A CA 1
ATOM 2745 C C . ASP A 1 381 ? -26.226 -1.074 20.421 1.00 94.94 381 ASP A C 1
ATOM 2747 O O . ASP A 1 381 ? -26.603 -1.774 19.474 1.00 94.94 381 ASP A O 1
ATOM 2751 N N . ILE A 1 382 ? -25.027 -1.232 20.984 1.00 95.69 382 ILE A N 1
ATOM 2752 C CA . ILE A 1 382 ? -24.082 -2.296 20.644 1.00 95.69 382 ILE A CA 1
ATOM 2753 C C . ILE A 1 382 ? -23.627 -2.996 21.923 1.00 95.69 382 ILE A C 1
ATOM 2755 O O . ILE A 1 382 ? -23.141 -2.374 22.865 1.00 95.69 382 ILE A O 1
ATOM 2759 N N . ALA A 1 383 ? -23.712 -4.326 21.938 1.00 96.06 383 ALA A N 1
ATOM 2760 C CA . ALA A 1 383 ? -23.161 -5.111 23.034 1.00 96.06 383 ALA A CA 1
ATOM 2761 C C . ALA A 1 383 ? -21.628 -4.993 23.073 1.00 96.06 383 ALA A C 1
ATOM 2763 O O . ALA A 1 383 ? -20.950 -5.099 22.049 1.00 96.06 383 ALA A O 1
ATOM 2764 N N . GLY A 1 384 ? -21.071 -4.836 24.268 1.00 95.62 384 GLY A N 1
ATOM 2765 C CA . GLY A 1 384 ? -19.636 -4.846 24.522 1.00 95.62 384 GLY A CA 1
ATOM 2766 C C . GLY A 1 384 ? -19.268 -5.853 25.604 1.00 95.62 384 GLY A C 1
ATOM 2767 O O . GLY A 1 384 ? -20.088 -6.219 26.437 1.00 95.62 384 GLY A O 1
ATOM 2768 N N . THR A 1 385 ? -18.024 -6.320 25.607 1.00 95.94 385 THR A N 1
ATOM 2769 C CA . THR A 1 385 ? -17.468 -7.154 26.680 1.00 95.94 385 THR A CA 1
ATOM 2770 C C . TH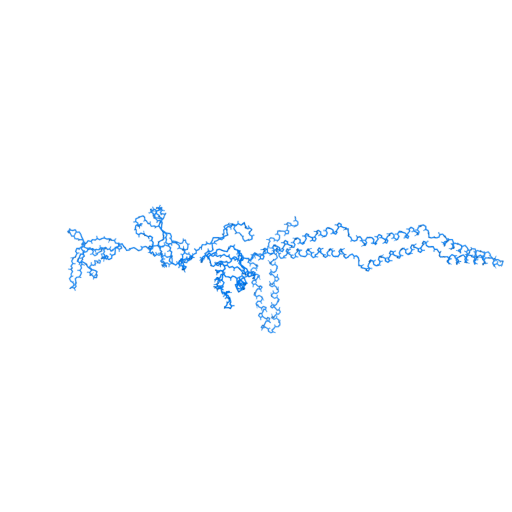R A 1 385 ? -16.347 -6.404 27.372 1.00 95.94 385 THR A C 1
ATOM 2772 O O . THR A 1 385 ? -15.419 -5.923 26.719 1.00 95.94 385 THR A O 1
ATOM 2775 N N . LEU A 1 386 ? -16.391 -6.321 28.697 1.00 95.62 386 LEU A N 1
ATOM 2776 C CA . LEU A 1 386 ? -15.313 -5.717 29.467 1.00 95.62 386 LEU A CA 1
ATOM 2777 C C . LEU A 1 386 ? -14.093 -6.648 29.455 1.00 95.62 386 LEU A C 1
ATOM 2779 O O . LEU A 1 386 ? -14.140 -7.755 29.981 1.00 95.62 386 LEU A O 1
ATOM 2783 N N . THR A 1 387 ? -12.997 -6.218 28.833 1.00 95.19 387 THR A N 1
ATOM 2784 C CA . THR A 1 387 ? -11.814 -7.069 28.578 1.00 95.19 387 THR A CA 1
ATOM 2785 C C . THR A 1 387 ? -10.617 -6.745 29.456 1.00 95.19 387 THR A C 1
ATOM 2787 O O . THR A 1 387 ? -9.703 -7.557 29.554 1.00 95.19 387 THR A O 1
ATOM 2790 N N . SER A 1 388 ? -10.586 -5.556 30.055 1.00 94.75 388 SER A N 1
ATOM 2791 C CA . SER A 1 388 ? -9.466 -5.123 30.885 1.00 94.75 388 SER A CA 1
ATOM 2792 C C . SER A 1 388 ? -9.912 -4.059 31.873 1.00 94.75 388 SER A C 1
ATOM 2794 O O . SER A 1 388 ? -10.644 -3.140 31.505 1.00 94.75 388 SER A O 1
ATOM 2796 N N . ILE A 1 389 ? -9.392 -4.133 33.096 1.00 93.94 389 ILE A N 1
ATOM 2797 C CA . ILE A 1 389 ? -9.508 -3.075 34.108 1.00 93.94 389 ILE A CA 1
ATOM 2798 C C . ILE A 1 389 ? -8.101 -2.598 34.454 1.00 93.94 389 ILE A C 1
ATOM 2800 O O . ILE A 1 389 ? -7.275 -3.383 34.921 1.00 93.94 389 ILE A O 1
ATOM 2804 N N . ASN A 1 390 ? -7.809 -1.313 34.256 1.00 92.31 390 ASN A N 1
ATOM 2805 C CA . ASN A 1 390 ? -6.561 -0.731 34.731 1.00 92.31 390 ASN A CA 1
ATOM 2806 C C . ASN A 1 390 ? -6.643 -0.541 36.258 1.00 92.31 390 ASN A C 1
ATOM 2808 O O . ASN A 1 390 ? -7.433 0.275 36.733 1.00 92.31 390 ASN A O 1
ATOM 2812 N N . PRO A 1 391 ? -5.836 -1.263 37.061 1.00 84.19 391 PRO A N 1
ATOM 2813 C CA . PRO A 1 391 ? -5.943 -1.211 38.517 1.00 84.19 391 PRO A CA 1
ATOM 2814 C C . PRO A 1 391 ? -5.412 0.098 39.116 1.00 84.19 391 PRO A C 1
ATOM 2816 O O . PRO A 1 391 ? -5.570 0.319 40.316 1.00 84.19 391 PRO A O 1
ATOM 2819 N N . SER A 1 392 ? -4.734 0.936 38.323 1.00 89.62 392 SER A N 1
ATOM 2820 C CA . SER A 1 392 ? -4.198 2.215 38.785 1.00 89.62 392 SER A CA 1
ATOM 2821 C C . SER A 1 392 ? -5.276 3.291 38.673 1.00 89.62 392 SER A C 1
ATOM 2823 O O . SER A 1 392 ? -5.704 3.574 37.555 1.00 89.62 392 SER A O 1
ATOM 2825 N N . PRO A 1 393 ? -5.700 3.917 39.787 1.00 88.31 393 PRO A N 1
ATOM 2826 C CA . PRO A 1 393 ? -6.682 4.985 39.722 1.00 88.31 393 PRO A CA 1
ATOM 2827 C C . PRO A 1 393 ? -6.148 6.172 38.920 1.00 88.31 393 PRO A C 1
ATOM 2829 O O . PRO A 1 393 ? -5.007 6.603 39.120 1.00 88.31 393 PRO A O 1
ATOM 2832 N N . VAL A 1 394 ? -6.993 6.712 38.054 1.00 88.12 394 VAL A N 1
ATOM 2833 C CA . VAL A 1 394 ? -6.772 7.944 37.299 1.00 88.12 394 VAL A CA 1
ATOM 2834 C C . VAL A 1 394 ? -7.732 9.016 37.803 1.00 88.12 394 VAL A C 1
ATOM 2836 O O . VAL A 1 394 ? -8.796 8.709 38.339 1.00 88.12 394 VAL A O 1
ATOM 2839 N N . LEU A 1 395 ? -7.336 10.282 37.684 1.00 87.56 395 LEU A N 1
ATOM 2840 C CA . LEU A 1 395 ? -8.259 11.389 37.908 1.00 87.56 395 LEU A CA 1
ATOM 2841 C C . LEU A 1 395 ? -9.087 11.553 36.638 1.00 87.56 395 LEU A C 1
ATOM 2843 O O . LEU A 1 395 ? -8.521 11.826 35.581 1.00 87.56 395 LEU A O 1
ATOM 2847 N N . ASP A 1 396 ? -10.397 11.397 36.749 1.00 81.75 396 ASP A N 1
ATOM 2848 C CA . ASP A 1 396 ? -11.299 11.720 35.658 1.00 81.75 396 ASP A CA 1
ATOM 2849 C C . ASP A 1 396 ? -11.395 13.247 35.529 1.00 81.75 396 ASP A C 1
ATOM 2851 O O . ASP A 1 396 ? -11.764 13.948 36.474 1.00 81.75 396 ASP A O 1
ATOM 2855 N N . GLU A 1 397 ? -11.009 13.788 34.374 1.00 80.75 397 GLU A N 1
ATOM 2856 C CA . GLU A 1 397 ? -10.982 15.239 34.160 1.00 80.75 397 GLU A CA 1
ATOM 2857 C C . GLU A 1 397 ? -12.381 15.854 33.999 1.00 80.75 397 GLU A C 1
ATOM 2859 O O . GLU A 1 397 ? -12.540 17.061 34.196 1.00 80.75 397 GLU A O 1
ATOM 2864 N N . GLN A 1 398 ? -13.395 15.053 33.657 1.00 77.69 398 GLN A N 1
ATOM 2865 C CA . GLN A 1 398 ? -14.769 15.519 33.477 1.00 77.69 398 GLN A CA 1
ATOM 2866 C C . GLN A 1 398 ? -15.497 15.629 34.818 1.00 77.69 398 GLN A C 1
ATOM 2868 O O . GLN A 1 398 ? -16.189 16.620 35.062 1.00 77.69 398 GLN A O 1
ATOM 2873 N N . THR A 1 399 ? -15.326 14.640 35.698 1.00 80.62 399 THR A N 1
ATOM 2874 C CA . THR A 1 399 ? -16.001 14.600 37.007 1.00 80.62 399 THR A CA 1
ATOM 2875 C C . THR A 1 399 ? -15.144 15.166 38.140 1.00 80.62 399 THR A C 1
ATOM 2877 O O . THR A 1 399 ? -15.675 15.659 39.137 1.00 80.62 399 THR A O 1
ATOM 2880 N N . GLY A 1 400 ? -13.815 15.143 37.995 1.00 83.50 400 GLY A N 1
ATOM 2881 C CA . GLY A 1 400 ? -12.864 15.487 39.052 1.00 83.50 400 GLY A CA 1
ATOM 2882 C C . GLY A 1 400 ? -12.727 14.405 40.130 1.00 83.50 400 GLY A C 1
ATOM 2883 O O . GLY A 1 400 ? -12.158 14.673 41.192 1.00 83.50 400 GLY A O 1
ATOM 2884 N N . GLU A 1 401 ? -13.254 13.205 39.885 1.00 88.06 401 GLU A N 1
ATOM 2885 C CA . GLU A 1 401 ? -13.221 12.078 40.813 1.00 88.06 401 GLU A CA 1
ATOM 2886 C C . GLU A 1 401 ? -12.135 11.065 40.435 1.00 88.06 401 GLU A C 1
ATOM 2888 O O . GLU A 1 401 ? -11.678 10.992 39.296 1.00 88.06 401 GLU A O 1
ATOM 2893 N N . ASN A 1 402 ? -11.694 10.269 41.412 1.00 90.62 402 ASN A N 1
ATOM 2894 C CA . ASN A 1 402 ? -10.806 9.149 41.117 1.00 90.62 402 ASN A CA 1
ATOM 2895 C C . ASN A 1 402 ? -11.631 8.009 40.507 1.00 90.62 402 ASN A C 1
ATOM 2897 O O . ASN A 1 402 ? -12.600 7.550 41.118 1.00 90.62 402 ASN A O 1
ATOM 2901 N N . ALA A 1 403 ? -11.187 7.517 39.359 1.00 92.88 403 ALA A N 1
ATOM 2902 C CA . ALA A 1 403 ? -11.808 6.434 38.614 1.00 92.88 403 ALA A CA 1
ATOM 2903 C C . ALA A 1 403 ? -10.776 5.358 38.251 1.00 92.88 403 ALA A C 1
ATOM 2905 O O . ALA A 1 403 ? -9.566 5.583 38.308 1.00 92.88 403 ALA A O 1
ATOM 2906 N N . VAL A 1 404 ? -11.252 4.173 37.885 1.00 93.44 404 VAL A N 1
ATOM 2907 C CA . VAL A 1 404 ? -10.464 3.152 37.187 1.00 93.44 404 VAL A CA 1
ATOM 2908 C C . VAL A 1 404 ? -10.857 3.167 35.719 1.00 93.44 404 VAL A C 1
ATOM 2910 O O . VAL A 1 404 ? -12.035 3.234 35.382 1.00 93.44 404 VAL A O 1
ATOM 2913 N N . GLU A 1 405 ? -9.864 3.115 34.842 1.00 94.06 405 GLU A N 1
ATOM 2914 C CA . GLU A 1 405 ? -10.104 3.019 33.407 1.00 94.06 405 GLU A CA 1
ATOM 2915 C C . GLU A 1 405 ? -10.414 1.562 33.049 1.00 94.06 405 GLU A C 1
ATOM 2917 O O . GLU A 1 405 ? -9.640 0.652 33.365 1.00 94.06 405 GLU A O 1
ATOM 2922 N N . VAL A 1 406 ? -11.544 1.333 32.390 1.00 94.75 406 VAL A N 1
ATOM 2923 C CA . VAL A 1 406 ? -11.931 0.025 31.868 1.00 94.75 406 VAL A CA 1
ATOM 2924 C C . VAL A 1 406 ? -11.909 0.049 30.353 1.00 94.75 406 VAL A C 1
ATOM 2926 O O . VAL A 1 406 ? -12.192 1.064 29.717 1.00 94.75 406 VAL A O 1
ATOM 2929 N N . THR A 1 407 ? -11.570 -1.091 29.764 1.00 96.50 407 THR A N 1
ATOM 2930 C CA . THR A 1 407 ? -11.660 -1.271 28.324 1.00 96.50 407 THR A CA 1
ATOM 2931 C C . THR A 1 407 ? -12.725 -2.283 27.956 1.00 96.50 407 THR A C 1
ATOM 2933 O O . THR A 1 407 ? -12.698 -3.430 28.407 1.00 96.50 407 THR A O 1
ATOM 2936 N N . ILE A 1 408 ? -13.605 -1.875 27.056 1.00 96.50 408 ILE A N 1
ATOM 2937 C CA . ILE A 1 408 ? -14.706 -2.671 26.537 1.00 96.50 408 ILE A CA 1
ATOM 2938 C C . ILE A 1 408 ? -14.422 -2.960 25.065 1.00 96.50 408 ILE A C 1
ATOM 2940 O O . ILE A 1 408 ? -14.141 -2.043 24.299 1.00 96.50 408 ILE A O 1
ATOM 2944 N N . LEU A 1 409 ? -14.448 -4.230 24.674 1.00 95.19 409 LEU A N 1
ATOM 2945 C CA . LEU A 1 409 ? -14.383 -4.657 23.279 1.00 95.19 409 LEU A CA 1
ATOM 2946 C C . LEU A 1 409 ? -15.811 -4.738 22.742 1.00 95.19 409 LEU A C 1
ATOM 2948 O O . LEU A 1 409 ? -16.644 -5.394 23.364 1.00 95.19 409 LEU A O 1
ATOM 2952 N N . LEU A 1 410 ? -16.099 -4.087 21.618 1.00 95.00 410 LEU A N 1
ATOM 2953 C CA . LEU A 1 410 ? -17.420 -4.201 20.997 1.00 95.00 410 LEU A CA 1
ATOM 2954 C C . LEU A 1 410 ? -17.634 -5.627 20.463 1.00 95.00 410 LEU A C 1
ATOM 2956 O O . LEU A 1 410 ? -16.677 -6.310 20.108 1.00 95.00 410 LEU A O 1
ATOM 2960 N N . ALA A 1 411 ? -18.877 -6.101 20.424 1.00 92.19 411 ALA A N 1
ATOM 2961 C CA . ALA A 1 411 ? -19.205 -7.405 19.844 1.00 92.19 411 ALA A CA 1
ATOM 2962 C C . ALA A 1 411 ? -19.215 -7.361 18.306 1.00 92.19 411 ALA A C 1
ATOM 2964 O O . ALA A 1 411 ? -18.861 -8.334 17.644 1.00 92.19 411 ALA A O 1
ATOM 2965 N N . GLU A 1 412 ? -19.582 -6.212 17.741 1.00 90.19 412 GLU A N 1
ATOM 2966 C CA . GLU A 1 412 ? -19.683 -5.960 16.305 1.00 90.19 412 GLU A CA 1
ATOM 2967 C C . GLU A 1 412 ? -19.041 -4.604 15.966 1.00 90.19 412 GLU A C 1
ATOM 2969 O O . GLU A 1 412 ? -18.902 -3.749 16.847 1.00 90.19 412 GLU A O 1
ATOM 2974 N N . PRO A 1 413 ? -18.581 -4.388 14.721 1.00 88.00 413 PRO A N 1
ATOM 2975 C CA . PRO A 1 413 ? -17.991 -3.113 14.334 1.00 88.00 413 PRO A CA 1
ATOM 2976 C C . PRO A 1 413 ? -19.046 -1.995 14.296 1.00 88.00 413 PRO A C 1
ATOM 2978 O O . PRO A 1 413 ? -20.036 -2.080 13.573 1.00 88.00 413 PRO A O 1
ATOM 2981 N N . ALA A 1 414 ? -18.787 -0.911 15.023 1.00 89.06 414 ALA A N 1
ATOM 2982 C CA . ALA A 1 414 ? -19.490 0.357 14.901 1.00 89.06 414 ALA A CA 1
ATOM 2983 C C . ALA A 1 414 ? -19.015 1.140 13.664 1.00 89.06 414 ALA A C 1
ATOM 2985 O O . ALA A 1 414 ? -17.889 0.971 13.178 1.00 89.06 414 ALA A O 1
ATOM 2986 N N . SER A 1 415 ? -19.876 2.041 13.181 1.00 86.75 415 SER A N 1
ATOM 2987 C CA . SER A 1 415 ? -19.574 2.946 12.066 1.00 86.75 415 SER A CA 1
ATOM 2988 C C . SER A 1 415 ? -18.311 3.769 12.327 1.00 86.75 415 SER A C 1
ATOM 2990 O O . SER A 1 415 ? -18.111 4.308 13.416 1.00 86.75 415 SER A O 1
ATOM 2992 N N . GLU A 1 416 ? -17.480 3.934 11.296 1.00 81.44 416 GLU A N 1
ATOM 2993 C CA . GLU A 1 416 ? -16.229 4.693 11.398 1.00 81.44 416 GLU A CA 1
ATOM 2994 C C . GLU A 1 416 ? -16.434 6.163 11.789 1.00 81.44 416 GLU A C 1
ATOM 2996 O O . GLU A 1 416 ? -15.526 6.785 12.343 1.00 81.44 416 GLU A O 1
ATOM 3001 N N . VAL A 1 417 ? -17.625 6.720 11.539 1.00 87.06 417 VAL A N 1
ATOM 3002 C CA . VAL A 1 417 ? -17.961 8.109 11.890 1.00 87.06 417 VAL A CA 1
ATOM 3003 C C . VAL A 1 417 ? -17.934 8.352 13.405 1.00 87.06 417 VAL A C 1
ATOM 3005 O O . VAL A 1 417 ? -17.769 9.491 13.838 1.00 87.06 417 VAL A O 1
ATOM 3008 N N . TRP A 1 418 ? -18.062 7.285 14.201 1.00 88.62 418 TRP A N 1
ATOM 3009 C CA . TRP A 1 418 ? -18.096 7.334 15.661 1.00 88.62 418 TRP A CA 1
ATOM 3010 C C . TRP A 1 418 ? -16.728 7.124 16.316 1.00 88.62 418 TRP A C 1
ATOM 3012 O O . TRP A 1 418 ? -16.613 7.168 17.539 1.00 88.62 418 TRP A O 1
ATOM 3022 N N . ILE A 1 419 ? -15.658 6.935 15.537 1.00 85.19 419 ILE A N 1
ATOM 3023 C CA . ILE A 1 419 ? -14.315 6.788 16.103 1.00 85.19 419 ILE A CA 1
ATOM 3024 C C . ILE A 1 419 ? -13.890 8.093 16.788 1.00 85.19 419 ILE A C 1
ATOM 3026 O O . ILE A 1 419 ? -13.732 9.130 16.147 1.00 85.19 419 ILE A O 1
ATOM 3030 N N . GLY A 1 420 ? -13.668 8.016 18.103 1.00 85.38 420 GLY A N 1
ATOM 3031 C CA . GLY A 1 420 ? -13.333 9.164 18.950 1.00 85.38 420 GLY A CA 1
ATOM 3032 C C . GLY A 1 420 ? -14.545 9.945 19.468 1.00 85.38 420 GLY A C 1
ATOM 3033 O O . GLY A 1 420 ? -14.353 10.957 20.139 1.00 85.38 420 GLY A O 1
ATOM 3034 N N . ALA A 1 421 ? -15.769 9.501 19.173 1.00 90.50 421 ALA A N 1
ATOM 3035 C CA . ALA A 1 421 ? -16.973 10.061 19.770 1.00 90.50 421 ALA A CA 1
ATOM 3036 C C . ALA A 1 421 ? -17.110 9.646 21.245 1.00 90.50 421 ALA A C 1
ATOM 3038 O O . ALA A 1 421 ? -16.620 8.595 21.661 1.00 90.50 421 ALA A O 1
ATOM 3039 N N . THR A 1 422 ? -17.800 10.476 22.025 1.00 92.06 422 THR A N 1
ATOM 3040 C CA . THR A 1 422 ? -18.278 10.095 23.358 1.00 92.06 422 THR A CA 1
ATOM 3041 C C . THR A 1 422 ? -19.452 9.136 23.202 1.00 92.06 422 THR A C 1
ATOM 3043 O O . THR A 1 422 ? -20.312 9.371 22.358 1.00 92.06 422 THR A O 1
ATOM 3046 N N . VAL A 1 423 ? -19.478 8.085 24.011 1.00 94.75 423 VAL A N 1
ATOM 3047 C CA . VAL A 1 423 ? -20.547 7.079 24.054 1.00 94.75 423 VAL A CA 1
ATOM 3048 C C . VAL A 1 423 ? -21.025 6.919 25.489 1.00 94.75 423 VAL A C 1
ATOM 3050 O O . VAL A 1 423 ? -20.262 7.204 26.419 1.00 94.75 423 VAL A O 1
ATOM 3053 N N . ASP A 1 424 ? -22.245 6.428 25.658 1.00 94.31 424 ASP A N 1
ATOM 3054 C CA . ASP A 1 424 ? -22.783 6.063 26.962 1.00 94.31 424 ASP A CA 1
ATOM 3055 C C . ASP A 1 424 ? -22.626 4.551 27.170 1.00 94.31 424 ASP A C 1
ATOM 3057 O O . ASP A 1 424 ? -22.890 3.740 26.281 1.00 94.31 424 ASP A O 1
ATOM 3061 N N . VAL A 1 425 ? -22.113 4.159 28.338 1.00 95.00 425 VAL A N 1
ATOM 3062 C CA . VAL A 1 425 ? -21.902 2.750 28.693 1.00 95.00 425 VAL A CA 1
ATOM 3063 C C . VAL A 1 425 ? -22.822 2.400 29.845 1.00 95.00 425 VAL A C 1
ATOM 3065 O O . VAL A 1 425 ? -22.652 2.894 30.960 1.00 95.00 425 VAL A O 1
ATOM 3068 N N . GLU A 1 426 ? -23.756 1.495 29.587 1.00 93.25 426 GLU A N 1
ATOM 3069 C CA . GLU A 1 426 ? -24.664 0.966 30.590 1.00 93.25 426 GLU A CA 1
ATOM 3070 C C . GLU A 1 426 ? -24.180 -0.410 31.062 1.00 93.25 426 GLU A C 1
ATOM 3072 O O . GLU A 1 426 ? -24.031 -1.367 30.293 1.00 93.25 426 GLU A O 1
ATOM 3077 N N . ILE A 1 427 ? -23.916 -0.501 32.364 1.00 89.31 427 ILE A N 1
ATOM 3078 C CA . ILE A 1 427 ? -23.481 -1.728 33.027 1.00 89.31 427 ILE A CA 1
ATOM 3079 C C . ILE A 1 427 ? -24.623 -2.208 33.914 1.00 89.31 427 ILE A C 1
ATOM 3081 O O . ILE A 1 427 ? -24.967 -1.561 34.901 1.00 89.31 427 ILE A O 1
ATOM 3085 N N . THR A 1 428 ? -25.196 -3.361 33.579 1.00 84.94 428 THR A N 1
ATOM 3086 C CA . THR A 1 428 ? -26.248 -3.991 34.382 1.00 84.94 428 THR A CA 1
ATOM 3087 C C . THR A 1 428 ? -25.681 -5.188 35.136 1.00 84.94 428 THR A C 1
ATOM 3089 O O . THR A 1 428 ? -25.259 -6.170 34.526 1.00 84.94 428 THR A O 1
ATOM 3092 N N . GLU A 1 429 ? -25.716 -5.145 36.468 1.00 82.19 429 GLU A N 1
ATOM 3093 C CA . GLU A 1 429 ? -25.298 -6.256 37.325 1.00 82.19 429 GLU A CA 1
ATOM 3094 C C . GLU A 1 429 ? -26.470 -6.768 38.172 1.00 82.19 429 GLU A C 1
ATOM 3096 O O . GLU A 1 429 ? -27.247 -6.001 38.743 1.00 82.19 429 GLU A O 1
ATOM 3101 N N . THR A 1 430 ? -26.592 -8.093 38.289 1.00 83.00 430 THR A N 1
ATOM 3102 C CA . THR A 1 430 ? -27.506 -8.704 39.261 1.00 83.00 430 THR A CA 1
ATOM 3103 C C . THR A 1 430 ? -26.800 -8.826 40.605 1.00 83.00 430 THR A C 1
ATOM 3105 O O . THR A 1 430 ? -25.999 -9.731 40.814 1.00 83.00 430 THR A O 1
ATOM 3108 N N . LEU A 1 431 ? -27.123 -7.927 41.535 1.00 82.81 431 LEU A N 1
ATOM 3109 C CA . LEU A 1 431 ? -26.491 -7.897 42.859 1.00 82.81 431 LEU A CA 1
ATOM 3110 C C . LEU A 1 431 ? -27.002 -8.999 43.796 1.00 82.81 431 LEU A C 1
ATOM 3112 O O . LEU A 1 431 ? -26.267 -9.483 44.657 1.00 82.81 431 LEU A O 1
ATOM 3116 N N . ILE A 1 432 ? -28.278 -9.373 43.662 1.00 86.81 432 ILE A N 1
ATOM 3117 C CA . ILE A 1 432 ? -28.937 -10.366 44.516 1.00 86.81 432 ILE A CA 1
ATOM 3118 C C . ILE A 1 432 ? -29.860 -11.226 43.654 1.00 86.81 432 ILE A C 1
ATOM 3120 O O . ILE A 1 432 ? -30.878 -10.751 43.153 1.00 86.81 432 ILE A O 1
ATOM 3124 N N . GLU A 1 433 ? -29.511 -12.502 43.500 1.00 88.06 433 GLU A N 1
ATOM 3125 C CA . GLU A 1 433 ? -30.350 -13.477 42.800 1.00 88.06 433 GLU A CA 1
ATOM 3126 C C . GLU A 1 433 ? -31.589 -13.848 43.631 1.00 88.06 433 GLU A C 1
ATOM 3128 O O . GLU A 1 433 ? -31.542 -13.894 44.863 1.00 88.06 433 GLU A O 1
ATOM 3133 N N . ASP A 1 434 ? -32.703 -14.124 42.945 1.00 88.94 434 ASP A N 1
ATOM 3134 C CA . ASP A 1 434 ? -33.968 -14.586 43.536 1.00 88.94 434 ASP A CA 1
ATOM 3135 C C . ASP A 1 434 ? -34.536 -13.688 44.661 1.00 88.94 434 ASP A C 1
ATOM 3137 O O . ASP A 1 434 ? -35.250 -14.147 45.560 1.00 88.94 434 ASP A O 1
ATOM 3141 N N . ALA A 1 435 ? -34.247 -12.384 44.612 1.00 92.75 435 ALA A N 1
ATOM 3142 C CA . ALA A 1 435 ? -34.760 -11.400 45.558 1.00 92.75 435 ALA A CA 1
ATOM 3143 C C . ALA A 1 435 ? -36.273 -11.154 45.389 1.00 92.75 435 ALA A C 1
ATOM 3145 O O . ALA A 1 435 ? -36.788 -11.024 44.277 1.00 92.75 435 ALA A O 1
ATOM 3146 N N . LEU A 1 436 ? -36.997 -11.011 46.506 1.00 94.69 436 LEU A N 1
ATOM 3147 C CA . LEU A 1 436 ? -38.338 -10.423 46.481 1.00 94.69 436 LEU A CA 1
ATOM 3148 C C . LEU A 1 436 ? -38.193 -8.905 46.493 1.00 94.69 436 LEU A C 1
ATOM 3150 O O . LEU A 1 436 ? -37.660 -8.342 47.446 1.00 94.69 436 LEU A O 1
ATOM 3154 N N . VAL A 1 437 ? -38.684 -8.260 45.442 1.00 94.94 437 VAL A N 1
ATOM 3155 C CA . VAL A 1 437 ? -38.558 -6.817 45.241 1.00 94.94 437 VAL A CA 1
ATOM 3156 C C . VAL A 1 437 ? -39.940 -6.176 45.253 1.00 94.94 437 VAL A C 1
ATOM 3158 O O . VAL A 1 437 ? -40.895 -6.715 44.690 1.00 94.94 437 VAL A O 1
ATOM 3161 N N . VAL A 1 438 ? -40.056 -5.037 45.930 1.00 95.25 438 VAL A N 1
ATOM 3162 C CA . VAL A 1 438 ? -41.269 -4.211 45.963 1.00 95.25 438 VAL A CA 1
ATOM 3163 C C . VAL A 1 438 ? -40.896 -2.734 45.833 1.00 95.25 438 VAL A C 1
ATOM 3165 O O . VAL A 1 438 ? -39.801 -2.366 46.251 1.00 95.25 438 VAL A O 1
ATOM 3168 N N . PRO A 1 439 ? -41.805 -1.864 45.359 1.00 95.44 439 PRO A N 1
ATOM 3169 C CA . PRO A 1 439 ? -41.576 -0.425 45.400 1.00 95.44 439 PRO A CA 1
ATOM 3170 C C . PRO A 1 439 ? -41.339 0.047 46.833 1.00 95.44 439 PRO A C 1
ATOM 3172 O O . PRO A 1 439 ? -42.101 -0.302 47.738 1.00 95.44 439 PRO A O 1
ATOM 3175 N N . ALA A 1 440 ? -40.336 0.895 47.055 1.00 94.81 440 ALA A N 1
ATOM 3176 C CA . ALA A 1 440 ? -40.022 1.427 48.382 1.00 94.81 440 ALA A CA 1
ATOM 3177 C C . ALA A 1 440 ? -41.210 2.187 49.000 1.00 94.81 440 ALA A C 1
ATOM 3179 O O . ALA A 1 440 ? -41.372 2.214 50.220 1.00 94.81 440 ALA A O 1
ATOM 3180 N N . THR A 1 441 ? -42.093 2.749 48.167 1.00 94.62 441 THR A N 1
ATOM 3181 C CA . THR A 1 441 ? -43.337 3.408 48.598 1.00 94.62 441 THR A CA 1
ATOM 3182 C C . THR A 1 441 ? -44.362 2.451 49.208 1.00 94.62 441 THR A C 1
ATOM 3184 O O . THR A 1 441 ? -45.248 2.907 49.927 1.00 94.62 441 THR A O 1
ATOM 3187 N N . ALA A 1 442 ? -44.253 1.143 48.962 1.00 95.12 442 ALA A N 1
ATOM 3188 C CA . ALA A 1 442 ? -45.120 0.126 49.555 1.00 95.12 442 ALA A CA 1
ATOM 3189 C C . ALA A 1 442 ? -44.765 -0.179 51.023 1.00 95.12 442 ALA A C 1
ATOM 3191 O O . ALA A 1 442 ? -45.567 -0.788 51.736 1.00 95.12 442 ALA A O 1
ATOM 3192 N N . LEU A 1 443 ? -43.576 0.227 51.488 1.00 95.19 443 LEU A N 1
ATOM 3193 C CA . LEU A 1 443 ? -43.145 -0.002 52.863 1.00 95.19 443 LEU A CA 1
ATOM 3194 C C . LEU A 1 443 ? -43.906 0.895 53.845 1.00 95.19 443 LEU A C 1
ATOM 3196 O O . LEU A 1 443 ? -43.897 2.123 53.760 1.00 95.19 443 LEU A O 1
ATOM 3200 N N . LEU A 1 444 ? -44.491 0.266 54.859 1.00 93.94 444 LEU A N 1
ATOM 3201 C CA . LEU A 1 444 ? -45.105 0.926 56.001 1.00 93.94 444 LEU A CA 1
ATOM 3202 C C . LEU A 1 444 ? -44.166 0.846 57.202 1.00 93.94 444 LEU A C 1
ATOM 3204 O O . LEU A 1 444 ? -43.865 -0.237 57.703 1.00 93.94 444 LEU A O 1
ATOM 3208 N N . ALA A 1 445 ? -43.717 2.003 57.685 1.00 92.88 445 ALA A N 1
ATOM 3209 C CA . ALA A 1 445 ? -42.937 2.081 58.914 1.00 92.88 445 ALA A CA 1
ATOM 3210 C C . ALA A 1 445 ? -43.825 1.762 60.127 1.00 92.88 445 ALA A C 1
ATOM 3212 O O . ALA A 1 445 ? -44.870 2.388 60.335 1.00 92.88 445 ALA A O 1
ATOM 3213 N N . LEU A 1 446 ? -43.404 0.799 60.945 1.00 90.00 446 LEU A N 1
ATOM 3214 C CA . LEU A 1 446 ? -44.137 0.406 62.145 1.00 90.00 446 LEU A CA 1
ATOM 3215 C C . LEU A 1 446 ? -43.733 1.275 63.341 1.00 90.00 446 LEU A C 1
ATOM 3217 O O . LEU A 1 446 ? -42.562 1.598 63.533 1.00 90.00 446 LEU A O 1
ATOM 3221 N N . VAL A 1 447 ? -44.699 1.604 64.205 1.00 88.19 447 VAL A N 1
ATOM 3222 C CA . VAL A 1 447 ? -44.459 2.375 65.447 1.00 88.19 447 VAL A CA 1
ATOM 3223 C C . VAL A 1 447 ? -43.498 1.644 66.393 1.00 88.19 447 VAL A C 1
ATOM 3225 O O . VAL A 1 447 ? -42.779 2.260 67.175 1.00 88.19 447 VAL A O 1
ATOM 3228 N N . GLU A 1 448 ? -43.487 0.319 66.305 1.00 84.44 448 GLU A N 1
ATOM 3229 C CA . GLU A 1 448 ? -42.668 -0.597 67.099 1.00 84.44 448 GLU A CA 1
ATOM 3230 C C . GLU A 1 448 ? -41.214 -0.679 66.591 1.00 84.44 448 GLU A C 1
ATOM 3232 O O . GLU A 1 448 ? -40.357 -1.247 67.267 1.00 84.44 448 GLU A O 1
ATOM 3237 N N . GLY A 1 449 ? -40.929 -0.066 65.435 1.00 86.25 449 GLY A N 1
ATOM 3238 C CA . GLY A 1 449 ? -39.676 -0.183 64.695 1.00 86.25 449 GLY A CA 1
ATOM 3239 C C . GLY A 1 449 ? -39.762 -1.214 63.564 1.00 86.25 449 GLY A C 1
ATOM 3240 O O . GLY A 1 449 ? -40.528 -2.172 63.635 1.00 86.25 449 GLY A O 1
ATOM 3241 N N . GLY A 1 450 ? -38.966 -1.013 62.512 1.00 90.94 450 GLY A N 1
ATOM 3242 C CA . GLY A 1 450 ? -38.966 -1.860 61.315 1.00 90.94 450 GLY A CA 1
ATOM 3243 C C . GLY A 1 450 ? -40.024 -1.471 60.277 1.00 90.94 450 GLY A C 1
ATOM 3244 O O . GLY A 1 450 ? -40.689 -0.437 60.394 1.00 90.94 450 GLY A O 1
ATOM 3245 N N . TYR A 1 451 ? -40.153 -2.309 59.250 1.00 95.62 451 TYR A N 1
ATOM 3246 C CA . TYR A 1 451 ? -41.034 -2.085 58.107 1.00 95.62 451 TYR A CA 1
ATOM 3247 C C . TYR A 1 451 ? -42.006 -3.252 57.920 1.00 95.62 451 TYR A C 1
ATOM 3249 O O . TYR A 1 451 ? -41.742 -4.385 58.326 1.00 95.62 451 TYR A O 1
ATOM 3257 N N . ALA A 1 452 ? -43.142 -2.973 57.295 1.00 95.00 452 ALA A N 1
ATOM 3258 C CA . ALA A 1 452 ? -44.120 -3.969 56.893 1.00 95.00 452 ALA A CA 1
ATOM 3259 C C . ALA A 1 452 ? -44.672 -3.667 55.501 1.00 95.00 452 ALA A C 1
ATOM 3261 O O . ALA A 1 452 ? -44.649 -2.526 55.047 1.00 95.00 452 ALA A O 1
ATOM 3262 N N . LEU A 1 453 ? -45.211 -4.693 54.853 1.00 95.75 453 LEU A N 1
ATOM 3263 C CA . LEU A 1 453 ? -45.989 -4.574 53.628 1.00 95.75 453 LEU A CA 1
ATOM 3264 C C . LEU A 1 453 ? -47.453 -4.858 53.922 1.00 95.75 453 LEU A C 1
ATOM 3266 O O . LEU A 1 453 ? -47.780 -5.781 54.669 1.00 95.75 453 LEU A O 1
ATOM 3270 N N . GLU A 1 454 ? -48.338 -4.084 53.308 1.00 95.00 454 GLU A N 1
ATOM 3271 C CA . GLU A 1 454 ? -49.761 -4.395 53.287 1.00 95.00 454 GLU A CA 1
ATOM 3272 C C . GLU A 1 454 ? -50.059 -5.277 52.070 1.00 95.00 454 GLU A C 1
ATOM 3274 O O . GLU A 1 454 ? -49.963 -4.845 50.925 1.00 95.00 454 GLU A O 1
ATOM 3279 N N . VAL A 1 455 ? -50.384 -6.542 52.326 1.00 94.25 455 VAL A N 1
ATOM 3280 C CA . VAL A 1 455 ? -50.615 -7.578 51.317 1.00 94.25 455 VAL A CA 1
ATOM 3281 C C . VAL A 1 455 ? -52.111 -7.829 51.158 1.00 94.25 455 VAL A C 1
ATOM 3283 O O . VAL A 1 455 ? -52.847 -7.919 52.143 1.00 94.25 455 VAL A O 1
ATOM 3286 N N . VAL A 1 456 ? -52.561 -7.986 49.915 1.00 92.31 456 VAL A N 1
ATOM 3287 C CA . VAL A 1 456 ? -53.935 -8.369 49.580 1.00 92.31 456 VAL A CA 1
ATOM 3288 C C . VAL A 1 456 ? -54.042 -9.895 49.586 1.00 92.31 456 VAL A C 1
ATOM 3290 O O . VAL A 1 456 ? -53.437 -10.581 48.762 1.00 92.31 456 VAL A O 1
ATOM 3293 N N . ALA A 1 457 ? -54.810 -10.442 50.524 1.00 85.69 457 ALA A N 1
ATOM 3294 C CA . ALA A 1 457 ? -55.093 -11.868 50.606 1.00 85.69 457 ALA A CA 1
ATOM 3295 C C . ALA A 1 457 ? -56.039 -12.329 49.480 1.00 85.69 457 ALA A C 1
ATOM 3297 O O . ALA A 1 457 ? -56.731 -11.534 48.845 1.00 85.69 457 ALA A O 1
ATOM 3298 N N . VAL A 1 458 ? -56.113 -13.646 49.257 1.00 81.94 458 VAL A N 1
ATOM 3299 C CA . VAL A 1 458 ? -56.930 -14.258 48.185 1.00 81.94 458 VAL A CA 1
ATOM 3300 C C . VAL A 1 458 ? -58.427 -13.939 48.325 1.00 81.94 458 VAL A C 1
ATOM 3302 O O . VAL A 1 458 ? -59.148 -13.890 47.332 1.00 81.94 458 VAL A O 1
ATOM 3305 N N . ASP A 1 459 ? -58.902 -13.702 49.547 1.00 86.38 459 ASP A N 1
ATOM 3306 C CA . ASP A 1 459 ? -60.283 -13.307 49.842 1.00 86.38 459 ASP A CA 1
ATOM 3307 C C . ASP A 1 459 ? -60.537 -11.789 49.712 1.00 86.38 459 ASP A C 1
ATOM 3309 O O . ASP A 1 459 ? -61.645 -11.325 49.982 1.00 86.38 459 ASP A O 1
ATOM 3313 N N . GLY A 1 460 ? -59.527 -11.020 49.290 1.00 84.88 460 GLY A N 1
ATOM 3314 C CA . GLY A 1 460 ? -59.570 -9.565 49.152 1.00 84.88 460 GLY A CA 1
ATOM 3315 C C . GLY A 1 460 ? -59.350 -8.793 50.456 1.00 84.88 460 GLY A C 1
ATOM 3316 O O . GLY A 1 460 ? -59.441 -7.566 50.444 1.00 84.88 460 GLY A O 1
ATOM 3317 N N . SER A 1 461 ? -59.079 -9.467 51.580 1.00 89.94 461 SER A N 1
ATOM 3318 C CA . SER A 1 461 ? -58.729 -8.794 52.837 1.00 89.94 461 SER A CA 1
ATOM 3319 C C . SER A 1 461 ? -57.290 -8.263 52.818 1.00 89.94 461 SER A C 1
ATOM 3321 O O . SER A 1 461 ? -56.422 -8.807 52.139 1.00 89.94 461 SER A O 1
ATOM 3323 N N . LEU A 1 462 ? -57.035 -7.179 53.555 1.00 91.69 462 LEU A N 1
ATOM 3324 C CA . LEU A 1 462 ? -55.698 -6.598 53.699 1.00 91.69 462 LEU A CA 1
ATOM 3325 C C . LEU A 1 462 ? -55.018 -7.160 54.948 1.00 91.69 462 LEU A C 1
ATOM 3327 O O . LEU A 1 462 ? -55.633 -7.242 56.016 1.00 91.69 462 LEU A O 1
ATOM 3331 N N . ARG A 1 463 ? -53.743 -7.530 54.821 1.00 92.62 463 ARG A N 1
ATOM 3332 C CA . ARG A 1 463 ? -52.923 -8.056 55.912 1.00 92.62 463 ARG A CA 1
ATOM 3333 C C . ARG A 1 463 ? -51.554 -7.390 55.921 1.00 92.62 463 ARG A C 1
ATOM 3335 O O . ARG A 1 463 ? -50.847 -7.419 54.925 1.00 92.62 463 ARG A O 1
ATOM 3342 N N . LEU A 1 464 ? -51.149 -6.879 57.079 1.00 93.06 464 LEU A N 1
ATOM 3343 C CA . LEU A 1 464 ? -49.781 -6.417 57.307 1.00 93.06 464 LEU A CA 1
ATOM 3344 C C . LEU A 1 464 ? -48.843 -7.601 57.562 1.00 93.06 464 LEU A C 1
ATOM 3346 O O . LEU A 1 464 ? -49.128 -8.454 58.407 1.00 93.06 464 LEU A O 1
ATOM 3350 N N . ILE A 1 465 ? -47.725 -7.627 56.842 1.00 94.81 465 ILE A N 1
ATOM 3351 C CA . ILE A 1 465 ? -46.639 -8.597 56.995 1.00 94.81 465 ILE A CA 1
ATOM 3352 C C . ILE A 1 465 ? -45.356 -7.828 57.299 1.00 94.81 465 ILE A C 1
ATOM 3354 O O . ILE A 1 465 ? -44.957 -6.971 56.517 1.00 94.81 465 ILE A O 1
ATOM 3358 N N . GLY A 1 466 ? -44.717 -8.123 58.432 1.00 94.25 466 GLY A N 1
ATOM 3359 C CA . GLY A 1 466 ? -43.414 -7.546 58.772 1.00 94.25 466 GLY A CA 1
ATOM 3360 C C . GLY A 1 466 ? -42.327 -8.033 57.814 1.00 94.25 466 GLY A C 1
ATOM 3361 O O . GLY A 1 466 ? -42.309 -9.213 57.445 1.00 94.25 466 GLY A O 1
ATOM 3362 N N . VAL A 1 467 ? -41.434 -7.127 57.418 1.00 96.44 467 VAL A N 1
ATOM 3363 C CA . VAL A 1 467 ? -40.351 -7.404 56.468 1.00 96.44 467 VAL A CA 1
ATOM 3364 C C . VAL A 1 467 ? -39.017 -6.861 56.959 1.00 96.44 467 VAL A C 1
ATOM 3366 O O . VAL A 1 467 ? -38.941 -5.793 57.568 1.00 96.44 467 VAL A O 1
ATOM 3369 N N . GLU A 1 468 ? -37.953 -7.594 56.651 1.00 95.00 468 GLU A N 1
ATOM 3370 C CA . GLU A 1 468 ? -36.587 -7.080 56.702 1.00 95.00 468 GLU A CA 1
ATOM 3371 C C . GLU A 1 468 ? -36.237 -6.492 55.335 1.00 95.00 468 GLU A C 1
ATOM 3373 O O . GLU A 1 468 ? -36.486 -7.124 54.309 1.00 95.00 468 GLU A O 1
ATOM 3378 N N . THR A 1 469 ? -35.689 -5.279 55.316 1.00 94.69 469 THR A N 1
ATOM 3379 C CA . THR A 1 469 ? -35.284 -4.593 54.083 1.00 94.69 469 THR A CA 1
ATOM 3380 C C . THR A 1 469 ? -33.811 -4.847 53.794 1.00 94.69 469 THR A C 1
ATOM 3382 O O . THR A 1 469 ? -32.985 -4.758 54.706 1.00 94.69 469 THR A O 1
ATOM 3385 N N . GLY A 1 470 ? -33.491 -5.114 52.535 1.00 92.00 470 GLY A N 1
ATOM 3386 C CA . GLY A 1 470 ? -32.134 -5.237 52.024 1.00 92.00 470 GLY A CA 1
ATOM 3387 C C . GLY A 1 470 ? -31.737 -4.034 51.174 1.00 92.00 470 GLY A C 1
ATOM 3388 O O . GLY A 1 470 ? -31.812 -2.892 51.633 1.00 92.00 470 GLY A O 1
ATOM 3389 N N . LEU A 1 471 ? -31.281 -4.306 49.951 1.00 90.56 471 LEU A N 1
ATOM 3390 C CA . LEU A 1 471 ? -30.832 -3.290 49.000 1.00 90.56 471 LEU A CA 1
ATOM 3391 C C . LEU A 1 471 ? -31.991 -2.404 48.513 1.00 90.56 471 LEU A C 1
ATOM 3393 O O . LEU A 1 471 ? -33.075 -2.903 48.223 1.00 90.56 471 LEU A O 1
ATOM 3397 N N . PHE A 1 472 ? -31.735 -1.100 48.391 1.00 92.06 472 PHE A N 1
ATOM 3398 C CA . PHE A 1 472 ? -32.620 -0.140 47.730 1.00 92.06 472 PHE A CA 1
ATOM 3399 C C . PHE A 1 472 ? -31.958 0.322 46.432 1.00 92.06 472 PHE A C 1
ATOM 3401 O O . PHE A 1 472 ? -30.837 0.827 46.482 1.00 92.06 472 PHE A O 1
ATOM 3408 N N . VAL A 1 473 ? -32.643 0.172 45.300 1.00 88.38 473 VAL A N 1
ATOM 3409 C CA . VAL A 1 473 ? -32.145 0.588 43.981 1.00 88.38 473 VAL A CA 1
ATOM 3410 C C . VAL A 1 473 ? -33.327 0.992 43.098 1.00 88.38 473 VAL A C 1
ATOM 3412 O O . VAL A 1 473 ? -34.392 0.396 43.210 1.00 88.38 473 VAL A O 1
ATOM 3415 N N . ASP A 1 474 ? -33.186 2.056 42.306 1.00 85.50 474 ASP A N 1
ATOM 3416 C CA . ASP A 1 474 ? -34.206 2.555 41.360 1.00 85.50 474 ASP A CA 1
ATOM 3417 C C . ASP A 1 474 ? -35.632 2.730 41.916 1.00 85.50 474 ASP A C 1
ATOM 3419 O O . ASP A 1 474 ? -36.635 2.615 41.216 1.00 85.50 474 ASP A O 1
ATOM 3423 N N . GLY A 1 475 ? -35.738 3.069 43.205 1.00 91.12 475 GLY A N 1
ATOM 3424 C CA . GLY A 1 475 ? -37.025 3.260 43.886 1.00 91.12 475 GLY A CA 1
ATOM 3425 C C . GLY A 1 475 ? -37.687 1.965 44.362 1.00 91.12 475 GLY A C 1
ATOM 3426 O O . GLY A 1 475 ? -38.728 2.027 45.022 1.00 91.12 475 GLY A O 1
ATOM 3427 N N . ASP A 1 476 ? -37.057 0.827 44.110 1.00 93.94 476 ASP A N 1
ATOM 3428 C CA . ASP A 1 476 ? -37.416 -0.484 44.617 1.00 93.94 476 ASP A CA 1
ATOM 3429 C C . ASP A 1 476 ? -36.561 -0.874 45.831 1.00 93.94 476 ASP A C 1
ATOM 3431 O O . ASP A 1 476 ? -35.520 -0.282 46.135 1.00 93.94 476 ASP A O 1
ATOM 3435 N N . VAL A 1 477 ? -37.040 -1.870 46.573 1.00 95.44 477 VAL A N 1
ATOM 3436 C CA . VAL A 1 477 ? -36.387 -2.412 47.762 1.00 95.44 477 VAL A CA 1
ATOM 3437 C C . VAL A 1 477 ? -36.504 -3.929 47.807 1.00 95.44 477 VAL A C 1
ATOM 3439 O O . VAL A 1 477 ? -37.583 -4.501 47.637 1.00 95.44 477 VAL A O 1
ATOM 3442 N N . GLU A 1 478 ? -35.386 -4.587 48.098 1.00 95.62 478 GLU A N 1
ATOM 3443 C CA . GLU A 1 478 ? -35.363 -5.996 48.468 1.00 95.62 478 GLU A CA 1
ATOM 3444 C C . GLU A 1 478 ? -36.037 -6.188 49.832 1.00 95.62 478 GLU A C 1
ATOM 3446 O O . GLU A 1 478 ? -35.675 -5.555 50.827 1.00 95.62 478 GLU A O 1
ATOM 3451 N N . VAL A 1 479 ? -36.977 -7.125 49.912 1.00 96.06 479 VAL A N 1
ATOM 3452 C CA . VAL A 1 479 ? -37.667 -7.491 51.148 1.00 96.06 479 VAL A CA 1
ATOM 3453 C C . VAL A 1 479 ? -37.525 -8.975 51.449 1.00 96.06 479 VAL A C 1
ATOM 3455 O O . VAL A 1 479 ? -37.603 -9.830 50.571 1.00 96.06 479 VAL A O 1
ATOM 3458 N N . ARG A 1 480 ? -37.361 -9.310 52.729 1.00 94.88 480 ARG A N 1
ATOM 3459 C CA . ARG A 1 480 ? -37.280 -10.693 53.206 1.00 94.88 480 ARG A CA 1
ATOM 3460 C C . ARG A 1 480 ? -38.305 -10.927 54.304 1.00 94.88 480 ARG A C 1
ATOM 3462 O O . ARG A 1 480 ? -38.373 -10.191 55.287 1.00 94.88 480 ARG A O 1
ATOM 3469 N N . SER A 1 481 ? -39.117 -11.966 54.133 1.00 94.25 481 SER A N 1
ATOM 3470 C CA . SER A 1 481 ? -40.028 -12.467 55.161 1.00 94.25 481 SER A CA 1
ATOM 3471 C C . SER A 1 481 ? -40.429 -13.906 54.838 1.00 94.25 481 SER A C 1
ATOM 3473 O O . SER A 1 481 ? -40.744 -14.192 53.682 1.00 94.25 481 SER A O 1
ATOM 3475 N N . PRO A 1 482 ? -40.476 -14.819 55.825 1.00 92.88 482 PRO A N 1
ATOM 3476 C CA . PRO A 1 482 ? -40.945 -16.189 55.606 1.00 92.88 482 PRO A CA 1
ATOM 3477 C C . PRO A 1 482 ? -42.433 -16.261 55.227 1.00 92.88 482 PRO A C 1
ATOM 3479 O O . PRO A 1 482 ? -42.907 -17.311 54.801 1.00 92.88 482 PRO A O 1
ATOM 3482 N N . GLU A 1 483 ? -43.179 -15.168 55.409 1.00 92.38 483 GLU A N 1
ATOM 3483 C CA . GLU A 1 483 ? -44.597 -15.066 55.056 1.00 92.38 483 GLU A CA 1
ATOM 3484 C C . GLU A 1 483 ? -44.833 -14.508 53.643 1.00 92.38 483 GLU A C 1
ATOM 3486 O O . GLU A 1 483 ? -45.985 -14.430 53.216 1.00 92.38 483 GLU A O 1
ATOM 3491 N N . LEU A 1 484 ? -43.771 -14.132 52.919 1.00 93.25 484 LEU A N 1
ATOM 3492 C CA . LEU A 1 484 ? -43.854 -13.610 51.556 1.00 93.25 484 LEU A CA 1
ATOM 3493 C C . LEU A 1 484 ? -43.437 -14.651 50.518 1.00 93.25 484 LEU A C 1
ATOM 3495 O O . LEU A 1 484 ? -42.534 -15.458 50.728 1.00 93.25 484 LEU A O 1
ATOM 3499 N N . SER A 1 485 ? -44.083 -14.589 49.358 1.00 93.12 485 SER A N 1
ATOM 3500 C CA . SER A 1 485 ? -43.704 -15.341 48.166 1.00 93.12 485 SER A CA 1
ATOM 3501 C C . SER A 1 485 ? -43.941 -14.502 46.915 1.00 93.12 485 SER A C 1
ATOM 3503 O O . SER A 1 485 ? -44.823 -13.640 46.898 1.00 93.12 485 SER A O 1
ATOM 3505 N N . ALA A 1 486 ? -43.206 -14.797 45.844 1.00 92.38 486 ALA A N 1
ATOM 3506 C CA . ALA A 1 486 ? -43.416 -14.154 44.552 1.00 92.38 486 ALA A CA 1
ATOM 3507 C C . ALA A 1 486 ? -44.882 -14.293 44.088 1.00 92.38 486 ALA A C 1
ATOM 3509 O O . ALA A 1 486 ? -45.528 -15.321 44.308 1.00 92.38 486 ALA A O 1
ATOM 3510 N N . GLY A 1 487 ? -45.412 -13.236 43.466 1.00 91.06 487 GLY A N 1
ATOM 3511 C CA . GLY A 1 487 ? -46.793 -13.168 42.973 1.00 91.06 487 GLY A CA 1
ATOM 3512 C C . GLY A 1 487 ? -47.839 -12.671 43.981 1.00 91.06 487 GLY A C 1
ATOM 3513 O O . GLY A 1 487 ? -48.996 -12.486 43.602 1.00 91.06 487 GLY A O 1
ATOM 3514 N N . MET A 1 488 ? -47.472 -12.421 45.244 1.00 92.81 488 MET A N 1
ATOM 3515 C CA . MET A 1 488 ? -48.363 -11.749 46.198 1.00 92.81 488 MET A CA 1
ATOM 3516 C C . MET A 1 488 ? -48.592 -10.282 45.802 1.00 92.81 488 MET A C 1
ATOM 3518 O O . MET A 1 488 ? -47.660 -9.583 45.416 1.00 92.81 488 MET A O 1
ATOM 3522 N N . SER A 1 489 ? -49.835 -9.801 45.906 1.00 93.12 489 SER A N 1
ATOM 3523 C CA . SER A 1 489 ? -50.168 -8.399 45.623 1.00 93.12 489 SER A CA 1
ATOM 3524 C C . SER A 1 489 ? -49.971 -7.531 46.860 1.00 93.12 489 SER A C 1
ATOM 3526 O O . SER A 1 489 ? -50.540 -7.822 47.912 1.00 93.12 489 SER A O 1
ATOM 3528 N N . VAL A 1 490 ? -49.214 -6.446 46.718 1.00 94.50 490 VAL A N 1
ATOM 3529 C CA . VAL A 1 490 ? -48.967 -5.458 47.775 1.00 94.50 490 VAL A CA 1
ATOM 3530 C C . VAL A 1 490 ? -49.681 -4.145 47.463 1.00 94.50 490 VAL A C 1
ATOM 3532 O O . VAL A 1 490 ? -49.873 -3.789 46.300 1.00 94.50 490 VAL A O 1
ATOM 3535 N N . VAL A 1 491 ? -50.100 -3.425 48.499 1.00 93.62 491 VAL A N 1
ATOM 3536 C CA . VAL A 1 491 ? -50.701 -2.097 48.363 1.00 93.62 491 VAL A CA 1
ATOM 3537 C C . VAL A 1 491 ? -49.591 -1.066 48.189 1.00 93.62 491 VAL A C 1
ATOM 3539 O O . VAL A 1 491 ? -48.688 -0.970 49.016 1.00 93.62 491 VAL A O 1
ATOM 3542 N N . VAL A 1 492 ? -49.683 -0.269 47.124 1.00 91.69 492 VAL A N 1
ATOM 3543 C CA . VAL A 1 492 ? -48.778 0.857 46.865 1.00 91.69 492 VAL A CA 1
ATOM 3544 C C . VAL A 1 492 ? -49.573 2.161 46.999 1.00 91.69 492 VAL A C 1
ATOM 3546 O O . VAL A 1 492 ? -50.576 2.329 46.292 1.00 91.69 492 VAL A O 1
ATOM 3549 N N . PRO A 1 493 ? -49.184 3.083 47.897 1.00 78.75 493 PRO A N 1
ATOM 3550 C CA . PRO A 1 493 ? -49.795 4.404 47.992 1.00 78.75 493 PRO A CA 1
ATOM 3551 C C . PRO A 1 493 ? -49.604 5.187 46.686 1.00 78.75 493 PRO A C 1
ATOM 3553 O O . PRO A 1 493 ? -48.542 5.116 46.070 1.00 78.75 493 PRO A O 1
ATOM 3556 N N . ARG A 1 494 ? -50.635 5.930 46.273 1.00 65.31 494 ARG A N 1
ATOM 3557 C CA . ARG A 1 494 ? -50.559 6.872 45.145 1.00 65.31 494 ARG A CA 1
ATOM 3558 C C . ARG A 1 494 ? -50.089 8.248 45.572 1.00 65.31 494 ARG A C 1
ATOM 3560 O O . ARG A 1 494 ? -50.502 8.680 46.673 1.00 65.31 494 ARG A O 1
#

pLDDT: mean 74.72, std 17.85, range [27.66, 97.44]

Solvent-accessible surface area (backbone atoms only — not comparable to full-atom values): 27809 Å² total; per-residue (Å²): 107,72,77,55,52,56,57,58,64,66,67,73,63,67,53,71,71,55,47,54,56,29,52,54,46,28,55,52,25,48,54,49,26,53,49,31,65,76,73,47,90,52,67,66,59,35,54,49,32,48,50,50,28,51,53,29,46,52,59,33,50,71,54,60,77,70,61,64,67,63,49,33,52,51,24,47,50,47,31,53,53,41,49,49,55,48,46,60,52,72,56,52,70,53,74,70,54,48,52,50,43,54,50,48,37,52,51,36,50,50,53,40,48,56,47,70,66,37,63,47,74,67,56,51,53,49,35,51,46,47,31,49,49,31,51,50,56,54,70,68,52,83,85,68,51,76,66,56,53,50,52,41,50,47,51,32,47,52,31,44,49,54,38,47,58,48,70,67,40,68,48,74,68,55,50,52,51,38,54,50,48,37,52,53,39,50,51,52,46,48,54,57,72,53,61,69,54,74,67,56,51,54,52,48,54,52,48,34,56,51,25,50,53,46,31,56,46,36,53,50,51,47,50,51,54,60,56,66,50,58,63,64,40,80,44,61,29,85,54,66,65,86,54,71,42,37,70,79,37,66,40,70,57,41,24,37,49,40,47,46,36,44,75,74,65,35,49,52,94,86,70,48,68,77,76,17,57,29,35,72,48,50,25,51,23,42,21,53,46,25,50,76,69,71,35,81,57,79,27,63,46,42,58,66,41,45,43,50,33,68,41,58,59,45,78,47,67,68,37,89,92,73,56,93,92,61,90,76,64,90,89,64,76,54,58,50,75,43,67,46,27,40,67,52,98,87,41,81,33,38,60,51,68,49,80,46,77,40,47,61,91,52,46,89,77,59,60,77,70,42,66,30,42,34,35,40,88,84,77,46,79,42,54,24,34,30,72,43,73,46,89,63,73,40,74,38,86,89,81,72,42,60,15,28,46,32,34,26,38,35,66,60,80,73,66,78,88,54,71,90,56,80,65,50,77,50,79,78,75,85,89,64,82,94,62,49,70,44,54,50,72,29,56,41,78,42,97,90,61,63,37,24,37,41,31,52,44,97,89,70,47,80,43,79,42,70,38,47,76,65,61,73,56,98,65,29,26,30,49,47,44,96,90,62,62,92,88,68,50,65,53,65,76,131

Secondary structure (DSSP, 8-state):
-HHHHHHHHTT-PPPHHHHHHHHHHHHHHHHHHHHHHHH---HHHHHHHHHHHHHHHHHHHHHH-SSHHHHHHHHHHHHHHHHHHHHHHHS-S-HHHHHHHHHHHHHHHHHHHHHHH-S-HHHHHHHHHHHHHHHHHHHT-SS--HHHHHHHHHHHHHHHHHHHHHHH-S-HHHHHHHHHHHHHHHHHHHHHHTSS-HHHHHHHHHHHHHHHHHHHHHHHHHHHHHGGG---EEEE-SSPP-S-B-TT-BSHHHHHHHHHHHHTT-S-TTT---SSB--HHHHHHHHHHHHHTTS---S-B-TTTEEEESS-EEEEEEPTT--TT----TT---EEEEESEEEETTEEEE--EEEEEEETTTGGG--TT-EEEEE-TTS-EEEEEEEEE--S-EE-TTT-SEEEEEEEEESSPPPGGGTT---EEE----SSTT-EEEEGGGEEEPTTSSEEEEEE-TTS-EEEEEEEEEEEETTEEEEE-TT--TT-EE----

Foldseek 3Di:
DVVVVVVVVLVPADDPVVLVVLVVQLVVLVVLLVCCVVPPPDPVSNVVSVVSNVVSVVSNVVNVPRPQPCLLVVLVVLLVVLVVVLVVLVPFDDPVVLVVLVVQLVVLVVVLVVLVVADDPVRLVVLVVQLVVLVVVLVPDDPDDPVRNVVSVVSNVVSVVVSVVRVVGDDPVRSVVSVVSSVVSVVVSVVSVPSDDPVRSVVSVVSSVVSVVSSVVSVVVVVVVLVVPLDAAEFADDDWFPFKDAAAFFDRVQLSLLVRLVVVVLQDPPDRDSPRGHHVSQLSSQLVVCVVSVHHSPSMDGNSNYGHDNADWDWADFDPPDDPPDDDDPPDDGTDIHDQWHDDPNDTFGPDKDKDWAAPVCVVVDDFQAWKWKQAPVRDTWIWGFHDWAPDWDQDPVVRGTTIITMIGTRDGDDPVRVVPDIDIGGDDDPDPPFDKDQPQQWDADPVGATWWFWQDPVRDTDTDGWDWDDDDPRMIGTDDPPDDPPIDTDGDD

Nearest PDB structures (foldseek):
  5nik-assembly1_D  TM=4.644E-01  e=3.419E-06  Escherichia coli K-12
  5ng5-assembly1_B  TM=3.800E-01  e=2.143E-05  Escherichia coli
  5o66-assembly1_F  TM=3.701E-01  e=3.017E-04  Escherichia coli O157:H7
  3zx6-assembly1_A  TM=4.070E-01  e=4.654E-01  Archaeoglobus fulgidus DSM 4304
  7n6g-assembly1_3U  TM=2.667E-01  e=4.654E-01  Chlamydomonas reinhardtii